Protein AF-A0A969B8J1-F1 (afdb_monomer_lite)

Sequence (380 aa):
MLDYRQRTTLAVWINRLNPFVPSLGMIGGIVLARRLIETTDLKELSNLLFFVQLYFIYLFVRMFLKVGLEVVFSTGSVEKMGNLRFKIAATSSRVSRLYFARFAVLHLIEDTVRRALVYNLVSSVVFWITVAVIILEFRKWRNEIAESFRFRYQGLWEHVSPMYSLKLGTILLPIFLVAVVGHDVYRFVSSHLLRTDLVKRLLSEVLRRQLEKVEGESRALTPPPDDYLAMYDYYLPAEDSFFVDREGSPLHEIEKMGKAWLNQAGLDDLAIVVGNRGMGKSTLLAKAYARSTCPSKTLTKVPARTADVESFFIWLSDLTKSQIRSVRDFVAYDLSLKERTIFFVDDIQNLFLGTIGGFEAYRIFLEILSLKTANIFLVP

Structure (mmCIF, N/CA/C/O backbone):
data_AF-A0A969B8J1-F1
#
_entry.id   AF-A0A969B8J1-F1
#
loop_
_atom_site.group_PDB
_atom_site.id
_atom_site.type_symbol
_atom_site.label_atom_id
_atom_site.label_alt_id
_atom_site.label_comp_id
_atom_site.label_asym_id
_atom_site.label_entity_id
_atom_site.label_seq_id
_atom_site.pdbx_PDB_ins_code
_atom_site.Cartn_x
_atom_site.Cartn_y
_atom_site.Cartn_z
_atom_site.occupancy
_atom_site.B_iso_or_equiv
_atom_site.auth_seq_id
_atom_site.auth_comp_id
_atom_site.auth_asym_id
_atom_site.auth_atom_id
_atom_site.pdbx_PDB_model_num
ATOM 1 N N . MET A 1 1 ? 22.284 -5.479 11.933 1.00 52.59 1 MET A N 1
ATOM 2 C CA . MET A 1 1 ? 21.917 -4.198 12.581 1.00 52.59 1 MET A CA 1
ATOM 3 C C . MET A 1 1 ? 20.547 -3.779 12.066 1.00 52.59 1 MET A C 1
ATOM 5 O O . MET A 1 1 ? 20.398 -3.697 10.858 1.00 52.59 1 MET A O 1
ATOM 9 N N . LEU A 1 2 ? 19.552 -3.562 12.937 1.00 53.38 2 LEU A N 1
ATOM 10 C CA . LEU A 1 2 ? 18.225 -3.081 12.510 1.00 53.38 2 LEU A CA 1
ATOM 11 C C . LEU A 1 2 ? 18.343 -1.694 11.870 1.00 53.38 2 LEU A C 1
ATOM 13 O O . LEU A 1 2 ? 19.025 -0.826 12.429 1.00 53.38 2 LEU A O 1
ATOM 17 N N . ASP A 1 3 ? 17.666 -1.518 10.740 1.00 75.88 3 ASP A N 1
ATOM 18 C CA . ASP A 1 3 ? 17.629 -0.306 9.923 1.00 75.88 3 ASP A CA 1
ATOM 19 C C . ASP A 1 3 ? 17.025 0.882 10.708 1.00 75.88 3 ASP A C 1
ATOM 21 O O . ASP A 1 3 ? 16.121 0.707 11.533 1.00 75.88 3 ASP A O 1
ATOM 25 N N . TYR A 1 4 ? 17.516 2.107 10.499 1.00 74.81 4 TYR A N 1
ATOM 26 C CA . TYR A 1 4 ? 17.160 3.291 11.308 1.00 74.81 4 TYR A CA 1
ATOM 27 C C . TYR A 1 4 ? 15.648 3.596 11.278 1.00 74.81 4 TYR A C 1
ATOM 29 O O . TYR A 1 4 ? 15.040 3.958 12.292 1.00 74.81 4 TYR A O 1
ATOM 37 N N . ARG A 1 5 ? 15.002 3.356 10.131 1.00 67.69 5 ARG A N 1
ATOM 38 C CA . ARG A 1 5 ? 13.543 3.485 9.972 1.00 67.69 5 ARG A CA 1
ATOM 39 C C . ARG A 1 5 ? 12.764 2.455 10.791 1.00 67.69 5 ARG A C 1
ATOM 41 O O . ARG A 1 5 ? 11.726 2.788 11.350 1.00 67.69 5 ARG A O 1
ATOM 48 N N . GLN A 1 6 ? 13.277 1.233 10.918 1.00 70.31 6 GLN A N 1
ATOM 49 C CA . GLN A 1 6 ? 12.630 0.191 11.720 1.00 70.31 6 GLN A CA 1
ATOM 50 C C . GLN A 1 6 ? 12.712 0.512 13.218 1.00 70.31 6 GLN A C 1
ATOM 52 O O . GLN A 1 6 ? 11.736 0.320 13.947 1.00 70.31 6 GLN A O 1
ATOM 57 N N . ARG A 1 7 ? 13.838 1.080 13.676 1.00 74.25 7 ARG A N 1
ATOM 58 C CA . ARG A 1 7 ? 14.018 1.506 15.076 1.00 74.25 7 ARG A CA 1
ATOM 59 C C . ARG A 1 7 ? 13.056 2.618 15.471 1.00 74.25 7 ARG A C 1
ATOM 61 O O . ARG A 1 7 ? 12.454 2.549 16.537 1.00 74.25 7 ARG A O 1
ATOM 68 N N . THR A 1 8 ? 12.875 3.613 14.608 1.00 73.12 8 THR A N 1
ATOM 69 C CA . THR A 1 8 ? 11.942 4.720 14.868 1.00 73.12 8 THR A CA 1
ATOM 70 C C . THR A 1 8 ? 10.492 4.239 14.883 1.00 73.12 8 THR A C 1
ATOM 72 O O . THR A 1 8 ? 9.749 4.594 15.796 1.00 73.12 8 THR A O 1
ATOM 75 N N . THR A 1 9 ? 10.090 3.347 13.970 1.00 72.12 9 THR A N 1
ATOM 76 C CA . THR A 1 9 ? 8.744 2.749 14.013 1.00 72.12 9 THR A CA 1
ATOM 77 C C . THR A 1 9 ? 8.510 1.885 15.251 1.00 72.12 9 THR A C 1
ATOM 79 O O . THR A 1 9 ? 7.435 1.964 15.844 1.00 72.12 9 THR A O 1
ATOM 82 N N . LEU A 1 10 ? 9.511 1.107 15.683 1.00 70.75 10 LEU A N 1
ATOM 83 C CA . LEU A 1 10 ? 9.432 0.298 16.902 1.00 70.75 10 LEU A CA 1
ATOM 84 C C . LEU A 1 10 ? 9.348 1.174 18.151 1.00 70.75 10 LEU A C 1
ATOM 86 O O . LEU A 1 10 ? 8.499 0.927 18.997 1.00 70.75 10 LEU A O 1
ATOM 90 N N . ALA A 1 11 ? 10.156 2.231 18.244 1.00 73.56 11 ALA A N 1
ATOM 91 C CA . ALA A 1 11 ? 10.105 3.173 19.360 1.00 73.56 11 ALA A CA 1
ATOM 92 C C . ALA A 1 11 ? 8.733 3.858 19.471 1.00 73.56 11 ALA A C 1
ATOM 94 O O . ALA A 1 11 ? 8.193 4.000 20.567 1.00 73.56 11 ALA A O 1
ATOM 95 N N . VAL A 1 12 ? 8.121 4.225 18.338 1.00 74.44 12 VAL A N 1
ATOM 96 C CA . VAL A 1 12 ? 6.758 4.780 18.312 1.00 74.44 12 VAL A CA 1
ATOM 97 C C . VAL A 1 12 ? 5.726 3.744 18.765 1.00 74.44 12 VAL A C 1
ATOM 99 O O . VAL A 1 12 ? 4.825 4.083 19.532 1.00 74.44 12 VAL A O 1
ATOM 102 N N . TRP A 1 13 ? 5.853 2.486 18.336 1.00 74.62 13 TRP A N 1
ATOM 103 C CA . TRP A 1 13 ? 4.965 1.403 18.775 1.00 74.62 13 TRP A CA 1
ATOM 104 C C . TRP A 1 13 ? 5.097 1.116 20.272 1.00 74.62 13 TRP A C 1
ATOM 106 O O . TRP A 1 13 ? 4.087 1.037 20.970 1.00 74.62 13 TRP A O 1
ATOM 116 N N . ILE A 1 14 ? 6.329 1.039 20.776 1.00 73.56 14 ILE A N 1
ATOM 117 C CA . ILE A 1 14 ? 6.626 0.847 22.198 1.00 73.56 14 ILE A CA 1
ATOM 118 C C . ILE A 1 14 ? 6.023 1.994 23.006 1.00 73.56 14 ILE A C 1
ATOM 120 O O . ILE A 1 14 ? 5.281 1.733 23.944 1.00 73.56 14 ILE A O 1
ATOM 124 N N . ASN A 1 15 ? 6.222 3.251 22.602 1.00 75.44 15 ASN A N 1
ATOM 125 C CA . ASN A 1 15 ? 5.634 4.400 23.298 1.00 75.44 15 ASN A CA 1
ATOM 126 C C . ASN A 1 15 ? 4.098 4.408 23.280 1.00 75.44 15 ASN A C 1
ATOM 128 O O . ASN A 1 15 ? 3.485 4.881 24.234 1.00 75.44 15 ASN A O 1
ATOM 132 N N . ARG A 1 16 ? 3.460 3.876 22.229 1.00 76.00 16 ARG A N 1
ATOM 133 C CA . ARG A 1 16 ? 1.994 3.749 22.158 1.00 76.00 16 ARG A CA 1
ATOM 134 C C . ARG A 1 16 ? 1.451 2.606 23.012 1.00 76.00 16 ARG A C 1
ATOM 136 O O . ARG A 1 16 ? 0.351 2.734 23.542 1.00 76.00 16 ARG A O 1
ATOM 143 N N . LEU A 1 17 ? 2.199 1.512 23.151 1.00 78.06 17 LEU A N 1
ATOM 144 C CA . LEU A 1 17 ? 1.818 0.368 23.982 1.00 78.06 17 LEU A CA 1
ATOM 145 C C . LEU A 1 17 ? 2.163 0.550 25.461 1.00 78.06 17 LEU A C 1
ATOM 147 O O . LEU A 1 17 ? 1.459 0.011 26.310 1.00 78.06 17 LEU A O 1
ATOM 151 N N . ASN A 1 18 ? 3.211 1.313 25.774 1.00 81.81 18 ASN A N 1
ATOM 152 C CA . ASN A 1 18 ? 3.731 1.491 27.129 1.00 81.81 18 ASN A CA 1
ATOM 153 C C . ASN A 1 18 ? 2.650 1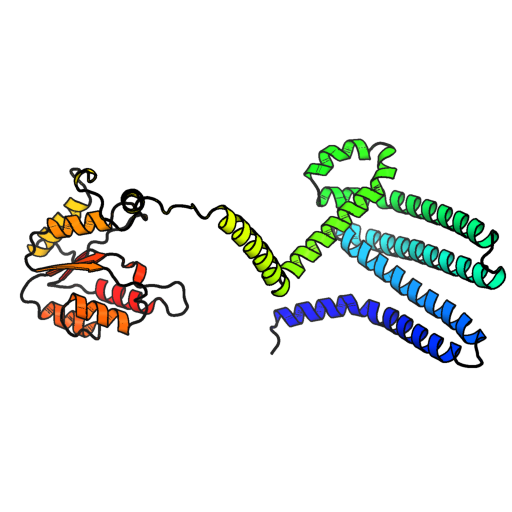.879 28.161 1.00 81.81 18 ASN A C 1
ATOM 155 O O . ASN A 1 18 ? 2.628 1.285 29.236 1.00 81.81 18 ASN A O 1
ATOM 159 N N . PRO A 1 19 ? 1.679 2.766 27.854 1.00 82.94 19 PRO A N 1
ATOM 160 C CA . PRO A 1 19 ? 0.598 3.081 28.788 1.00 82.94 19 PRO A CA 1
ATOM 161 C C . PRO A 1 19 ? -0.269 1.868 29.179 1.00 82.94 19 PRO A C 1
ATOM 163 O O . PRO A 1 19 ? -0.786 1.813 30.294 1.00 82.94 19 PRO A O 1
ATOM 166 N N . PHE A 1 20 ? -0.416 0.878 28.292 1.00 84.75 20 PHE A N 1
ATOM 167 C CA . PHE A 1 20 ? -1.259 -0.301 28.514 1.00 84.75 20 PHE A CA 1
ATOM 168 C C . PHE A 1 20 ? -0.554 -1.412 29.301 1.00 84.75 20 PHE A C 1
ATOM 170 O O . PHE A 1 20 ? -1.231 -2.197 29.970 1.00 84.75 20 PHE A O 1
ATOM 177 N N . VAL A 1 21 ? 0.783 -1.470 29.251 1.00 86.19 21 VAL A N 1
ATOM 178 C CA . VAL A 1 21 ? 1.591 -2.537 29.868 1.00 86.19 21 VAL A CA 1
ATOM 179 C C . VAL A 1 21 ? 1.336 -2.670 31.376 1.00 86.19 21 VAL A C 1
ATOM 181 O O . VAL A 1 21 ? 1.058 -3.789 31.805 1.00 86.19 21 VAL A O 1
ATOM 184 N N . PRO A 1 22 ? 1.320 -1.591 32.190 1.00 87.25 22 PRO A N 1
ATOM 185 C CA . PRO A 1 22 ? 1.044 -1.713 33.621 1.00 87.25 22 PRO A CA 1
ATOM 186 C C . PRO A 1 22 ? -0.346 -2.285 33.911 1.00 87.25 22 PRO A C 1
ATOM 188 O O . PRO A 1 22 ? -0.496 -3.127 34.789 1.00 87.25 22 PRO A O 1
ATOM 191 N N . SER A 1 23 ? -1.365 -1.866 33.152 1.00 87.75 23 SER A N 1
ATOM 192 C CA . SER A 1 23 ? -2.743 -2.321 33.379 1.00 87.75 23 SER A CA 1
ATOM 193 C C . SER A 1 23 ? -2.909 -3.794 33.005 1.00 87.75 23 SER A C 1
ATOM 195 O O . SER A 1 23 ? -3.475 -4.560 33.777 1.00 87.75 23 SER A O 1
ATOM 197 N N . LEU A 1 24 ? -2.374 -4.212 31.853 1.00 88.19 24 LEU A N 1
ATOM 198 C CA . LEU A 1 24 ? -2.414 -5.611 31.417 1.00 88.19 24 LEU A CA 1
ATOM 199 C C . LEU A 1 24 ? -1.578 -6.521 32.323 1.00 88.19 24 LEU A C 1
ATOM 201 O O . LEU A 1 24 ? -2.038 -7.604 32.680 1.00 88.19 24 LEU A O 1
ATOM 205 N N . GLY A 1 25 ? -0.390 -6.069 32.731 1.00 89.50 25 GLY A N 1
ATOM 206 C CA . GLY A 1 25 ? 0.473 -6.791 33.664 1.00 89.50 25 GLY A CA 1
ATOM 207 C C . GLY A 1 25 ? -0.201 -7.003 35.018 1.00 89.50 25 GLY A C 1
ATOM 208 O O . GLY A 1 25 ? -0.206 -8.122 35.523 1.00 89.50 25 GLY A O 1
ATOM 209 N N . MET A 1 26 ? -0.852 -5.969 35.563 1.00 91.75 26 MET A N 1
ATOM 210 C CA . MET A 1 26 ? -1.608 -6.082 36.814 1.00 91.75 26 MET A CA 1
ATOM 211 C C . MET A 1 26 ? -2.823 -7.004 36.675 1.00 91.75 26 MET A C 1
ATOM 213 O O . MET A 1 26 ? -3.034 -7.848 37.539 1.00 91.75 26 MET A O 1
ATOM 217 N N . ILE A 1 27 ? -3.588 -6.920 35.578 1.00 90.12 27 ILE A N 1
ATOM 218 C CA . ILE A 1 27 ? -4.709 -7.846 35.327 1.00 90.12 27 ILE A CA 1
ATOM 219 C C . ILE A 1 27 ? -4.204 -9.293 35.273 1.00 90.12 27 ILE A C 1
ATOM 221 O O . ILE A 1 27 ? -4.766 -10.157 35.942 1.00 90.12 27 ILE A O 1
ATOM 225 N N . GLY A 1 28 ? -3.135 -9.561 34.516 1.00 89.94 28 GLY A N 1
ATOM 226 C CA . GLY A 1 28 ? -2.542 -10.895 34.411 1.00 89.94 28 GLY A CA 1
ATOM 227 C C . GLY A 1 28 ? -2.007 -11.408 35.749 1.00 89.94 28 GLY A C 1
ATOM 228 O O . GLY A 1 28 ? -2.297 -12.539 36.134 1.00 89.94 28 GLY A O 1
ATOM 229 N N . GLY A 1 29 ? -1.296 -10.556 36.492 1.00 92.06 29 GLY A N 1
ATOM 230 C CA . GLY A 1 29 ? -0.775 -10.872 37.820 1.00 92.06 29 GLY A CA 1
ATOM 231 C C . GLY A 1 29 ? -1.881 -11.194 38.823 1.00 92.06 29 GLY A C 1
ATOM 232 O O . GLY A 1 29 ? -1.785 -12.189 39.534 1.00 92.06 29 GLY A O 1
ATOM 233 N N . ILE A 1 30 ? -2.970 -10.420 38.830 1.00 91.69 30 ILE A N 1
ATOM 234 C CA . ILE A 1 30 ? -4.115 -10.669 39.715 1.00 91.69 30 ILE A CA 1
ATOM 235 C C . ILE A 1 30 ? -4.848 -11.953 39.323 1.00 91.69 30 ILE A C 1
ATOM 237 O O . ILE A 1 30 ? -5.234 -12.707 40.206 1.00 91.69 30 ILE A O 1
ATOM 241 N N . VAL A 1 31 ? -5.007 -12.253 38.029 1.00 90.06 31 VAL A N 1
ATOM 242 C CA . VAL A 1 31 ? -5.614 -13.523 37.585 1.00 90.06 31 VAL A CA 1
ATOM 243 C C . VAL A 1 31 ? -4.784 -14.723 38.045 1.00 90.06 31 VAL A C 1
ATOM 245 O O . VAL A 1 31 ? -5.350 -15.713 38.509 1.00 90.06 31 VAL A O 1
ATOM 248 N N . LEU A 1 32 ? -3.454 -14.640 37.949 1.00 90.50 32 LEU A N 1
ATOM 249 C CA . LEU A 1 32 ? -2.554 -15.681 38.448 1.00 90.50 32 LEU A CA 1
ATOM 250 C C . LEU A 1 32 ? -2.640 -15.811 39.972 1.00 90.50 32 LEU A C 1
ATOM 252 O O . LEU A 1 32 ? -2.840 -16.915 40.472 1.00 90.50 32 LEU A O 1
ATOM 256 N N . ALA A 1 33 ? -2.560 -14.693 40.697 1.00 90.06 33 ALA A N 1
ATOM 257 C CA . ALA A 1 33 ? -2.684 -14.672 42.152 1.00 90.06 33 ALA A CA 1
ATOM 258 C C . ALA A 1 33 ? -4.024 -15.263 42.608 1.00 90.06 33 ALA A C 1
ATOM 260 O O . ALA A 1 33 ? -4.060 -16.104 43.500 1.00 90.06 33 ALA A O 1
ATOM 261 N N . ARG A 1 34 ? -5.118 -14.893 41.937 1.00 87.62 34 ARG A N 1
ATOM 262 C CA . ARG A 1 34 ? -6.460 -15.403 42.214 1.00 87.62 34 ARG A CA 1
ATOM 263 C C . ARG A 1 34 ? -6.537 -16.918 42.029 1.00 87.62 34 ARG A C 1
ATOM 265 O O . ARG A 1 34 ? -7.012 -17.603 42.926 1.00 87.62 34 ARG A O 1
ATOM 272 N N . ARG A 1 35 ? -6.020 -17.450 40.914 1.00 87.25 35 ARG A N 1
ATOM 273 C CA . ARG A 1 35 ? -5.992 -18.904 40.666 1.00 87.25 35 ARG A CA 1
ATOM 274 C C . ARG A 1 35 ? -5.182 -19.666 41.716 1.00 87.25 35 ARG A C 1
ATOM 276 O O . ARG A 1 35 ? -5.588 -20.750 42.111 1.00 87.25 35 ARG A O 1
ATOM 283 N N . LEU A 1 36 ? -4.061 -19.104 42.172 1.00 87.81 36 LEU A N 1
ATOM 284 C CA . LEU A 1 36 ? -3.237 -19.706 43.226 1.00 87.81 36 LEU A CA 1
ATOM 285 C C . LEU A 1 36 ? -3.946 -19.672 44.591 1.00 87.81 36 LEU A C 1
ATOM 287 O O . LEU A 1 36 ? -3.907 -20.647 45.336 1.00 87.81 36 LEU A O 1
ATOM 291 N N . ILE A 1 37 ? -4.647 -18.583 44.907 1.00 88.31 37 ILE A N 1
ATOM 292 C CA . ILE A 1 37 ? -5.353 -18.417 46.185 1.00 88.31 37 ILE A CA 1
ATOM 293 C C . ILE A 1 37 ? -6.635 -19.256 46.240 1.00 88.31 37 ILE A C 1
ATOM 295 O O . ILE A 1 37 ? -6.971 -19.779 47.298 1.00 88.31 37 ILE A O 1
ATOM 299 N N . GLU A 1 38 ? -7.320 -19.466 45.113 1.00 83.25 38 GLU A N 1
ATOM 300 C CA . GLU A 1 38 ? -8.497 -20.348 45.041 1.00 83.25 38 GLU A CA 1
ATOM 301 C C . GLU A 1 38 ? -8.169 -21.805 45.399 1.00 83.25 38 GLU A C 1
ATOM 303 O O . GLU A 1 38 ? -9.051 -22.527 45.867 1.00 83.25 38 GLU A O 1
ATOM 308 N N . THR A 1 39 ? -6.909 -22.224 45.229 1.00 83.06 39 THR A N 1
ATOM 309 C CA . THR A 1 39 ? -6.426 -23.543 45.672 1.00 83.06 39 THR A CA 1
ATOM 310 C C . THR A 1 39 ? -6.054 -23.612 47.156 1.00 83.06 39 THR A C 1
ATOM 312 O O . THR A 1 39 ? -5.747 -24.693 47.648 1.00 83.06 39 THR A O 1
ATOM 315 N N . THR A 1 40 ? -6.108 -22.493 47.882 1.00 85.31 40 THR A N 1
ATOM 316 C CA . THR A 1 40 ? -5.822 -22.418 49.325 1.00 85.31 40 THR A CA 1
ATOM 317 C C . THR A 1 40 ? -7.082 -22.130 50.144 1.00 85.31 40 THR A C 1
ATOM 319 O O . THR A 1 40 ? -8.113 -21.729 49.604 1.00 85.31 40 THR A O 1
ATOM 322 N N . ASP A 1 41 ? -6.996 -22.283 51.467 1.00 78.69 41 ASP A N 1
ATOM 323 C CA . ASP A 1 41 ? -8.121 -22.049 52.387 1.00 78.69 41 ASP A CA 1
ATOM 324 C C . ASP A 1 41 ? -8.565 -20.572 52.474 1.00 78.69 41 ASP A C 1
ATOM 326 O O . ASP A 1 41 ? -9.633 -20.265 52.999 1.00 78.69 41 ASP A O 1
ATOM 330 N N . LEU A 1 42 ? -7.803 -19.636 51.893 1.00 82.44 42 LEU A N 1
ATOM 331 C CA . LEU A 1 42 ? -8.097 -18.197 51.877 1.00 82.44 42 LEU A CA 1
ATOM 332 C C . LEU A 1 42 ? -9.039 -17.782 50.731 1.00 82.44 42 LEU A C 1
ATOM 334 O O . LEU A 1 42 ? -8.777 -16.819 50.006 1.00 82.44 42 LEU A O 1
ATOM 338 N N . LYS A 1 43 ? -10.167 -18.480 50.562 1.00 78.50 43 LYS A N 1
ATOM 339 C CA . LYS A 1 43 ? -11.126 -18.200 49.472 1.00 78.50 43 LYS A CA 1
ATOM 340 C C . LYS A 1 43 ? -11.708 -16.786 49.510 1.00 78.50 43 LYS A C 1
ATOM 342 O O . LYS A 1 43 ? -11.921 -16.194 48.457 1.00 78.50 43 LYS A O 1
ATOM 347 N N . GLU A 1 44 ? -11.909 -16.208 50.690 1.00 82.62 44 GLU A N 1
ATOM 348 C CA . GLU A 1 44 ? -12.447 -14.845 50.837 1.00 82.62 44 GLU A CA 1
ATOM 349 C C . GLU A 1 44 ? -11.518 -13.772 50.240 1.00 82.62 44 GLU A C 1
ATOM 351 O O . GLU A 1 44 ? -11.982 -12.764 49.703 1.00 82.62 44 GLU A O 1
ATOM 356 N N . LEU A 1 45 ? -10.202 -14.018 50.236 1.00 85.12 45 LEU A N 1
ATOM 357 C CA . LEU A 1 45 ? -9.221 -13.117 49.629 1.00 85.12 45 LEU A CA 1
ATOM 358 C C . LEU A 1 45 ? -9.341 -13.090 48.093 1.00 85.12 45 LEU A C 1
ATOM 360 O O . LEU A 1 45 ? -9.061 -12.065 47.469 1.00 85.12 45 LEU A O 1
ATOM 364 N N . SER A 1 46 ? -9.821 -14.181 47.480 1.00 84.31 46 SER A N 1
ATOM 365 C CA . SER A 1 46 ? -10.103 -14.256 46.036 1.00 84.31 46 SER A CA 1
ATOM 366 C C . SER A 1 46 ? -11.169 -13.238 45.612 1.00 84.31 46 SER A C 1
ATOM 368 O O . SER A 1 46 ? -11.018 -12.561 44.590 1.00 84.31 46 SER A O 1
ATOM 370 N N . ASN A 1 47 ? -12.202 -13.048 46.439 1.00 83.00 47 ASN A N 1
ATOM 371 C CA . ASN A 1 47 ? -13.275 -12.089 46.167 1.00 83.00 47 ASN A CA 1
ATOM 372 C C . ASN A 1 47 ? -12.767 -10.643 46.228 1.00 83.00 47 ASN A C 1
ATOM 374 O O . ASN A 1 47 ? -13.105 -9.826 45.371 1.00 83.00 47 ASN A O 1
ATOM 378 N N . LEU A 1 48 ? -11.884 -10.321 47.179 1.00 86.56 48 LEU A N 1
ATOM 379 C CA . LEU A 1 48 ? -11.250 -9.001 47.237 1.00 86.56 48 LEU A CA 1
ATOM 380 C C . LEU A 1 48 ? -10.375 -8.752 46.000 1.00 86.56 48 LEU A C 1
ATOM 382 O O . LEU A 1 48 ? -10.450 -7.683 45.387 1.00 86.56 48 LEU A O 1
ATOM 386 N N . LEU A 1 49 ? -9.598 -9.756 45.580 1.00 87.50 49 LEU A N 1
ATOM 387 C CA . LEU A 1 49 ? -8.785 -9.680 44.365 1.00 87.50 49 LEU A CA 1
ATOM 388 C C . LEU A 1 49 ? -9.624 -9.468 43.104 1.00 87.50 49 LEU A C 1
ATOM 390 O O . LEU A 1 49 ? -9.166 -8.775 42.196 1.00 87.50 49 LEU A O 1
ATOM 394 N N . PHE A 1 50 ? -10.856 -9.978 43.046 1.00 86.81 50 PHE A N 1
ATOM 395 C CA . PHE A 1 50 ? -11.757 -9.695 41.931 1.00 86.81 50 PHE A CA 1
ATOM 396 C C . PHE A 1 50 ? -12.092 -8.201 41.812 1.00 86.81 50 PHE A C 1
ATOM 398 O O . PHE A 1 50 ? -12.038 -7.653 40.712 1.00 86.81 50 PHE A O 1
ATOM 405 N N . PHE A 1 51 ? -12.372 -7.498 42.914 1.00 87.31 51 PHE A N 1
ATOM 406 C CA . PHE A 1 51 ? -12.633 -6.053 42.857 1.00 87.31 51 PHE A CA 1
ATOM 407 C C . PHE A 1 51 ? -11.391 -5.254 42.444 1.00 87.31 51 PHE A C 1
ATOM 409 O O . PHE A 1 51 ? -11.498 -4.298 41.669 1.00 87.31 51 PHE A O 1
ATOM 416 N N . VAL A 1 52 ? -10.203 -5.678 42.888 1.00 89.12 52 VAL A N 1
ATOM 417 C CA . VAL A 1 52 ? -8.930 -5.093 42.435 1.00 89.12 52 VAL A CA 1
ATOM 418 C C . VAL A 1 52 ? -8.732 -5.343 40.935 1.00 89.12 52 VAL A C 1
ATOM 420 O O . VAL A 1 52 ? -8.399 -4.418 40.192 1.00 89.12 52 VAL A O 1
ATOM 423 N N . GLN A 1 53 ? -9.017 -6.556 40.452 1.00 90.00 53 GLN A N 1
ATOM 424 C CA . GLN A 1 53 ? -8.999 -6.886 39.025 1.00 90.00 53 GLN A CA 1
ATOM 425 C C . GLN A 1 53 ? -9.960 -5.984 38.239 1.00 90.00 53 GLN A C 1
ATOM 427 O O . GLN A 1 53 ? -9.583 -5.427 37.206 1.00 90.00 53 GLN A O 1
ATOM 432 N N . LEU A 1 54 ? -11.182 -5.792 38.745 1.00 88.94 54 LEU A N 1
ATOM 433 C CA . LEU A 1 54 ? -12.200 -4.937 38.139 1.00 88.94 54 LEU A CA 1
ATOM 434 C C . LEU A 1 54 ? -11.718 -3.488 37.998 1.00 88.94 54 LEU A C 1
ATOM 436 O O . LEU A 1 54 ? -11.966 -2.841 36.979 1.00 88.94 54 LEU A O 1
ATOM 440 N N . TYR A 1 55 ? -11.001 -2.980 39.002 1.00 90.25 55 TYR A N 1
ATOM 441 C CA . TYR A 1 55 ? -10.418 -1.641 38.980 1.00 90.25 55 TYR A CA 1
ATOM 442 C C . TYR A 1 55 ? -9.346 -1.490 37.888 1.00 90.25 55 TYR A C 1
ATOM 444 O O . TYR A 1 55 ? -9.346 -0.498 37.152 1.00 90.25 55 TYR A O 1
ATOM 452 N N . PHE A 1 56 ? -8.472 -2.484 37.707 1.00 89.69 56 PHE A N 1
ATOM 453 C CA . PHE A 1 56 ? -7.489 -2.449 36.618 1.00 89.69 56 PHE A CA 1
ATOM 454 C C . PHE A 1 56 ? -8.128 -2.617 35.237 1.00 89.69 56 PHE A C 1
ATOM 456 O O . PHE A 1 56 ? -7.711 -1.948 34.290 1.00 89.69 56 PHE A O 1
ATOM 463 N N . ILE A 1 57 ? -9.192 -3.419 35.119 1.00 88.88 57 ILE A N 1
ATOM 464 C CA . ILE A 1 57 ? -10.012 -3.477 33.899 1.00 88.88 57 ILE A CA 1
ATOM 465 C C . ILE A 1 57 ? -10.626 -2.100 33.612 1.00 88.88 57 ILE A C 1
ATOM 467 O O . ILE A 1 57 ? -10.592 -1.637 32.473 1.00 88.88 57 ILE A O 1
ATOM 471 N N . TYR A 1 58 ? -11.126 -1.395 34.630 1.00 90.31 58 TYR A N 1
ATOM 472 C CA . TYR A 1 58 ? -11.621 -0.024 34.487 1.00 90.31 58 TYR A CA 1
ATOM 473 C C . TYR A 1 58 ? -10.541 0.938 33.972 1.00 90.31 58 TYR A C 1
ATOM 475 O O . TYR A 1 58 ? -10.812 1.716 33.051 1.00 90.31 58 TYR A O 1
ATOM 483 N N . LEU A 1 59 ? -9.326 0.890 34.531 1.00 87.38 59 LEU A N 1
ATOM 484 C CA . LEU A 1 59 ? -8.203 1.713 34.073 1.00 87.38 59 LEU A CA 1
ATOM 485 C C . LEU A 1 59 ? -7.857 1.414 32.612 1.00 87.38 59 LEU A C 1
ATOM 487 O O . LEU A 1 59 ? -7.698 2.346 31.818 1.00 87.38 59 LEU A O 1
ATOM 491 N N . PHE A 1 60 ? -7.821 0.131 32.250 1.00 88.88 60 PHE A N 1
ATOM 492 C CA . PHE A 1 60 ? -7.579 -0.317 30.886 1.00 88.88 60 PHE A CA 1
ATOM 493 C C . PHE A 1 60 ? -8.653 0.200 29.921 1.00 88.88 60 PHE A C 1
ATOM 495 O O . PHE A 1 60 ? -8.321 0.854 28.935 1.00 88.88 60 PHE A O 1
ATOM 502 N N . VAL A 1 61 ? -9.939 -0.005 30.224 1.00 88.44 61 VAL A N 1
ATOM 503 C CA . VAL A 1 61 ? -11.059 0.460 29.386 1.00 88.44 61 VAL A CA 1
ATOM 504 C C . VAL A 1 61 ? -11.051 1.982 29.253 1.00 88.44 61 VAL A C 1
ATOM 506 O O . VAL A 1 61 ? -11.224 2.505 28.153 1.00 88.44 61 VAL A O 1
ATOM 509 N N . ARG A 1 62 ? -10.799 2.717 30.344 1.00 89.62 62 ARG A N 1
ATOM 510 C CA . ARG A 1 62 ? -10.690 4.184 30.319 1.00 89.62 62 ARG A CA 1
ATOM 511 C C . ARG A 1 62 ? -9.577 4.645 29.381 1.00 89.62 62 ARG A C 1
ATOM 513 O O . ARG A 1 62 ? -9.777 5.583 28.607 1.00 89.62 62 ARG A O 1
ATOM 520 N N . MET A 1 63 ? -8.409 4.014 29.465 1.00 87.81 63 MET A N 1
ATOM 521 C CA . MET A 1 63 ? -7.257 4.346 28.635 1.00 87.81 63 MET A CA 1
ATOM 522 C C . MET A 1 63 ? -7.498 3.979 27.170 1.00 87.81 63 MET A C 1
ATOM 524 O O . MET A 1 63 ? -7.257 4.805 26.293 1.00 87.81 63 MET A O 1
A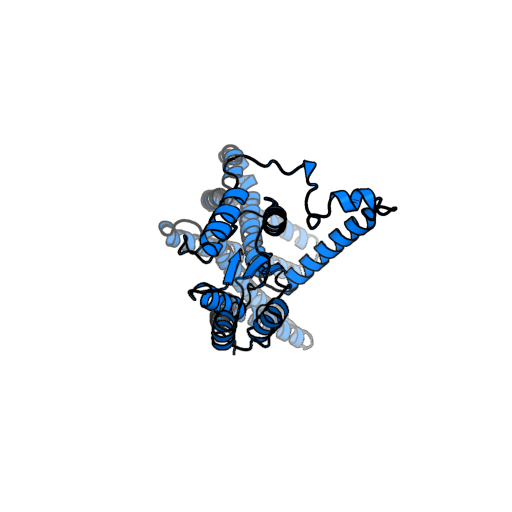TOM 528 N N . PHE A 1 64 ? -8.048 2.793 26.913 1.00 87.62 64 PHE A N 1
ATOM 529 C CA . PHE A 1 64 ? -8.395 2.321 25.577 1.00 87.62 64 PHE A CA 1
ATOM 530 C C . PHE A 1 64 ? -9.396 3.253 24.892 1.00 87.62 64 PHE A C 1
ATOM 532 O O . PHE A 1 64 ? -9.152 3.707 23.777 1.00 87.62 64 PHE A O 1
ATOM 539 N N . LEU A 1 65 ? -10.475 3.629 25.588 1.00 88.06 65 LEU A N 1
ATOM 540 C CA . LEU A 1 65 ? -11.455 4.586 25.073 1.00 88.06 65 LEU A CA 1
ATOM 541 C C . LEU A 1 65 ? -10.838 5.966 24.839 1.00 88.06 65 LEU A C 1
ATOM 543 O O . LEU A 1 65 ? -11.135 6.596 23.831 1.00 88.06 65 LEU A O 1
ATOM 547 N N . LYS A 1 66 ? -9.968 6.441 25.740 1.00 88.00 66 LYS A N 1
ATOM 548 C CA . LYS A 1 66 ? -9.280 7.727 25.568 1.00 88.00 66 LYS A CA 1
ATOM 549 C C . LYS A 1 66 ? -8.430 7.732 24.295 1.00 88.00 66 LYS A C 1
ATOM 551 O O . LYS A 1 66 ? -8.572 8.647 23.494 1.00 88.00 66 LYS A O 1
ATOM 556 N N . VAL A 1 67 ? -7.587 6.715 24.107 1.00 85.50 67 VAL A N 1
ATOM 557 C CA . VAL A 1 67 ? -6.711 6.596 22.930 1.00 85.50 67 VAL A CA 1
ATOM 558 C C . VAL A 1 67 ? -7.530 6.399 21.656 1.00 85.50 67 VAL A C 1
ATOM 560 O O . VAL A 1 67 ? -7.266 7.067 20.663 1.00 85.50 67 VAL A O 1
ATOM 563 N N . GLY A 1 68 ? -8.553 5.540 21.684 1.00 83.94 68 GLY A N 1
ATOM 564 C CA . GLY A 1 68 ? -9.422 5.292 20.534 1.00 83.94 68 GLY A CA 1
ATOM 565 C C . GLY A 1 68 ? -10.159 6.550 20.076 1.00 83.94 68 GLY A C 1
ATOM 566 O O . GLY A 1 68 ? -10.122 6.891 18.898 1.00 83.94 68 GLY A O 1
ATOM 567 N N . LEU A 1 69 ? -10.765 7.289 21.010 1.00 85.69 69 LEU A N 1
ATOM 568 C CA . LEU A 1 69 ? -11.424 8.560 20.700 1.00 85.69 69 LEU A CA 1
ATOM 569 C C . LEU A 1 69 ? -10.421 9.624 20.232 1.00 85.69 69 LEU A C 1
ATOM 571 O O . LEU A 1 69 ? -10.732 10.377 19.316 1.00 85.69 69 LEU A O 1
ATOM 575 N N . GLU A 1 70 ? -9.222 9.686 20.819 1.00 84.81 70 GLU A N 1
ATOM 576 C CA . GLU A 1 70 ? -8.187 10.623 20.372 1.00 84.81 70 GLU A CA 1
ATOM 577 C C . GLU A 1 70 ? -7.768 10.329 18.931 1.00 84.81 70 GLU A C 1
ATOM 579 O O . GLU A 1 70 ? -7.793 11.244 18.124 1.00 84.81 70 GLU A O 1
ATOM 584 N N . VAL A 1 71 ? -7.506 9.074 18.560 1.00 81.00 71 VAL A N 1
ATOM 585 C CA . VAL A 1 71 ? -7.145 8.702 17.178 1.00 81.00 71 VAL A CA 1
ATOM 586 C C . VAL A 1 71 ? -8.256 9.036 16.177 1.00 81.00 71 VAL A C 1
ATOM 588 O O . VAL A 1 71 ? -7.972 9.537 15.090 1.00 81.00 71 VAL A O 1
ATOM 591 N N . VAL A 1 72 ? -9.514 8.776 16.538 1.00 81.38 72 VAL A N 1
ATOM 592 C CA . VAL A 1 72 ? -10.663 8.994 15.645 1.00 81.38 72 VAL A CA 1
ATOM 593 C C . VAL A 1 72 ? -10.938 10.485 15.432 1.00 81.38 72 VAL A C 1
ATOM 595 O O . VAL A 1 72 ? -11.216 10.910 14.309 1.00 81.38 72 VAL A O 1
ATOM 598 N N . PHE A 1 73 ? -10.851 11.289 16.496 1.00 80.88 73 PHE A N 1
ATOM 599 C CA . PHE A 1 73 ? -11.262 12.694 16.476 1.00 80.88 73 PHE A CA 1
ATOM 600 C C . PHE A 1 73 ? -10.100 13.697 16.366 1.00 80.88 73 PHE A C 1
ATOM 602 O O . PHE A 1 73 ? -10.351 14.874 16.111 1.00 80.88 73 PHE A O 1
ATOM 609 N N . SER A 1 74 ? -8.831 13.279 16.484 1.00 71.25 74 SER A N 1
ATOM 610 C CA . SER A 1 74 ? -7.660 14.166 16.328 1.00 71.25 74 SER A CA 1
ATOM 611 C C . SER A 1 74 ? -7.421 14.642 14.895 1.00 71.25 74 SER A C 1
ATOM 613 O O . SER A 1 74 ? -6.506 15.422 14.657 1.00 71.25 74 SER A O 1
ATOM 615 N N . THR A 1 75 ? -8.193 14.154 13.923 1.00 64.31 75 THR A N 1
ATOM 616 C CA . THR A 1 75 ? -8.108 14.593 12.523 1.00 64.31 75 THR A CA 1
ATOM 617 C C . THR A 1 75 ? -8.781 15.949 12.279 1.00 64.31 75 THR A C 1
ATOM 619 O O . THR A 1 75 ? -8.630 16.503 11.195 1.00 64.31 75 THR A O 1
ATOM 622 N N . GLY A 1 76 ? -9.532 16.475 13.256 1.00 56.44 76 GLY A N 1
ATOM 623 C CA . GLY A 1 76 ? -10.151 17.805 13.213 1.00 56.44 76 GLY A CA 1
ATOM 624 C C . GLY A 1 76 ? -9.205 18.916 13.688 1.00 56.44 76 GLY A C 1
ATOM 625 O O . GLY A 1 76 ? -8.310 18.669 14.491 1.00 56.44 76 GLY A O 1
ATOM 626 N N . SER A 1 77 ? -9.407 20.131 13.172 1.00 53.34 77 SER A N 1
ATOM 627 C CA . SER A 1 77 ? -8.527 21.306 13.288 1.00 53.34 77 SER A CA 1
ATOM 628 C C . SER A 1 77 ? -7.837 21.525 14.651 1.00 53.34 77 SER A C 1
ATOM 630 O O . SER A 1 77 ? -8.437 21.423 15.723 1.00 53.34 77 SER A O 1
ATOM 632 N N . VAL A 1 78 ? -6.555 21.913 14.582 1.00 57.97 78 VAL A N 1
ATOM 633 C CA . VAL A 1 78 ? -5.629 22.140 15.716 1.00 57.97 78 VAL A CA 1
ATOM 634 C C . VAL A 1 78 ? -6.199 23.101 16.772 1.00 57.97 78 VAL A C 1
ATOM 636 O O . VAL A 1 78 ? -5.961 22.932 17.966 1.00 57.97 78 VAL A O 1
ATOM 639 N N . GLU A 1 79 ? -7.027 24.055 16.354 1.00 57.31 79 GLU A N 1
ATOM 640 C CA . GLU A 1 79 ? -7.634 25.090 17.201 1.00 57.31 79 GLU A CA 1
ATOM 641 C C . GLU A 1 79 ? -8.636 24.543 18.240 1.00 57.31 79 GLU A C 1
ATOM 643 O O . GLU A 1 79 ? -8.816 25.130 19.305 1.00 57.31 79 GLU A O 1
ATOM 648 N N . LYS A 1 80 ? -9.255 23.377 17.992 1.00 65.81 80 LYS A N 1
ATOM 649 C CA . LYS A 1 80 ? -10.230 22.751 18.912 1.00 65.81 80 LYS A CA 1
ATOM 650 C C . LYS A 1 80 ? -9.625 21.669 19.818 1.00 65.81 80 LYS A C 1
ATOM 652 O O . LYS A 1 80 ? -10.338 21.108 20.655 1.00 65.81 80 LYS A O 1
ATOM 657 N N . MET A 1 81 ? -8.327 21.367 19.698 1.00 67.12 81 MET A N 1
ATOM 658 C CA . MET A 1 81 ? -7.694 20.220 20.373 1.00 67.12 81 MET A CA 1
ATOM 659 C C . MET A 1 81 ? -7.791 20.259 21.906 1.00 67.12 81 MET A C 1
ATOM 661 O O . MET A 1 81 ? -7.948 19.207 22.526 1.00 67.12 81 MET A O 1
ATOM 665 N N . GLY A 1 82 ? -7.725 21.440 22.534 1.00 75.25 82 GLY A N 1
ATOM 666 C CA . GLY A 1 82 ? -7.806 21.571 23.997 1.00 75.25 82 GLY A CA 1
ATOM 667 C C . GLY A 1 82 ? -9.164 21.134 24.559 1.00 75.25 82 GLY A C 1
ATOM 668 O O . GLY A 1 82 ? -9.243 20.229 25.395 1.00 75.25 82 GLY A O 1
ATOM 669 N N . ASN A 1 83 ? -10.245 21.714 24.029 1.00 81.25 83 ASN A N 1
ATOM 670 C CA . ASN A 1 83 ? -11.619 21.382 24.422 1.00 81.25 83 ASN A CA 1
ATOM 671 C C . ASN A 1 83 ? -11.980 19.935 24.060 1.00 81.25 83 ASN A C 1
ATOM 673 O O . ASN A 1 83 ? -12.640 19.244 24.841 1.00 81.25 83 ASN A O 1
ATOM 677 N N . LEU A 1 84 ? -11.493 19.450 22.913 1.00 82.38 84 LEU A N 1
ATOM 678 C CA . LEU A 1 84 ? -11.688 18.069 22.484 1.00 82.38 84 LEU A CA 1
ATOM 679 C C . LEU A 1 84 ? -11.036 17.088 23.468 1.00 82.38 84 LEU A C 1
ATOM 681 O O . LEU A 1 84 ? -11.692 16.156 23.919 1.00 82.38 84 LEU A O 1
ATOM 685 N N . ARG A 1 85 ? -9.787 17.321 23.888 1.00 83.81 85 ARG A N 1
ATOM 686 C CA . ARG A 1 85 ? -9.088 16.459 24.859 1.00 83.81 85 ARG A CA 1
ATOM 687 C C . ARG A 1 85 ? -9.794 16.388 26.208 1.00 83.81 85 ARG A C 1
ATOM 689 O O . ARG A 1 85 ? -9.899 15.299 26.779 1.00 83.81 85 ARG A O 1
ATOM 696 N N . PHE A 1 86 ? -10.313 17.512 26.704 1.00 84.94 86 PHE A N 1
ATOM 697 C CA . PHE A 1 86 ? -11.104 17.523 27.934 1.00 84.94 86 PHE A CA 1
ATOM 698 C C . PHE A 1 86 ? -12.402 16.720 27.773 1.00 84.94 86 PHE A C 1
ATOM 700 O O . PHE A 1 86 ? -12.724 15.878 28.614 1.00 84.94 86 PHE A O 1
ATOM 707 N N . LYS A 1 87 ? -13.108 16.906 26.651 1.00 86.88 87 LYS A N 1
ATOM 708 C CA . LYS A 1 87 ? -14.328 16.157 26.324 1.00 86.88 87 LYS A CA 1
ATOM 709 C C . LYS A 1 87 ? -14.058 14.653 26.199 1.00 86.88 87 LYS A C 1
ATOM 711 O O . LYS A 1 87 ? -14.799 13.864 26.784 1.00 86.88 87 LYS A O 1
ATOM 716 N N . ILE A 1 88 ? -12.966 14.254 25.537 1.00 86.62 88 ILE A N 1
ATOM 717 C CA . ILE A 1 88 ? -12.509 12.856 25.441 1.00 86.62 88 ILE A CA 1
ATOM 718 C C . ILE A 1 88 ? -12.262 12.282 26.835 1.00 86.62 88 ILE A C 1
ATOM 720 O O . ILE A 1 88 ? -12.758 11.201 27.145 1.00 86.62 88 ILE A O 1
ATOM 724 N N . ALA A 1 89 ? -11.520 12.990 27.691 1.00 87.94 89 ALA A N 1
ATOM 725 C CA . ALA A 1 89 ? -11.208 12.520 29.039 1.00 87.94 89 ALA A CA 1
ATOM 726 C C . ALA A 1 89 ? -12.464 12.384 29.919 1.00 87.94 89 ALA A C 1
ATOM 728 O O . ALA A 1 89 ? -12.575 11.438 30.706 1.00 87.94 89 ALA A O 1
ATOM 729 N N . ALA A 1 90 ? -13.420 13.305 29.776 1.00 87.69 90 ALA A N 1
ATOM 730 C CA . ALA A 1 90 ? -14.682 13.267 30.501 1.00 87.69 90 ALA A CA 1
ATOM 731 C C . ALA A 1 90 ? -15.579 12.112 30.027 1.00 87.69 90 ALA A C 1
ATOM 733 O O . ALA A 1 90 ? -16.100 11.367 30.858 1.00 87.69 90 ALA A O 1
ATOM 734 N N . THR A 1 91 ? -15.735 11.927 28.713 1.00 88.81 91 THR A N 1
ATOM 735 C CA . THR A 1 91 ? -16.531 10.827 28.149 1.00 88.81 91 THR A CA 1
ATOM 736 C C . THR A 1 91 ? -15.881 9.474 28.428 1.00 88.81 91 THR A C 1
ATOM 738 O O . THR A 1 91 ? -16.576 8.572 28.891 1.00 88.81 91 THR A O 1
ATOM 741 N N . SER A 1 92 ? -14.560 9.330 28.266 1.00 88.75 92 SER A N 1
ATOM 742 C CA . SER A 1 92 ? -13.873 8.071 28.580 1.00 88.75 92 SER A CA 1
ATOM 743 C C . SER A 1 92 ? -14.033 7.692 30.050 1.00 88.75 92 SER A C 1
ATOM 745 O O . SER A 1 92 ? -14.311 6.533 30.337 1.00 88.75 92 SER A O 1
ATOM 747 N N . SER A 1 93 ? -13.960 8.660 30.975 1.00 88.06 93 SER A N 1
ATOM 748 C CA . SER A 1 93 ? -14.190 8.405 32.401 1.00 88.06 93 SER A CA 1
ATOM 749 C C . SER A 1 93 ? -15.648 8.072 32.727 1.00 88.06 93 SER A C 1
ATOM 751 O O . SER A 1 93 ? -15.883 7.191 33.547 1.00 88.06 93 SER A O 1
ATOM 753 N N . ARG A 1 94 ? -16.637 8.736 32.110 1.00 88.62 94 ARG A N 1
ATOM 754 C CA . ARG A 1 94 ? -18.061 8.422 32.338 1.00 88.62 94 ARG A CA 1
ATOM 755 C C . ARG A 1 94 ? -18.420 7.031 31.827 1.00 88.62 94 ARG A C 1
ATOM 757 O O . ARG A 1 94 ? -19.016 6.252 32.565 1.00 88.62 94 ARG A O 1
ATOM 764 N N . VAL A 1 95 ? -18.024 6.712 30.595 1.00 88.56 95 VAL A N 1
ATOM 765 C CA . VAL A 1 95 ? -18.308 5.411 29.977 1.00 88.56 95 VAL A CA 1
ATOM 766 C C . VAL A 1 95 ? -17.584 4.295 30.731 1.00 88.56 95 VAL A C 1
ATOM 768 O O . VAL A 1 95 ? -18.200 3.277 31.036 1.00 88.56 95 VAL A O 1
ATOM 771 N N . SER A 1 96 ? -16.318 4.492 31.117 1.00 88.81 96 SER A N 1
ATOM 772 C CA . SER A 1 96 ? -15.586 3.477 31.880 1.00 88.81 96 SER A CA 1
ATOM 773 C C . SER A 1 96 ? -16.159 3.274 33.286 1.00 88.81 96 SER A C 1
ATOM 775 O O . SER A 1 96 ? -16.274 2.132 33.722 1.00 88.81 96 SER A O 1
ATOM 777 N N . ARG A 1 97 ? -16.580 4.343 33.984 1.00 89.88 97 ARG A N 1
ATOM 778 C CA . ARG A 1 97 ? -17.278 4.230 35.281 1.00 89.88 97 ARG A CA 1
ATOM 779 C C . ARG A 1 97 ? -18.594 3.480 35.153 1.00 89.88 97 ARG A C 1
ATOM 781 O O . ARG A 1 97 ? -18.919 2.701 36.036 1.00 89.88 97 ARG A O 1
ATOM 788 N N . LEU A 1 98 ? -19.336 3.699 34.070 1.00 90.00 98 LEU A N 1
ATOM 789 C CA . LEU A 1 98 ? -20.593 3.001 33.831 1.00 90.00 98 LEU A CA 1
ATOM 790 C C . LEU A 1 98 ? -20.367 1.503 33.614 1.00 90.00 98 LEU A C 1
ATOM 792 O O . LEU A 1 98 ? -21.061 0.691 34.221 1.00 90.00 98 LEU A O 1
ATOM 796 N N . TYR A 1 99 ? -19.370 1.133 32.803 1.00 87.00 99 TYR A N 1
ATOM 797 C CA . TYR A 1 99 ? -18.972 -0.267 32.642 1.00 87.00 99 TYR A CA 1
ATOM 798 C C . TYR A 1 99 ? -18.544 -0.886 33.977 1.00 87.00 99 TYR A C 1
ATOM 800 O O . TYR A 1 99 ? -19.020 -1.963 34.326 1.00 87.00 99 TYR A O 1
ATOM 808 N N . PHE A 1 100 ? -17.707 -0.187 34.749 1.00 89.62 100 PHE A N 1
ATOM 809 C CA . PHE A 1 100 ? -17.284 -0.626 36.080 1.00 89.62 100 PHE A CA 1
ATOM 810 C C . PHE A 1 100 ? -18.478 -0.836 37.018 1.00 89.62 100 PHE A C 1
ATOM 812 O O . PHE A 1 100 ? -18.617 -1.910 37.589 1.00 89.62 100 PHE A O 1
ATOM 819 N N . ALA A 1 101 ? -19.372 0.151 37.129 1.00 88.88 101 ALA A N 1
ATOM 820 C CA . ALA A 1 101 ? -20.552 0.079 37.985 1.00 88.88 101 ALA A CA 1
ATOM 821 C C . ALA A 1 101 ? -21.470 -1.079 37.580 1.00 88.88 101 ALA A C 1
ATOM 823 O O . ALA A 1 101 ? -21.922 -1.828 38.439 1.00 88.88 101 ALA A O 1
ATOM 824 N N . ARG A 1 102 ? -21.690 -1.282 36.274 1.00 90.50 102 ARG A N 1
ATOM 825 C CA . ARG A 1 102 ? -22.460 -2.419 35.760 1.00 90.50 102 ARG A CA 1
ATOM 826 C C . ARG A 1 102 ? -21.863 -3.752 36.199 1.00 90.50 102 ARG A C 1
ATOM 828 O O . ARG A 1 102 ? -22.591 -4.583 36.730 1.00 90.50 102 ARG A O 1
ATOM 835 N N . PHE A 1 103 ? -20.568 -3.968 35.972 1.00 88.38 103 PHE A N 1
ATOM 836 C CA . PHE A 1 103 ? -19.931 -5.233 36.339 1.00 88.38 103 PHE A CA 1
ATOM 837 C C . PHE A 1 103 ? -19.863 -5.432 37.857 1.00 88.38 103 PHE A C 1
ATOM 839 O O . PHE A 1 103 ? -20.120 -6.537 38.322 1.00 88.38 103 PHE A O 1
ATOM 846 N N . ALA A 1 104 ? -19.584 -4.375 38.624 1.00 87.94 104 ALA A N 1
ATOM 847 C CA . ALA A 1 104 ? -19.556 -4.430 40.083 1.00 87.94 104 ALA A CA 1
ATOM 848 C C . ALA A 1 104 ? -20.930 -4.799 40.662 1.00 87.94 104 ALA A C 1
ATOM 850 O O . ALA A 1 104 ? -21.020 -5.703 41.485 1.00 87.94 104 ALA A O 1
ATOM 851 N N . VAL A 1 105 ? -22.003 -4.147 40.196 1.00 88.38 105 VAL A N 1
ATOM 852 C CA . VAL A 1 105 ? -23.379 -4.422 40.644 1.00 88.38 105 VAL A CA 1
ATOM 853 C C . VAL A 1 105 ? -23.807 -5.837 40.264 1.00 88.38 105 VAL A C 1
ATOM 855 O O . VAL A 1 105 ? -24.351 -6.552 41.099 1.00 88.38 105 VAL A O 1
ATOM 858 N N . LEU A 1 106 ? -23.537 -6.265 39.026 1.00 86.81 106 LEU A N 1
ATOM 859 C CA . LEU A 1 106 ? -23.890 -7.612 38.576 1.00 86.81 106 LEU A CA 1
ATOM 860 C C . LEU A 1 106 ? -23.162 -8.697 39.370 1.00 86.81 106 LEU A C 1
ATOM 862 O O . LEU A 1 106 ? -23.787 -9.690 39.730 1.00 86.81 106 LEU A O 1
ATOM 866 N N . HIS A 1 107 ? -21.877 -8.497 39.666 1.00 85.69 107 HIS A N 1
ATOM 867 C CA . HIS A 1 107 ? -21.109 -9.453 40.456 1.00 85.69 107 HIS A CA 1
ATOM 868 C C . HIS A 1 107 ? -21.579 -9.505 41.913 1.00 85.69 107 HIS A C 1
ATOM 870 O O . HIS A 1 107 ? -21.768 -10.585 42.458 1.00 85.69 107 HIS A O 1
ATOM 876 N N . LEU A 1 108 ? -21.860 -8.349 42.521 1.00 85.50 108 LEU A N 1
ATOM 877 C CA . LEU A 1 108 ? -22.367 -8.278 43.892 1.00 85.50 108 LEU A CA 1
ATOM 878 C C . LEU A 1 108 ? -23.713 -9.007 44.032 1.00 85.50 108 LEU A C 1
ATOM 880 O O . LEU A 1 108 ? -23.940 -9.710 45.014 1.00 85.50 108 LEU A O 1
ATOM 884 N N . ILE A 1 109 ? -24.596 -8.890 43.037 1.00 85.38 109 ILE A N 1
ATOM 885 C CA . ILE A 1 109 ? -25.888 -9.597 43.014 1.00 85.38 109 ILE A CA 1
ATOM 886 C C . ILE A 1 109 ? -25.709 -11.099 42.793 1.00 85.38 109 ILE A C 1
ATOM 888 O O . ILE A 1 109 ? -26.432 -11.895 43.388 1.00 85.38 109 ILE A O 1
ATOM 892 N N . GLU A 1 110 ? -24.761 -11.493 41.944 1.00 84.69 110 GLU A N 1
ATOM 893 C CA . GLU A 1 110 ? -24.441 -12.901 41.710 1.00 84.69 110 GLU A CA 1
ATOM 894 C C . GLU A 1 110 ? -23.961 -13.594 42.993 1.00 84.69 110 GLU A C 1
ATOM 896 O O . GLU A 1 110 ? -24.457 -14.678 43.310 1.00 84.69 110 GLU A O 1
ATOM 901 N N . ASP A 1 111 ? -23.086 -12.932 43.754 1.00 81.44 111 ASP A N 1
ATOM 902 C CA . ASP A 1 111 ? -22.573 -13.428 45.034 1.00 81.44 111 ASP A CA 1
ATOM 903 C C . ASP A 1 111 ? -23.647 -13.449 46.134 1.00 81.44 111 ASP A C 1
ATOM 905 O O . ASP A 1 111 ? -23.691 -14.379 46.937 1.00 81.44 111 ASP A O 1
ATOM 909 N N . THR A 1 112 ? -24.540 -12.452 46.175 1.00 83.44 112 THR A N 1
ATOM 910 C CA . THR A 1 112 ? -25.531 -12.323 47.262 1.00 83.44 112 THR A CA 1
ATOM 911 C C . THR A 1 112 ? -26.805 -13.137 47.050 1.00 83.44 112 THR A C 1
ATOM 913 O O . THR A 1 112 ? -27.338 -13.684 48.012 1.00 83.44 112 THR A O 1
ATOM 916 N N . VAL A 1 113 ? -27.323 -13.224 45.820 1.00 76.00 113 VAL A N 1
ATOM 917 C CA . VAL A 1 113 ? -28.675 -13.763 45.565 1.00 76.00 113 VAL A CA 1
ATOM 918 C C . VAL A 1 113 ? -28.656 -15.139 44.882 1.00 76.00 113 VAL A C 1
ATOM 920 O O . VAL A 1 113 ? -29.704 -15.774 44.760 1.00 76.00 113 VAL A O 1
ATOM 923 N N . ARG A 1 114 ? -27.482 -15.662 44.482 1.00 67.56 114 ARG A N 1
ATOM 924 C CA . ARG A 1 114 ? -27.348 -16.760 43.496 1.00 67.56 114 ARG A CA 1
ATOM 925 C C . ARG A 1 114 ? -28.093 -16.421 42.187 1.00 67.56 114 ARG A C 1
ATOM 927 O O . ARG A 1 114 ? -28.938 -15.530 42.110 1.00 67.56 114 ARG A O 1
ATOM 934 N N . ARG A 1 115 ? -27.757 -17.098 41.085 1.00 67.25 115 ARG A N 1
ATOM 935 C CA . ARG A 1 115 ? -28.336 -16.820 39.753 1.00 67.25 115 ARG A CA 1
ATOM 936 C C . ARG A 1 115 ? -29.834 -17.179 39.696 1.00 67.25 115 ARG A C 1
ATOM 938 O O . ARG A 1 115 ? -30.195 -18.273 39.282 1.00 67.25 115 ARG A O 1
ATOM 945 N N . ALA A 1 116 ? -30.696 -16.256 40.117 1.00 76.38 116 ALA A N 1
ATOM 946 C CA . ALA A 1 116 ? -32.156 -16.373 40.121 1.00 76.38 116 ALA A CA 1
ATOM 947 C C . ALA A 1 116 ? -32.822 -15.229 39.322 1.00 76.38 116 ALA A C 1
ATOM 949 O O . ALA A 1 116 ? -32.144 -14.411 38.697 1.00 76.38 116 ALA A O 1
ATOM 950 N N . LEU A 1 117 ? -34.160 -15.137 39.364 1.00 79.88 117 LEU A N 1
ATOM 951 C CA . LEU A 1 117 ? -34.964 -14.106 38.678 1.00 79.88 117 LEU A CA 1
ATOM 952 C C . LEU A 1 117 ? -34.485 -12.665 38.945 1.00 79.88 117 LEU A C 1
ATOM 954 O O . LEU A 1 117 ? -34.507 -11.832 38.038 1.00 79.88 117 LEU A O 1
ATOM 958 N N . VAL A 1 118 ? -33.999 -12.382 40.159 1.00 84.44 118 VAL A N 1
ATOM 959 C CA . VAL A 1 118 ? -33.495 -11.055 40.556 1.00 84.44 118 VAL A CA 1
ATOM 960 C C . VAL A 1 118 ? -32.292 -10.627 39.712 1.00 84.44 118 VAL A C 1
ATOM 962 O O . VAL A 1 118 ? -32.231 -9.476 39.283 1.00 84.44 118 VAL A O 1
ATOM 965 N N . TYR A 1 119 ? -31.374 -11.550 39.402 1.00 87.81 119 TYR A N 1
ATOM 966 C CA . TYR A 1 119 ? -30.212 -11.254 38.561 1.00 87.81 119 TYR A CA 1
ATOM 967 C C . TYR A 1 119 ? -30.645 -10.776 37.170 1.00 87.81 119 TYR A C 1
AT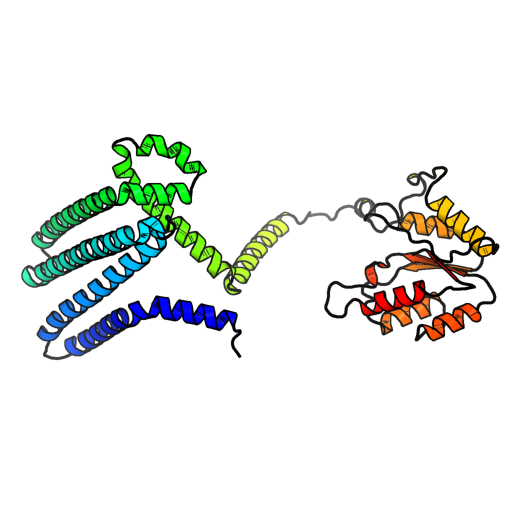OM 969 O O . TYR A 1 119 ? -30.166 -9.750 36.689 1.00 87.81 119 TYR A O 1
ATOM 977 N N . ASN A 1 120 ? -31.598 -11.472 36.543 1.00 86.94 120 ASN A N 1
ATOM 978 C CA . ASN A 1 120 ? -32.092 -11.117 35.209 1.00 86.94 120 ASN A CA 1
ATOM 979 C C . ASN A 1 120 ? -32.817 -9.767 35.203 1.00 86.94 120 ASN A C 1
ATOM 981 O O . ASN A 1 120 ? -32.635 -8.974 34.275 1.00 86.94 120 ASN A O 1
ATOM 985 N N . LEU A 1 121 ? -33.603 -9.479 36.244 1.00 90.12 121 LEU A N 1
ATOM 986 C CA . LEU A 1 121 ? -34.315 -8.210 36.371 1.00 90.12 121 LEU A CA 1
ATOM 987 C C . LEU A 1 121 ? -33.341 -7.040 36.542 1.00 90.12 121 LEU A C 1
ATOM 989 O O . LEU A 1 121 ? -33.411 -6.069 35.787 1.00 90.12 121 LEU A O 1
ATOM 993 N N . VAL A 1 122 ? -32.377 -7.151 37.462 1.00 88.56 122 VAL A N 1
ATOM 994 C CA . VAL A 1 122 ? -31.385 -6.086 37.664 1.00 88.56 122 VAL A CA 1
ATOM 995 C C . VAL A 1 122 ? -30.474 -5.943 36.447 1.00 88.56 122 VAL A C 1
ATOM 997 O O . VAL A 1 122 ? -30.205 -4.823 36.018 1.00 88.56 122 VAL A O 1
ATOM 1000 N N . SER A 1 123 ? -30.065 -7.050 35.827 1.00 89.25 123 SER A N 1
ATOM 1001 C CA . SER A 1 123 ? -29.298 -7.025 34.579 1.00 89.25 123 SER A CA 1
ATOM 1002 C C . SER A 1 123 ? -30.035 -6.282 33.467 1.00 89.25 123 SER A C 1
ATOM 1004 O O . SER A 1 123 ? -29.439 -5.436 32.798 1.00 89.25 123 SER A O 1
ATOM 1006 N N . SER A 1 124 ? -31.345 -6.503 33.330 1.00 90.38 124 SER A N 1
ATOM 1007 C CA . SER A 1 124 ? -32.181 -5.795 32.357 1.00 90.38 124 SER A CA 1
ATOM 1008 C C . SER A 1 124 ? -32.253 -4.293 32.650 1.00 90.38 124 SER A C 1
ATOM 1010 O O . SER A 1 124 ? -32.058 -3.480 31.747 1.00 90.38 124 SER A O 1
ATOM 1012 N N . VAL A 1 125 ? -32.462 -3.896 33.910 1.00 92.19 125 VAL A N 1
ATOM 1013 C CA . VAL A 1 125 ? -32.500 -2.476 34.312 1.00 92.19 125 VAL A CA 1
ATOM 1014 C C . VAL A 1 125 ? -31.156 -1.792 34.053 1.00 92.19 125 VAL A C 1
ATOM 1016 O O . VAL A 1 125 ? -31.099 -0.741 33.413 1.00 92.19 125 VAL A O 1
ATOM 1019 N N . VAL A 1 126 ? -30.056 -2.409 34.489 1.00 91.06 126 VAL A N 1
ATOM 1020 C CA . VAL A 1 126 ? -28.698 -1.890 34.279 1.00 91.06 126 VAL A CA 1
ATOM 1021 C C . VAL A 1 126 ? -28.373 -1.802 32.785 1.00 91.06 126 VAL A C 1
ATOM 1023 O O . VAL A 1 126 ? -27.740 -0.837 32.348 1.00 91.06 126 VAL A O 1
ATOM 1026 N N . PHE A 1 127 ? -28.829 -2.762 31.975 1.00 90.44 127 PHE A N 1
ATOM 1027 C CA . PHE A 1 127 ? -28.696 -2.718 30.521 1.00 90.44 127 PHE A CA 1
ATOM 1028 C C . PHE A 1 127 ? -29.406 -1.500 29.918 1.00 90.44 127 PHE A C 1
ATOM 1030 O O . PHE A 1 127 ? -28.770 -0.742 29.186 1.00 90.44 127 PHE A O 1
ATOM 1037 N N . TRP A 1 128 ? -30.669 -1.243 30.267 1.00 93.12 128 TRP A N 1
ATOM 1038 C CA . TRP A 1 128 ? -31.405 -0.088 29.739 1.00 93.12 128 TRP A CA 1
ATOM 1039 C C . TRP A 1 128 ? -30.812 1.253 30.182 1.00 93.12 128 TRP A C 1
ATOM 1041 O O . TRP A 1 128 ? -30.689 2.164 29.361 1.00 93.12 128 TRP A O 1
ATOM 1051 N N . ILE A 1 129 ? -30.348 1.363 31.432 1.00 91.00 129 ILE A N 1
ATOM 1052 C CA . ILE A 1 129 ? -29.606 2.542 31.913 1.00 91.00 129 ILE A CA 1
ATOM 1053 C C . ILE A 1 129 ? -28.319 2.735 31.099 1.00 91.00 129 ILE A C 1
ATOM 1055 O O . ILE A 1 129 ? -28.009 3.851 30.679 1.00 91.00 129 ILE A O 1
ATOM 1059 N N . THR A 1 130 ? -27.589 1.648 30.825 1.00 89.25 130 THR A N 1
ATOM 1060 C CA . THR A 1 130 ? -26.377 1.675 29.991 1.00 89.25 130 THR A CA 1
ATOM 1061 C C . THR A 1 130 ? -26.683 2.230 28.601 1.00 89.25 130 THR A C 1
ATOM 1063 O O . THR A 1 130 ? -26.006 3.151 28.144 1.00 89.25 130 THR A O 1
ATOM 1066 N N . VAL A 1 131 ? -27.729 1.715 27.950 1.00 88.81 131 VAL A N 1
ATOM 1067 C CA . VAL A 1 131 ? -28.167 2.167 26.622 1.00 88.81 131 VAL A CA 1
ATOM 1068 C C . VAL A 1 131 ? -28.551 3.648 26.646 1.00 88.81 131 VAL A C 1
ATOM 1070 O O . VAL A 1 131 ? -28.090 4.411 25.797 1.00 88.81 131 VAL A O 1
ATOM 1073 N N . ALA A 1 132 ? -29.323 4.086 27.643 1.00 89.31 132 ALA A N 1
ATOM 1074 C CA . ALA A 1 132 ? -29.735 5.480 27.780 1.00 89.31 132 ALA A CA 1
ATOM 1075 C C . ALA A 1 132 ? -28.533 6.432 27.919 1.00 89.31 132 ALA A C 1
ATOM 1077 O O . ALA A 1 132 ? -28.450 7.435 27.207 1.00 89.31 132 ALA A O 1
ATOM 1078 N N . VAL A 1 133 ? -27.563 6.105 28.780 1.00 88.25 133 VAL A N 1
ATOM 1079 C CA . VAL A 1 133 ? -26.353 6.926 28.960 1.00 88.25 133 VAL A CA 1
ATOM 1080 C C . VAL A 1 133 ? -25.505 6.957 27.690 1.00 88.25 133 VAL A C 1
ATOM 1082 O O . VAL A 1 133 ? -25.016 8.022 27.313 1.00 88.25 133 VAL A O 1
ATOM 1085 N N . ILE A 1 134 ? -25.368 5.826 26.994 1.00 87.12 134 ILE A N 1
ATOM 1086 C CA . ILE A 1 134 ? -24.650 5.758 25.717 1.00 87.12 134 ILE A CA 1
ATOM 1087 C C . ILE A 1 134 ? -25.304 6.683 24.679 1.00 87.12 134 ILE A C 1
ATOM 1089 O O . ILE A 1 134 ? -24.605 7.479 24.053 1.00 87.12 134 ILE A O 1
ATOM 1093 N N . ILE A 1 135 ? -26.635 6.659 24.540 1.00 86.69 135 ILE A N 1
ATOM 1094 C CA . ILE A 1 135 ? -27.372 7.551 23.626 1.00 86.69 135 ILE A CA 1
ATOM 1095 C C . ILE A 1 135 ? -27.146 9.029 23.984 1.00 86.69 135 ILE A C 1
ATOM 1097 O O . ILE A 1 135 ? -26.951 9.864 23.096 1.00 86.69 135 ILE A O 1
ATOM 1101 N N . LEU A 1 136 ? -27.140 9.373 25.276 1.00 87.19 136 LEU A N 1
ATOM 1102 C CA . LEU A 1 136 ? -26.860 10.738 25.730 1.00 87.19 136 LEU A CA 1
ATOM 1103 C C . LEU A 1 136 ? -25.429 11.177 25.398 1.00 87.19 136 LEU A C 1
ATOM 1105 O O . LEU A 1 136 ? -25.222 12.324 24.999 1.00 87.19 136 LEU A O 1
ATOM 1109 N N . GLU A 1 137 ? -24.445 10.286 25.524 1.00 87.44 137 GLU A N 1
ATOM 1110 C CA . GLU A 1 137 ? -23.075 10.581 25.101 1.00 87.44 137 GLU A CA 1
ATOM 1111 C C . GLU A 1 137 ? -22.989 10.744 23.577 1.00 87.44 137 GLU A C 1
ATOM 1113 O O . GLU A 1 137 ? -22.437 11.742 23.121 1.00 87.44 137 GLU A O 1
ATOM 1118 N N . PHE A 1 138 ? -23.627 9.884 22.775 1.00 85.56 138 PHE A N 1
ATOM 1119 C CA . PHE A 1 138 ? -23.684 10.062 21.317 1.00 85.56 138 PHE A CA 1
ATOM 1120 C C . PHE A 1 138 ? -24.252 11.425 20.912 1.00 85.56 138 PHE A C 1
ATOM 1122 O O . PHE A 1 138 ? -23.693 12.097 20.047 1.00 85.56 138 PHE A O 1
ATOM 1129 N N . ARG A 1 139 ? -25.317 11.883 21.580 1.00 85.00 139 ARG A N 1
ATOM 1130 C CA . ARG A 1 139 ? -25.898 13.213 21.334 1.00 85.00 139 ARG A CA 1
ATOM 1131 C C . ARG A 1 139 ? -24.915 14.346 21.612 1.00 85.00 139 ARG A C 1
ATOM 1133 O O . ARG A 1 139 ? -24.883 15.308 20.850 1.00 85.00 139 ARG A O 1
ATOM 1140 N N . LYS A 1 140 ? -24.096 14.238 22.662 1.00 86.06 140 LYS A N 1
ATOM 1141 C CA . LYS A 1 140 ? -23.053 15.236 22.958 1.00 86.06 140 LYS A CA 1
ATOM 1142 C C . LYS A 1 140 ? -21.977 15.273 21.877 1.00 86.06 140 LYS A C 1
ATOM 1144 O O . LYS A 1 140 ? -21.426 16.338 21.633 1.00 86.06 140 LYS A O 1
ATOM 1149 N N . TRP A 1 141 ? -21.679 14.135 21.258 1.00 86.06 141 TRP A N 1
ATOM 1150 C CA . TRP A 1 141 ? -20.657 13.971 20.219 1.00 86.06 141 TRP A CA 1
ATOM 1151 C C . TRP A 1 141 ? -21.180 14.169 18.791 1.00 86.06 141 TRP A C 1
ATOM 1153 O O . TRP A 1 141 ? -20.461 13.919 17.826 1.00 86.06 141 TRP A O 1
ATOM 1163 N N . ARG A 1 142 ? -22.432 14.626 18.644 1.00 85.69 142 ARG A N 1
ATOM 1164 C CA . ARG A 1 142 ? -23.112 14.793 17.356 1.00 85.69 142 ARG A CA 1
ATOM 1165 C C . ARG A 1 142 ? -22.243 15.563 16.352 1.00 85.69 142 ARG A C 1
ATOM 1167 O O . ARG A 1 142 ? -21.935 15.059 15.276 1.00 85.69 142 ARG A O 1
ATOM 1174 N N . ASN A 1 143 ? -21.800 16.761 16.712 1.00 83.56 143 ASN A N 1
ATOM 1175 C CA . ASN A 1 143 ? -21.081 17.636 15.783 1.00 83.56 143 ASN A CA 1
ATOM 1176 C C . ASN A 1 143 ? -19.730 17.045 15.357 1.00 83.56 143 ASN A C 1
ATOM 1178 O O . ASN A 1 143 ? -19.410 17.057 14.172 1.00 83.56 143 ASN A O 1
ATOM 1182 N N . GLU A 1 144 ? -18.981 16.463 16.293 1.00 86.31 144 GLU A N 1
ATOM 1183 C CA . GLU A 1 144 ? -17.673 15.867 16.015 1.00 86.31 144 GLU A CA 1
ATOM 1184 C C . GLU A 1 144 ? -17.774 14.608 15.147 1.00 86.31 144 GLU A C 1
ATOM 1186 O O . GLU A 1 144 ? -16.929 14.393 14.277 1.00 86.31 144 GLU A O 1
ATOM 1191 N N . ILE A 1 145 ? -18.812 13.785 15.348 1.00 85.69 145 ILE A N 1
ATOM 1192 C CA . ILE A 1 145 ? -19.076 12.599 14.518 1.00 85.69 145 ILE A CA 1
ATOM 1193 C C . ILE A 1 145 ? -19.412 13.021 13.086 1.00 85.69 145 ILE A C 1
ATOM 1195 O O . ILE A 1 145 ? -18.863 12.452 12.145 1.00 85.69 145 ILE A O 1
ATOM 1199 N N . ALA A 1 146 ? -20.253 14.043 12.907 1.00 84.62 146 ALA A N 1
ATOM 1200 C CA . ALA A 1 146 ? -20.571 14.574 11.581 1.00 84.62 146 ALA A CA 1
ATOM 1201 C C . ALA A 1 146 ? -19.355 15.178 10.874 1.00 84.62 146 ALA A C 1
ATOM 1203 O O . ALA A 1 146 ? -19.126 14.886 9.704 1.00 84.62 146 ALA A O 1
ATOM 1204 N N . GLU A 1 147 ? -18.557 15.985 11.575 1.00 84.69 147 GLU A N 1
ATOM 1205 C CA . GLU A 1 147 ? -17.334 16.580 11.024 1.00 84.69 147 GLU A CA 1
ATOM 1206 C C . GLU A 1 147 ? -16.338 15.484 10.601 1.00 84.69 147 GLU A C 1
ATOM 1208 O O . GLU A 1 147 ? -15.807 15.503 9.490 1.00 84.69 147 GLU A O 1
ATOM 1213 N N . SER A 1 148 ? -16.178 14.456 11.440 1.00 84.56 148 SER A N 1
ATOM 1214 C CA . SER A 1 148 ? -15.306 13.304 11.177 1.00 84.56 148 SER A CA 1
ATOM 1215 C C . SER A 1 148 ? -15.785 12.427 10.021 1.00 84.56 148 SER A C 1
ATOM 1217 O O . SER A 1 148 ? -14.955 11.915 9.264 1.00 84.56 148 SER A O 1
ATOM 1219 N N . PHE A 1 149 ? -17.101 12.244 9.881 1.00 86.06 149 PHE A N 1
ATOM 1220 C CA . PHE A 1 149 ? -17.704 11.500 8.778 1.00 86.06 149 PHE A CA 1
ATOM 1221 C C . PHE A 1 149 ? -17.595 12.279 7.466 1.00 86.06 149 PHE A C 1
ATOM 1223 O O . PHE A 1 149 ? -17.138 11.720 6.473 1.00 86.06 149 PHE A O 1
ATOM 1230 N N . ARG A 1 150 ? -17.914 13.582 7.469 1.00 85.81 150 ARG A N 1
ATOM 1231 C CA . ARG A 1 150 ? -17.776 14.468 6.302 1.00 85.81 150 ARG A CA 1
ATOM 1232 C C . ARG A 1 150 ? -16.350 14.479 5.762 1.00 85.81 150 ARG A C 1
ATOM 1234 O O . ARG A 1 150 ? -16.160 14.439 4.552 1.00 85.81 150 ARG A O 1
ATOM 1241 N N . PHE A 1 151 ? -15.354 14.518 6.648 1.00 84.75 151 PHE A N 1
ATOM 1242 C CA . PHE A 1 151 ? -13.947 14.506 6.249 1.00 84.75 151 PHE A CA 1
ATOM 1243 C C . PHE A 1 151 ? -13.544 13.208 5.531 1.00 84.75 151 PHE A C 1
ATOM 1245 O O . PHE A 1 151 ? -12.769 13.251 4.581 1.00 84.75 151 PHE A O 1
ATOM 1252 N N . ARG A 1 152 ? -14.073 12.057 5.967 1.00 83.56 152 ARG A N 1
ATOM 1253 C CA . ARG A 1 152 ? -13.711 10.733 5.428 1.00 83.56 152 ARG A CA 1
ATOM 1254 C C . ARG A 1 152 ? -14.547 10.323 4.214 1.00 83.56 152 ARG A C 1
ATOM 1256 O O . ARG A 1 152 ? -14.029 9.666 3.321 1.00 83.56 152 ARG A O 1
ATOM 1263 N N . TYR A 1 153 ? -15.815 10.724 4.168 1.00 85.44 153 TYR A N 1
ATOM 1264 C CA . TYR A 1 153 ? -16.788 10.298 3.162 1.00 85.44 153 TYR A CA 1
ATOM 1265 C C . TYR A 1 153 ? -17.493 11.499 2.516 1.00 85.44 153 TYR A C 1
ATOM 1267 O O . TYR A 1 153 ? -18.707 11.659 2.644 1.00 85.44 153 TYR A O 1
ATOM 1275 N N . GLN A 1 154 ? -16.739 12.346 1.809 1.00 81.88 154 GLN A N 1
ATOM 1276 C CA . GLN A 1 154 ? -17.266 13.583 1.211 1.00 81.88 154 GLN A CA 1
ATOM 1277 C C . GLN A 1 154 ? -18.470 13.337 0.280 1.00 81.88 154 GLN A C 1
ATOM 1279 O O . GLN A 1 154 ? -19.497 13.987 0.447 1.00 81.88 154 GLN A O 1
ATOM 1284 N N . GLY A 1 155 ? -18.402 12.345 -0.619 1.00 83.62 155 GLY A N 1
ATOM 1285 C CA . GLY A 1 155 ? -19.496 12.053 -1.562 1.00 83.62 155 GLY A CA 1
ATOM 1286 C C . GLY A 1 155 ? -20.759 11.450 -0.923 1.00 83.62 155 GLY A C 1
ATOM 1287 O O . GLY A 1 155 ? -21.880 11.765 -1.321 1.00 83.62 155 GLY A O 1
ATOM 1288 N N . LEU A 1 156 ? -20.609 10.616 0.115 1.00 84.06 156 LEU A N 1
ATOM 1289 C CA . LEU A 1 156 ? -21.762 10.071 0.850 1.00 84.06 156 LEU A CA 1
ATOM 1290 C C . LEU A 1 156 ? -22.389 11.120 1.774 1.00 84.06 156 LEU A C 1
ATOM 1292 O O . LEU A 1 156 ? -23.584 11.060 2.054 1.00 84.06 156 LEU A O 1
ATOM 1296 N N . TRP A 1 157 ? -21.604 12.090 2.249 1.00 85.69 157 TRP A N 1
ATOM 1297 C CA . TRP A 1 157 ? -22.104 13.131 3.136 1.00 85.69 157 TRP A CA 1
ATOM 1298 C C . TRP A 1 157 ? -23.169 14.007 2.476 1.00 85.69 157 TRP A C 1
ATOM 1300 O O . TRP A 1 157 ? -24.146 14.344 3.135 1.00 85.69 157 TRP A O 1
ATOM 1310 N N . GLU A 1 158 ? -23.032 14.337 1.191 1.00 82.19 158 GLU A N 1
ATOM 1311 C CA . GLU A 1 158 ? -24.012 15.171 0.478 1.00 82.19 158 GLU A CA 1
ATOM 1312 C C . GLU A 1 158 ? -25.414 14.549 0.513 1.00 82.19 158 GLU A C 1
ATOM 1314 O O . GLU A 1 158 ? -26.380 15.214 0.889 1.00 82.19 158 GLU A O 1
ATOM 1319 N N . HIS A 1 159 ? -25.499 13.240 0.277 1.00 83.25 159 HIS A N 1
ATOM 1320 C CA . HIS A 1 159 ? -26.744 12.470 0.298 1.00 83.25 159 HIS A CA 1
ATOM 1321 C C . HIS A 1 159 ? -27.316 12.275 1.711 1.00 83.25 159 HIS A C 1
ATOM 1323 O O . HIS A 1 159 ? -28.529 12.202 1.901 1.00 83.25 159 HIS A O 1
ATOM 1329 N N . VAL A 1 160 ? -26.447 12.189 2.721 1.00 82.94 160 VAL A N 1
ATOM 1330 C CA . VAL A 1 160 ? -26.823 11.850 4.103 1.00 82.94 160 VAL A CA 1
ATOM 1331 C C . VAL A 1 160 ? -27.057 13.095 4.974 1.00 82.94 160 VAL A C 1
ATOM 1333 O O . VAL A 1 160 ? -27.786 13.040 5.969 1.00 82.94 160 VAL A O 1
ATOM 1336 N N . SER A 1 161 ? -26.511 14.248 4.582 1.00 82.38 161 SER A N 1
ATOM 1337 C CA . SER A 1 161 ? -26.674 15.529 5.274 1.00 82.38 161 SER A CA 1
ATOM 1338 C C . SER A 1 161 ? -28.136 15.960 5.509 1.00 82.38 161 SER A C 1
ATOM 1340 O O . SER A 1 161 ? -28.422 16.389 6.635 1.00 82.38 161 SER A O 1
ATOM 1342 N N . PRO A 1 162 ? -29.101 15.791 4.571 1.00 80.38 162 PRO A N 1
ATOM 1343 C CA . PRO A 1 162 ? -30.501 16.137 4.833 1.00 80.38 162 PRO A CA 1
ATOM 1344 C C . PRO A 1 162 ? -31.169 15.197 5.848 1.00 80.38 162 PRO A C 1
ATOM 1346 O O . PRO A 1 162 ? -32.003 15.632 6.636 1.00 80.38 162 PRO A O 1
ATOM 1349 N N . MET A 1 163 ? -30.782 13.919 5.903 1.00 78.19 163 MET A N 1
ATOM 1350 C CA . MET A 1 163 ? -31.303 12.981 6.911 1.00 78.19 163 MET A CA 1
ATOM 1351 C C . MET A 1 163 ? -30.720 13.251 8.300 1.00 78.19 163 MET A C 1
ATOM 1353 O O . MET A 1 163 ? -31.356 12.987 9.323 1.00 78.19 163 MET A O 1
ATOM 1357 N N . TYR A 1 164 ? -29.512 13.809 8.342 1.00 78.44 164 TYR A N 1
ATOM 1358 C CA . TYR A 1 164 ? -28.832 14.151 9.577 1.00 78.44 164 TYR A CA 1
ATOM 1359 C C . TYR A 1 164 ? -29.413 15.380 10.286 1.00 78.44 164 TYR A C 1
ATOM 1361 O O . TYR A 1 164 ? -29.338 15.464 11.517 1.00 78.44 164 TYR A O 1
ATOM 1369 N N . SER A 1 165 ? -29.986 16.331 9.542 1.00 74.75 165 SER A N 1
ATOM 1370 C CA . SER A 1 165 ? -30.623 17.525 10.114 1.00 74.75 165 SER A CA 1
ATOM 1371 C C . SER A 1 165 ? -31.948 17.195 10.819 1.00 74.75 165 SER A C 1
ATOM 1373 O O . SER A 1 165 ? -32.296 17.841 11.810 1.00 74.75 165 SER A O 1
ATOM 1375 N N . LEU A 1 166 ? -32.634 16.133 10.388 1.00 77.94 166 LEU A N 1
ATOM 1376 C CA . LEU A 1 166 ? -33.867 15.623 10.991 1.00 77.94 166 LEU A CA 1
ATOM 1377 C C . LEU A 1 166 ? -33.621 14.956 12.361 1.00 77.94 166 LEU A C 1
ATOM 1379 O O . LEU A 1 166 ? -32.513 14.536 12.695 1.00 77.94 166 LEU A O 1
ATOM 1383 N N . LYS A 1 167 ? -34.684 14.786 13.169 1.00 76.25 167 LYS A N 1
ATOM 1384 C CA . LYS A 1 167 ? -34.625 14.071 14.470 1.00 76.25 167 LYS A CA 1
ATOM 1385 C C . LYS A 1 167 ? -34.080 12.633 14.337 1.00 76.25 167 LYS A C 1
ATOM 1387 O O . LYS A 1 167 ? -33.460 12.126 15.277 1.00 76.25 167 LYS A O 1
ATOM 1392 N N . LEU A 1 168 ? -34.240 12.027 13.155 1.00 70.88 168 LEU A N 1
ATOM 1393 C CA . LEU A 1 168 ? -33.671 10.729 12.764 1.00 70.88 168 LEU A CA 1
ATOM 1394 C C . LEU A 1 168 ? -32.136 10.699 12.807 1.00 70.88 168 LEU A C 1
ATOM 1396 O O . LEU A 1 168 ? -31.557 9.645 13.067 1.00 70.88 168 LEU A O 1
ATOM 1400 N N . GLY A 1 169 ? -31.469 11.850 12.672 1.00 71.56 169 GLY A N 1
ATOM 1401 C CA . GLY A 1 169 ? -30.016 11.955 12.779 1.00 71.56 169 GLY A CA 1
ATOM 1402 C C . GLY A 1 169 ? -29.463 11.412 14.099 1.00 71.56 169 GLY A C 1
ATOM 1403 O O . GLY A 1 169 ? -28.349 10.906 14.123 1.00 71.56 169 GLY A O 1
ATOM 1404 N N . THR A 1 170 ? -30.244 11.422 15.189 1.00 75.00 170 THR A N 1
ATOM 1405 C CA . THR A 1 170 ? -29.806 10.844 16.474 1.00 75.00 170 THR A CA 1
ATOM 1406 C C . THR A 1 170 ? -29.715 9.318 16.478 1.00 75.00 170 THR A C 1
ATOM 1408 O O . THR A 1 170 ? -28.879 8.777 17.196 1.00 75.00 170 THR A O 1
ATOM 1411 N N . ILE A 1 171 ? -30.522 8.636 15.662 1.00 80.69 171 ILE A N 1
ATOM 1412 C CA . ILE A 1 171 ? -30.503 7.171 15.518 1.00 80.69 171 ILE A CA 1
ATOM 1413 C C . ILE A 1 171 ? -29.371 6.741 14.576 1.00 80.69 171 ILE A C 1
ATOM 1415 O O . ILE A 1 171 ? -28.806 5.667 14.744 1.00 80.69 171 ILE A O 1
ATOM 1419 N N . LEU A 1 172 ? -28.998 7.598 13.622 1.00 82.38 172 LEU A N 1
ATOM 1420 C CA . LEU A 1 172 ? -27.927 7.335 12.656 1.00 82.38 172 LEU A CA 1
ATOM 1421 C C . LEU A 1 172 ? -26.514 7.593 13.217 1.00 82.38 172 LEU A C 1
ATOM 1423 O O . LEU A 1 172 ? -25.537 7.094 12.665 1.00 82.38 172 LEU A O 1
ATOM 1427 N N . LEU A 1 173 ? -26.381 8.321 14.334 1.00 84.44 173 LEU A N 1
ATOM 1428 C CA . LEU A 1 173 ? -25.083 8.641 14.952 1.00 84.44 173 LEU A CA 1
ATOM 1429 C C . LEU A 1 173 ? -24.199 7.418 15.269 1.00 84.44 173 LEU A C 1
ATOM 1431 O O . LEU A 1 173 ? -23.010 7.466 14.945 1.00 84.44 173 LEU A O 1
ATOM 1435 N N . PRO A 1 174 ? -24.716 6.322 15.863 1.00 85.25 174 PRO A N 1
ATOM 1436 C CA . PRO A 1 174 ? -23.928 5.112 16.082 1.00 85.25 174 PRO A CA 1
ATOM 1437 C C . PRO A 1 174 ? -23.421 4.504 14.772 1.00 85.25 174 PRO A C 1
ATOM 1439 O O . PRO A 1 174 ? -22.272 4.077 14.708 1.00 85.25 174 PRO A O 1
ATOM 1442 N N . ILE A 1 175 ? -24.241 4.521 13.715 1.00 86.62 175 ILE A N 1
ATOM 1443 C CA . ILE A 1 175 ? -23.869 3.997 12.394 1.00 86.62 175 ILE A CA 1
ATOM 1444 C C . ILE A 1 175 ? -22.728 4.831 11.803 1.00 86.62 175 ILE A C 1
ATOM 1446 O O . ILE A 1 175 ? -21.747 4.273 11.316 1.00 86.62 175 ILE A O 1
ATOM 1450 N N . PHE A 1 176 ? -22.799 6.161 11.908 1.00 86.00 176 PHE A N 1
ATOM 1451 C CA . PHE A 1 176 ? -21.721 7.036 11.438 1.00 86.00 176 PHE A CA 1
ATOM 1452 C C . PHE A 1 176 ? -20.432 6.842 12.225 1.00 86.00 176 PHE A C 1
ATOM 1454 O O . PHE A 1 176 ? -19.364 6.797 11.618 1.00 86.00 176 PHE A O 1
ATOM 1461 N N . LEU A 1 177 ? -20.510 6.670 13.549 1.00 86.19 177 LEU A N 1
ATOM 1462 C CA . LEU A 1 177 ? -19.326 6.361 14.349 1.00 86.19 177 LEU A CA 1
ATOM 1463 C C . LEU A 1 177 ? -18.694 5.038 13.897 1.00 86.19 177 LEU A C 1
ATOM 1465 O O . LEU A 1 177 ? -17.484 4.986 13.698 1.00 86.19 177 LEU A O 1
ATOM 1469 N N . VAL A 1 178 ? -19.498 3.990 13.691 1.00 87.81 178 VAL A N 1
ATOM 1470 C CA . VAL A 1 178 ? -19.006 2.689 13.210 1.00 87.81 178 VAL A CA 1
ATOM 1471 C C . VAL A 1 178 ? -18.364 2.819 11.829 1.00 87.81 178 VAL A C 1
ATOM 1473 O O . VAL A 1 178 ? -17.286 2.273 11.619 1.00 87.81 178 VAL A O 1
ATOM 1476 N N . ALA A 1 179 ? -18.956 3.583 10.910 1.00 87.44 179 ALA A N 1
ATOM 1477 C CA . ALA A 1 179 ? -18.387 3.814 9.582 1.00 87.44 179 ALA A CA 1
ATOM 1478 C C . ALA A 1 179 ? -17.054 4.585 9.632 1.00 87.44 179 ALA A C 1
ATOM 1480 O O . ALA A 1 179 ? -16.119 4.255 8.900 1.00 87.44 179 ALA A O 1
ATOM 1481 N N . VAL A 1 180 ? -16.950 5.593 10.507 1.00 86.50 180 VAL A N 1
ATOM 1482 C CA . VAL A 1 180 ? -15.718 6.367 10.738 1.00 86.50 180 VAL A CA 1
ATOM 1483 C C . VAL A 1 180 ? -14.623 5.480 11.331 1.00 86.50 180 VAL A C 1
ATOM 1485 O O . VAL A 1 180 ? -13.514 5.437 10.801 1.00 86.50 180 VAL A O 1
ATOM 1488 N N . VAL A 1 181 ? -14.938 4.732 12.391 1.00 86.56 181 VAL A N 1
ATOM 1489 C CA . VAL A 1 181 ? -13.995 3.804 13.032 1.00 86.56 181 VAL A CA 1
ATOM 1490 C C . VAL A 1 181 ? -13.578 2.707 12.053 1.00 86.56 181 VAL A C 1
ATOM 1492 O O . VAL A 1 181 ? -12.394 2.403 11.945 1.00 86.56 181 VAL A O 1
ATOM 1495 N N . GLY A 1 182 ? -14.524 2.148 11.297 1.00 87.50 182 GLY A N 1
ATOM 1496 C CA . GLY A 1 182 ? -14.264 1.130 10.281 1.00 87.50 182 GLY A CA 1
ATOM 1497 C C . GLY A 1 182 ? -13.315 1.625 9.192 1.00 87.50 182 GLY A C 1
ATOM 1498 O O . GLY A 1 182 ? -12.385 0.910 8.829 1.00 87.50 182 GLY A O 1
ATOM 1499 N N . HIS A 1 183 ? -13.481 2.868 8.736 1.00 87.50 183 HIS A N 1
ATOM 1500 C CA . HIS A 1 183 ? -12.560 3.495 7.789 1.00 87.50 183 HIS A CA 1
ATOM 1501 C C . HIS A 1 183 ? -11.143 3.631 8.358 1.00 87.50 183 HIS A C 1
ATOM 1503 O O . HIS A 1 183 ? -10.165 3.298 7.690 1.00 87.50 183 HIS A O 1
ATOM 1509 N N . ASP A 1 184 ? -11.014 4.106 9.599 1.00 84.50 184 ASP A N 1
ATOM 1510 C CA . ASP A 1 184 ? -9.706 4.289 10.234 1.00 84.50 184 ASP A CA 1
ATOM 1511 C C . ASP A 1 184 ? -9.003 2.954 10.483 1.00 84.50 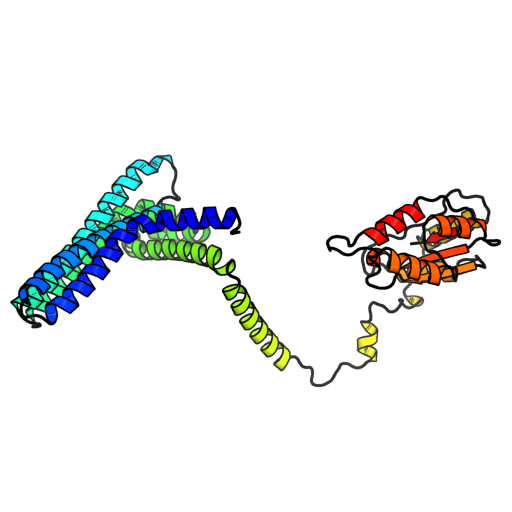184 ASP A C 1
ATOM 1513 O O . ASP A 1 184 ? -7.801 2.834 10.233 1.00 84.50 184 ASP A O 1
ATOM 1517 N N . VAL A 1 185 ? -9.753 1.929 10.895 1.00 85.00 185 VAL A N 1
ATOM 1518 C CA . VAL A 1 185 ? -9.248 0.558 11.020 1.00 85.00 185 VAL A CA 1
ATOM 1519 C C . VAL A 1 185 ? -8.828 0.026 9.656 1.00 85.00 185 VAL A C 1
ATOM 1521 O O . VAL A 1 185 ? -7.715 -0.472 9.537 1.00 85.00 185 VAL A O 1
ATOM 1524 N N . TYR A 1 186 ? -9.644 0.186 8.613 1.00 86.19 186 TYR A N 1
ATOM 1525 C CA . TYR A 1 186 ? -9.293 -0.228 7.254 1.00 86.19 186 TYR A CA 1
ATOM 1526 C C . TYR A 1 186 ? -8.016 0.458 6.763 1.00 86.19 186 TYR A C 1
ATOM 1528 O O . TYR A 1 186 ? -7.126 -0.200 6.228 1.00 86.19 186 TYR A O 1
ATOM 1536 N N . ARG A 1 187 ? -7.864 1.765 6.996 1.00 83.50 187 ARG A N 1
ATOM 1537 C CA . ARG A 1 187 ? -6.656 2.515 6.633 1.00 83.50 187 ARG A CA 1
ATOM 1538 C C . ARG A 1 187 ? -5.437 2.045 7.426 1.00 83.50 187 ARG A C 1
ATOM 1540 O O . ARG A 1 187 ? -4.347 1.896 6.871 1.00 83.50 187 ARG A O 1
ATOM 1547 N N . PHE A 1 188 ? -5.597 1.802 8.724 1.00 80.06 188 PHE A N 1
ATOM 1548 C CA . PHE A 1 188 ? -4.527 1.284 9.572 1.00 80.06 188 PHE A CA 1
ATOM 1549 C C . PHE A 1 188 ? -4.085 -0.114 9.119 1.00 80.06 188 PHE A C 1
ATOM 1551 O O . PHE A 1 188 ? -2.897 -0.338 8.891 1.00 80.06 188 PHE A O 1
ATOM 1558 N N . VAL A 1 189 ? -5.049 -1.011 8.912 1.00 81.31 189 VAL A N 1
ATOM 1559 C CA . VAL A 1 189 ? -4.870 -2.378 8.410 1.00 81.31 189 VAL A CA 1
ATOM 1560 C C . VAL A 1 189 ? -4.201 -2.344 7.046 1.00 81.31 189 VAL A C 1
ATOM 1562 O O . VAL A 1 189 ? -3.111 -2.872 6.919 1.00 81.31 189 VAL A O 1
ATOM 1565 N N . SER A 1 190 ? -4.774 -1.682 6.045 1.00 78.94 190 SER A N 1
ATOM 1566 C CA . SER A 1 190 ? -4.191 -1.618 4.696 1.00 78.94 190 SER A CA 1
ATOM 1567 C C . SER A 1 190 ? -2.772 -1.045 4.705 1.00 78.94 190 SER A C 1
ATOM 1569 O O . SER A 1 190 ? -1.876 -1.623 4.099 1.00 78.94 190 SER A O 1
ATOM 1571 N N . SER A 1 191 ? -2.513 0.032 5.452 1.00 79.75 191 SER A N 1
ATOM 1572 C CA . SER A 1 191 ? -1.171 0.627 5.516 1.00 79.75 191 SER A CA 1
ATOM 1573 C C . SER A 1 191 ? -0.123 -0.251 6.209 1.00 79.75 191 SER A C 1
ATOM 1575 O O . SER A 1 191 ? 1.046 -0.183 5.826 1.00 79.75 191 SER A O 1
ATOM 1577 N N . HIS A 1 192 ? -0.503 -1.058 7.206 1.00 73.00 192 HIS A N 1
ATOM 1578 C CA . HIS A 1 192 ? 0.433 -1.909 7.954 1.00 73.00 192 HIS A CA 1
ATOM 1579 C C . HIS A 1 192 ? 0.522 -3.332 7.395 1.00 73.00 192 HIS A C 1
ATOM 1581 O O . HIS A 1 192 ? 1.623 -3.858 7.260 1.00 73.00 192 HIS A O 1
ATOM 1587 N N . LEU A 1 193 ? -0.605 -3.941 7.025 1.00 73.12 193 LEU A N 1
ATOM 1588 C CA . LEU A 1 193 ? -0.670 -5.309 6.508 1.00 73.12 193 LEU A CA 1
ATOM 1589 C C . LEU A 1 193 ? -0.154 -5.417 5.073 1.00 73.12 193 LEU A C 1
ATOM 1591 O O . LEU A 1 193 ? 0.485 -6.407 4.755 1.00 73.12 193 LEU A O 1
ATOM 1595 N N . LEU A 1 194 ? -0.319 -4.406 4.211 1.00 66.12 194 LEU A N 1
ATOM 1596 C CA . LEU A 1 194 ? 0.273 -4.461 2.860 1.00 66.12 194 LEU A CA 1
ATOM 1597 C C . LEU A 1 194 ? 1.804 -4.329 2.867 1.00 66.12 194 LEU A C 1
ATOM 1599 O O . LEU A 1 194 ? 2.460 -4.629 1.869 1.00 66.12 194 LEU A O 1
ATOM 1603 N N . ARG A 1 195 ? 2.395 -3.881 3.982 1.00 67.62 195 ARG A N 1
ATOM 1604 C CA . ARG A 1 195 ? 3.853 -3.786 4.134 1.00 67.62 195 ARG A CA 1
ATOM 1605 C C . ARG A 1 195 ? 4.488 -5.102 4.565 1.00 67.62 195 ARG A C 1
ATOM 1607 O O . ARG A 1 195 ? 5.681 -5.268 4.339 1.00 67.62 195 ARG A O 1
ATOM 1614 N N . THR A 1 196 ? 3.732 -6.020 5.162 1.00 75.56 196 THR A N 1
ATOM 1615 C CA . THR A 1 196 ? 4.250 -7.318 5.595 1.00 75.56 196 THR A CA 1
ATOM 1616 C C . THR A 1 196 ? 4.310 -8.299 4.429 1.00 75.56 196 THR A C 1
ATOM 1618 O O . THR A 1 196 ? 3.315 -8.557 3.752 1.00 75.56 196 THR A O 1
ATOM 1621 N N . ASP A 1 197 ? 5.477 -8.912 4.229 1.00 74.25 197 ASP A N 1
ATOM 1622 C CA . ASP A 1 197 ? 5.713 -9.860 3.131 1.00 74.25 197 ASP A CA 1
ATOM 1623 C C . ASP A 1 197 ? 4.792 -11.088 3.187 1.00 74.25 197 ASP A C 1
ATOM 1625 O O . ASP A 1 197 ? 4.447 -11.654 2.152 1.00 74.25 197 ASP A O 1
ATOM 1629 N N . LEU A 1 198 ? 4.303 -11.451 4.378 1.00 72.50 198 LEU A N 1
ATOM 1630 C CA . LEU A 1 198 ? 3.317 -12.520 4.564 1.00 72.50 198 LEU A CA 1
ATOM 1631 C C . LEU A 1 198 ? 1.997 -12.246 3.834 1.00 72.50 198 LEU A C 1
ATOM 1633 O O . LEU A 1 198 ? 1.432 -13.151 3.227 1.00 72.50 198 LEU A O 1
ATOM 1637 N N . VAL A 1 199 ? 1.507 -11.005 3.868 1.00 77.69 199 VAL A N 1
ATOM 1638 C CA . VAL A 1 199 ? 0.235 -10.634 3.231 1.00 77.69 199 VAL A CA 1
ATOM 1639 C C . VAL A 1 199 ? 0.409 -10.554 1.725 1.00 77.69 199 VAL A C 1
ATOM 1641 O O . VAL A 1 199 ? -0.453 -11.029 0.994 1.00 77.69 199 VAL A O 1
ATOM 1644 N N . LYS A 1 200 ? 1.548 -10.035 1.252 1.00 78.56 200 LYS A N 1
ATOM 1645 C CA . LYS A 1 200 ? 1.893 -10.066 -0.175 1.00 78.56 200 LYS A CA 1
ATOM 1646 C C . LYS A 1 200 ? 1.954 -11.496 -0.696 1.00 78.56 200 LYS A C 1
ATOM 1648 O O . LYS A 1 200 ? 1.377 -11.766 -1.739 1.00 78.56 200 LYS A O 1
ATOM 1653 N N . ARG A 1 201 ? 2.580 -12.407 0.056 1.00 84.75 201 ARG A N 1
ATOM 1654 C CA . ARG A 1 201 ? 2.666 -13.831 -0.288 1.00 84.75 201 ARG A CA 1
ATOM 1655 C C . ARG A 1 201 ? 1.296 -14.511 -0.296 1.00 84.75 201 ARG A C 1
ATOM 1657 O O . ARG A 1 201 ? 1.009 -15.292 -1.192 1.00 84.75 201 ARG A O 1
ATOM 1664 N N . LEU A 1 202 ? 0.435 -14.208 0.676 1.00 83.69 202 LEU A N 1
ATOM 1665 C CA . LEU A 1 202 ? -0.936 -14.728 0.701 1.00 83.69 202 LEU A CA 1
ATOM 1666 C C . LEU A 1 202 ? -1.766 -14.195 -0.471 1.00 83.69 202 LEU A C 1
ATOM 1668 O O . LEU A 1 202 ? -2.433 -14.974 -1.144 1.00 83.69 202 LEU A O 1
ATOM 1672 N N . LEU A 1 203 ? -1.702 -12.890 -0.744 1.00 83.75 203 LEU A N 1
ATOM 1673 C CA . LEU A 1 203 ? -2.399 -12.273 -1.873 1.00 83.75 203 LEU A CA 1
ATOM 1674 C C . LEU A 1 203 ? -1.885 -12.803 -3.211 1.00 83.75 203 LEU A C 1
ATOM 1676 O O . LEU A 1 203 ? -2.697 -13.086 -4.086 1.00 83.75 203 LEU A O 1
ATOM 1680 N N . SER A 1 204 ? -0.570 -12.991 -3.364 1.00 86.06 204 SER A N 1
ATOM 1681 C CA . SER A 1 204 ? 0.000 -13.584 -4.574 1.00 86.06 204 SER A CA 1
ATOM 1682 C C . SER A 1 204 ? -0.440 -15.029 -4.750 1.00 86.06 204 SER A C 1
ATOM 1684 O O . SER A 1 204 ? -0.713 -15.431 -5.869 1.00 86.06 204 SER A O 1
ATOM 1686 N N . GLU A 1 205 ? -0.568 -15.800 -3.668 1.00 89.31 205 GLU A N 1
ATOM 1687 C CA . GLU A 1 205 ? -1.048 -17.181 -3.743 1.00 89.31 205 GLU A CA 1
ATOM 1688 C C . GLU A 1 205 ? -2.540 -17.246 -4.100 1.00 89.31 205 GLU A C 1
ATOM 1690 O O . GLU A 1 205 ? -2.959 -18.092 -4.885 1.00 89.31 205 GLU A O 1
ATOM 1695 N N . VAL A 1 206 ? -3.356 -16.331 -3.564 1.00 87.88 206 VAL A N 1
ATOM 1696 C CA . VAL A 1 206 ? -4.777 -16.213 -3.928 1.00 87.88 206 VAL A CA 1
ATOM 1697 C C . VAL A 1 206 ? -4.926 -15.793 -5.388 1.00 87.88 206 VAL A C 1
ATOM 1699 O O . VAL A 1 206 ? -5.708 -16.408 -6.110 1.00 87.88 206 VAL A O 1
ATOM 1702 N N . LEU A 1 207 ? -4.160 -14.796 -5.835 1.00 87.62 207 LEU A N 1
ATOM 1703 C CA . LEU A 1 207 ? -4.159 -14.343 -7.224 1.00 87.62 207 LEU A CA 1
ATOM 1704 C C . LEU A 1 207 ? -3.673 -15.448 -8.161 1.00 87.62 207 LEU A C 1
ATOM 1706 O O . LEU A 1 207 ? -4.312 -15.708 -9.171 1.00 87.62 207 LEU A O 1
ATOM 1710 N N . ARG A 1 208 ? -2.595 -16.147 -7.797 1.00 87.25 208 ARG A N 1
ATOM 1711 C CA . ARG A 1 208 ? -2.086 -17.309 -8.527 1.00 87.25 208 ARG A CA 1
ATOM 1712 C C . ARG A 1 208 ? -3.156 -18.383 -8.652 1.00 87.25 208 ARG A C 1
ATOM 1714 O O . ARG A 1 208 ? -3.394 -18.850 -9.749 1.00 87.25 208 ARG A O 1
ATOM 1721 N N . ARG A 1 209 ? -3.861 -18.723 -7.570 1.00 86.69 209 ARG A N 1
ATOM 1722 C CA . ARG A 1 209 ? -4.970 -19.691 -7.620 1.00 86.69 209 ARG A CA 1
ATOM 1723 C C . ARG A 1 209 ? -6.138 -19.216 -8.479 1.00 86.69 209 ARG A C 1
ATOM 1725 O O . ARG A 1 209 ? -6.812 -20.040 -9.085 1.00 86.69 209 ARG A O 1
ATOM 1732 N N . GLN A 1 210 ? -6.424 -17.916 -8.503 1.00 84.56 210 GLN A N 1
ATOM 1733 C CA . GLN A 1 210 ? -7.441 -17.358 -9.397 1.00 84.56 210 GLN A CA 1
ATOM 1734 C C . GLN A 1 210 ? -6.992 -17.433 -10.859 1.00 84.56 210 GLN A C 1
ATOM 1736 O O . GLN A 1 210 ? -7.778 -17.853 -11.699 1.00 84.56 210 GLN A O 1
ATOM 1741 N N . LEU A 1 211 ? -5.730 -17.110 -11.146 1.00 79.62 211 LEU A N 1
ATOM 1742 C CA . LEU A 1 211 ? -5.133 -17.242 -12.474 1.00 79.62 211 LEU A CA 1
ATOM 1743 C C . LEU A 1 211 ? -5.091 -18.703 -12.928 1.00 79.62 211 LEU A C 1
ATOM 1745 O O . LEU A 1 211 ? -5.546 -18.991 -14.020 1.00 79.62 211 LEU A O 1
ATOM 1749 N N . GLU A 1 212 ? -4.665 -19.635 -12.076 1.00 83.12 212 GLU A N 1
ATOM 1750 C CA . GLU A 1 212 ? -4.648 -21.075 -12.368 1.00 83.12 212 GLU A CA 1
ATOM 1751 C C . GLU A 1 212 ? -6.057 -21.621 -12.649 1.00 83.12 212 GLU A C 1
ATOM 1753 O O . GLU A 1 212 ? -6.224 -22.483 -13.508 1.00 83.12 212 GLU A O 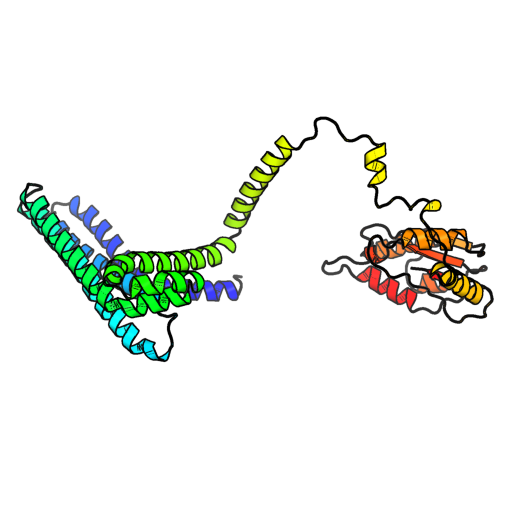1
ATOM 1758 N N . LYS A 1 213 ? -7.091 -21.107 -11.965 1.00 79.06 213 LYS A N 1
ATOM 1759 C CA . LYS A 1 213 ? -8.489 -21.452 -12.268 1.00 79.06 213 LYS A CA 1
ATOM 1760 C C . LYS A 1 213 ? -8.923 -20.945 -13.642 1.00 79.06 213 LYS A C 1
ATOM 1762 O O . LYS A 1 213 ? -9.541 -21.694 -14.388 1.00 79.06 213 LYS A O 1
ATOM 1767 N N . VAL A 1 214 ? -8.573 -19.705 -13.982 1.00 72.56 214 VAL A N 1
ATOM 1768 C CA . VAL A 1 214 ? -8.907 -19.101 -15.282 1.00 72.56 214 VAL A CA 1
ATOM 1769 C C . VAL A 1 214 ? -8.104 -19.744 -16.423 1.00 72.56 214 VAL A C 1
ATOM 1771 O O . VAL A 1 214 ? -8.650 -19.991 -17.494 1.00 72.56 214 VAL A O 1
ATOM 1774 N N . GLU A 1 215 ? -6.834 -20.083 -16.198 1.00 62.44 215 GLU A N 1
ATOM 1775 C CA . GLU A 1 215 ? -5.980 -20.812 -17.146 1.00 62.44 215 GLU A CA 1
ATOM 1776 C C . GLU A 1 215 ? -6.443 -22.260 -17.340 1.00 62.44 215 GLU A C 1
ATOM 1778 O O . GLU A 1 215 ? -6.382 -22.774 -18.455 1.00 62.44 215 GLU A O 1
ATOM 1783 N N . GLY A 1 216 ? -6.944 -22.911 -16.286 1.00 60.16 216 GLY A N 1
ATOM 1784 C CA . GLY A 1 216 ? -7.545 -24.243 -16.368 1.00 60.16 216 GLY A CA 1
ATOM 1785 C C . GLY A 1 216 ? -8.790 -24.287 -17.258 1.00 60.16 216 GLY A C 1
ATOM 1786 O O . GLY A 1 216 ? -9.007 -25.283 -17.943 1.00 60.16 216 GLY A O 1
ATOM 1787 N N . GLU A 1 217 ? -9.561 -23.198 -17.300 1.00 58.56 217 GLU A N 1
ATOM 1788 C CA . GLU A 1 217 ? -10.727 -23.038 -18.182 1.00 58.56 217 GLU A CA 1
ATOM 1789 C C . GLU A 1 217 ? -10.356 -22.512 -19.584 1.00 58.56 217 GLU A C 1
ATOM 1791 O O . GLU A 1 217 ? -11.084 -22.758 -20.542 1.00 58.56 217 GLU A O 1
ATOM 1796 N N . SER A 1 218 ? -9.206 -21.840 -19.732 1.00 51.84 218 SER A N 1
ATOM 1797 C CA . SER A 1 218 ? -8.770 -21.180 -20.980 1.00 51.84 218 SER A CA 1
ATOM 1798 C C . SER A 1 218 ? -7.723 -21.953 -21.788 1.00 51.84 218 SER A C 1
ATOM 1800 O O . SER A 1 218 ? -7.176 -21.417 -22.755 1.00 51.84 218 SER A O 1
ATOM 1802 N N . ARG A 1 219 ? -7.421 -23.212 -21.448 1.00 52.41 219 ARG A N 1
ATOM 1803 C CA . ARG A 1 219 ? -6.655 -24.076 -22.358 1.00 52.41 219 ARG A CA 1
ATOM 1804 C C . ARG A 1 219 ? -7.534 -24.411 -23.555 1.00 52.41 219 ARG A C 1
ATOM 1806 O O . ARG A 1 219 ? -8.328 -25.347 -23.505 1.00 52.41 219 ARG A O 1
ATOM 1813 N N . ALA A 1 220 ? -7.388 -23.632 -24.626 1.00 55.47 220 ALA A N 1
ATOM 1814 C CA . ALA A 1 220 ? -7.918 -23.981 -25.934 1.00 55.47 220 ALA A CA 1
ATOM 1815 C C . ALA A 1 220 ? -7.546 -25.444 -26.230 1.00 55.47 220 ALA A C 1
ATOM 1817 O O . ALA A 1 220 ? -6.369 -25.801 -26.248 1.00 55.47 220 ALA A O 1
ATOM 1818 N N . LEU A 1 221 ? -8.562 -26.294 -26.401 1.00 62.62 221 LEU A N 1
ATOM 1819 C CA . LEU A 1 221 ? -8.422 -27.744 -26.600 1.00 62.62 221 LEU A CA 1
ATOM 1820 C C . LEU A 1 221 ? -7.643 -28.099 -27.879 1.00 62.62 221 LEU A C 1
ATOM 1822 O O . LEU A 1 221 ? -7.232 -29.242 -28.061 1.00 62.62 221 LEU A O 1
ATOM 1826 N N . THR A 1 222 ? -7.412 -27.111 -28.739 1.00 68.06 222 THR A N 1
ATOM 1827 C CA . THR A 1 222 ? -6.608 -27.193 -29.952 1.00 68.06 222 THR A CA 1
ATOM 1828 C C . THR A 1 222 ? -5.707 -25.962 -30.037 1.00 68.06 222 THR A C 1
ATOM 1830 O O . THR A 1 222 ? -6.231 -24.844 -29.956 1.00 68.06 222 THR A O 1
ATOM 1833 N N . PRO A 1 223 ? -4.379 -26.127 -30.202 1.00 67.69 223 PRO A N 1
ATOM 1834 C CA . PRO A 1 223 ? -3.511 -25.003 -30.524 1.00 67.69 223 PRO A CA 1
ATOM 1835 C C . PRO A 1 223 ? -3.987 -24.353 -31.837 1.00 67.69 223 PRO A C 1
ATOM 1837 O O . PRO A 1 223 ? -4.486 -25.065 -32.716 1.00 67.69 223 PRO A O 1
ATOM 1840 N N . PRO A 1 224 ? -3.890 -23.019 -31.975 1.00 72.75 224 PRO A N 1
ATOM 1841 C CA . PRO A 1 224 ? -4.217 -22.350 -33.227 1.00 72.75 224 PRO A CA 1
ATOM 1842 C C . PRO A 1 224 ? -3.352 -22.909 -34.368 1.00 72.75 224 PRO A C 1
ATOM 1844 O O . PRO A 1 224 ? -2.218 -23.309 -34.103 1.00 72.75 224 PRO A O 1
ATOM 1847 N N . PRO A 1 225 ? -3.847 -22.921 -35.618 1.00 84.06 225 PRO A N 1
ATOM 1848 C CA . PRO A 1 225 ? -3.038 -23.302 -36.772 1.00 84.06 225 PRO A CA 1
ATOM 1849 C C . PRO A 1 225 ? -1.742 -22.483 -36.841 1.00 84.06 225 PRO A C 1
ATOM 1851 O O . PRO A 1 225 ? -1.766 -21.276 -36.586 1.00 84.06 225 PRO A O 1
ATOM 1854 N N . ASP A 1 226 ? -0.633 -23.116 -37.225 1.00 79.44 226 ASP A N 1
ATOM 1855 C CA . ASP A 1 226 ? 0.681 -22.459 -37.290 1.00 79.44 226 ASP A CA 1
ATOM 1856 C C . ASP A 1 226 ? 0.680 -21.253 -38.246 1.00 79.44 226 ASP A C 1
ATOM 1858 O O . ASP A 1 226 ? 1.279 -20.225 -37.938 1.00 79.44 226 ASP A O 1
ATOM 1862 N N . ASP A 1 227 ? -0.092 -21.320 -39.337 1.00 81.19 227 ASP A N 1
ATOM 1863 C CA . ASP A 1 227 ? -0.282 -20.208 -40.279 1.00 81.19 227 ASP A CA 1
ATOM 1864 C C . ASP A 1 227 ? -0.873 -18.965 -39.600 1.00 81.19 227 ASP A C 1
ATOM 1866 O O . ASP A 1 227 ? -0.494 -17.836 -39.902 1.00 81.19 227 ASP A O 1
ATOM 1870 N N . TYR A 1 228 ? -1.791 -19.165 -38.651 1.00 77.19 228 TYR A N 1
ATOM 1871 C CA . TYR A 1 228 ? -2.379 -18.073 -37.882 1.00 77.19 228 TYR A CA 1
ATOM 1872 C C . TYR A 1 228 ? -1.362 -17.501 -36.893 1.00 77.19 228 TYR A C 1
ATOM 1874 O O . TYR A 1 228 ? -1.256 -16.287 -36.771 1.00 77.19 228 TYR A O 1
ATOM 1882 N N . LEU A 1 229 ? -0.579 -18.347 -36.216 1.00 75.81 229 LEU A N 1
ATOM 1883 C CA . LEU A 1 229 ? 0.473 -17.890 -35.299 1.00 75.81 229 LEU A CA 1
ATOM 1884 C C . LEU A 1 229 ? 1.569 -17.102 -36.028 1.00 75.81 229 LEU A C 1
ATOM 1886 O O . LEU A 1 229 ? 2.026 -16.085 -35.507 1.00 75.81 229 LEU A O 1
ATOM 1890 N N . ALA A 1 230 ? 1.927 -17.511 -37.247 1.00 71.75 230 ALA A N 1
ATOM 1891 C CA . ALA A 1 230 ? 2.889 -16.808 -38.089 1.00 71.75 230 ALA A CA 1
ATOM 1892 C C . ALA A 1 230 ? 2.440 -15.375 -38.433 1.00 71.75 230 ALA A C 1
ATOM 1894 O O . ALA A 1 230 ? 3.277 -14.478 -38.515 1.00 71.75 230 ALA A O 1
ATOM 1895 N N . MET A 1 231 ? 1.129 -15.114 -38.544 1.00 68.38 231 MET A N 1
ATOM 1896 C CA . MET A 1 231 ? 0.599 -13.757 -38.767 1.00 68.38 231 MET A CA 1
ATOM 1897 C C . MET A 1 231 ? 0.803 -12.809 -37.572 1.00 68.38 231 MET A C 1
ATOM 1899 O O . MET A 1 231 ? 0.699 -11.593 -37.737 1.00 68.38 231 MET A O 1
ATOM 1903 N N . TYR A 1 232 ? 1.092 -13.336 -36.377 1.00 67.69 232 TYR A N 1
ATOM 1904 C CA . TYR A 1 232 ? 1.355 -12.551 -35.163 1.00 67.69 232 TYR A CA 1
ATOM 1905 C C . TYR A 1 232 ? 2.830 -12.555 -34.748 1.00 67.69 232 TYR A C 1
ATOM 1907 O O . TYR A 1 232 ? 3.168 -12.010 -33.691 1.00 67.69 232 TYR A O 1
ATOM 1915 N N . ASP A 1 233 ? 3.722 -13.138 -35.551 1.00 68.69 233 ASP A N 1
ATOM 1916 C CA . ASP A 1 233 ? 5.150 -13.091 -35.267 1.00 68.69 233 ASP A CA 1
ATOM 1917 C C . ASP A 1 233 ? 5.723 -11.709 -35.618 1.00 68.69 233 ASP A C 1
ATOM 1919 O O . ASP A 1 233 ? 6.121 -11.411 -36.744 1.00 68.69 233 ASP A O 1
ATOM 1923 N N . TYR A 1 234 ? 5.770 -10.845 -34.602 1.00 60.25 234 TYR A N 1
ATOM 1924 C CA . TYR A 1 234 ? 6.309 -9.484 -34.674 1.00 60.25 234 TYR A CA 1
ATOM 1925 C C . TYR A 1 234 ? 7.783 -9.402 -35.100 1.00 60.25 234 TYR A C 1
ATOM 1927 O O . TYR A 1 234 ? 8.271 -8.296 -35.346 1.00 60.25 234 TYR A O 1
ATOM 1935 N N . TYR A 1 235 ? 8.510 -10.521 -35.114 1.00 61.84 235 TYR A N 1
ATOM 1936 C CA . TYR A 1 235 ? 9.928 -10.562 -35.463 1.00 61.84 235 TYR A CA 1
ATOM 1937 C C . TYR A 1 235 ? 10.180 -10.903 -36.933 1.00 61.84 235 TYR A C 1
ATOM 1939 O O . TYR A 1 235 ? 11.327 -10.793 -37.382 1.00 61.84 235 TYR A O 1
ATOM 1947 N N . LEU A 1 236 ? 9.140 -11.262 -37.693 1.00 65.75 236 LEU A N 1
ATOM 1948 C CA . LEU A 1 236 ? 9.252 -11.439 -39.135 1.00 65.75 236 LEU A CA 1
ATOM 1949 C C . LEU A 1 236 ? 9.304 -10.070 -39.838 1.00 65.75 236 LEU A C 1
ATOM 1951 O O . LEU A 1 236 ? 8.524 -9.169 -39.515 1.00 65.75 236 LEU A O 1
ATOM 1955 N N . PRO A 1 237 ? 10.226 -9.873 -40.798 1.00 62.78 237 PRO A N 1
ATOM 1956 C CA . PRO A 1 237 ? 10.219 -8.674 -41.620 1.00 62.78 237 PRO A CA 1
ATOM 1957 C C . PRO A 1 237 ? 8.910 -8.608 -42.415 1.00 62.78 237 PRO A C 1
ATOM 1959 O O . PRO A 1 237 ? 8.489 -9.599 -43.007 1.00 62.78 237 PRO A O 1
ATOM 1962 N N . ALA A 1 238 ? 8.276 -7.433 -42.424 1.00 65.12 238 ALA A N 1
ATOM 1963 C CA . ALA A 1 238 ? 7.079 -7.197 -43.224 1.00 65.12 238 ALA A CA 1
ATOM 1964 C C . ALA A 1 238 ? 7.346 -7.509 -44.705 1.00 65.12 238 ALA A C 1
ATOM 1966 O O . ALA A 1 238 ? 8.432 -7.209 -45.210 1.00 65.12 238 ALA A O 1
ATOM 1967 N N . GLU A 1 239 ? 6.352 -8.077 -45.394 1.00 68.12 239 GLU A N 1
ATOM 1968 C CA . GLU A 1 239 ? 6.459 -8.338 -46.829 1.00 68.12 239 GLU A CA 1
ATOM 1969 C C . GLU A 1 239 ? 6.769 -7.049 -47.600 1.00 68.12 239 GLU A C 1
ATOM 1971 O O . GLU A 1 239 ? 6.331 -5.951 -47.238 1.00 68.12 239 GLU A O 1
ATOM 1976 N N . ASP A 1 240 ? 7.493 -7.187 -48.712 1.00 67.31 240 ASP A N 1
ATOM 1977 C CA . ASP A 1 240 ? 7.890 -6.049 -49.543 1.00 67.31 240 ASP A CA 1
ATOM 1978 C C . ASP A 1 240 ? 6.701 -5.240 -50.076 1.00 67.31 240 ASP A C 1
ATOM 1980 O O . ASP A 1 240 ? 6.837 -4.035 -50.288 1.00 67.31 240 ASP A O 1
ATOM 1984 N N . SER A 1 241 ? 5.541 -5.885 -50.223 1.00 69.19 241 SER A N 1
ATOM 1985 C CA . SER A 1 241 ? 4.260 -5.300 -50.632 1.00 69.19 241 SER A CA 1
ATOM 1986 C C . SER A 1 241 ? 3.737 -4.233 -49.659 1.00 69.19 241 SER A C 1
ATOM 1988 O O . SER A 1 241 ? 3.077 -3.288 -50.088 1.00 69.19 241 SER A O 1
ATOM 1990 N N . PHE A 1 242 ? 4.052 -4.340 -48.363 1.00 69.62 242 PHE A N 1
ATOM 1991 C CA . PHE A 1 242 ? 3.615 -3.389 -47.334 1.00 69.62 242 PHE A CA 1
ATOM 1992 C C . PHE A 1 242 ? 4.541 -2.178 -47.197 1.00 69.62 242 PHE A C 1
ATOM 1994 O O . PHE A 1 242 ? 4.187 -1.191 -46.545 1.00 69.62 242 PHE A O 1
ATOM 2001 N N . PHE A 1 243 ? 5.733 -2.229 -47.793 1.00 72.25 243 PHE A N 1
ATOM 2002 C CA . PHE A 1 243 ? 6.697 -1.144 -47.695 1.00 72.25 243 PHE A CA 1
ATOM 2003 C C . PHE A 1 243 ? 6.431 -0.081 -48.761 1.00 72.25 243 PHE A C 1
ATOM 2005 O O . PHE A 1 243 ? 6.678 -0.285 -49.948 1.00 72.25 243 PHE A O 1
ATOM 2012 N N . VAL A 1 244 ? 5.982 1.094 -48.325 1.00 73.88 244 VAL A N 1
ATOM 2013 C CA . VAL A 1 244 ? 5.751 2.232 -49.218 1.00 73.88 244 VAL A CA 1
ATOM 2014 C C . VAL A 1 244 ? 7.026 3.065 -49.320 1.00 73.88 244 VAL A C 1
ATOM 2016 O O . VAL A 1 244 ? 7.342 3.844 -48.419 1.00 73.88 244 VAL A O 1
ATOM 2019 N N . ASP A 1 245 ? 7.745 2.915 -50.431 1.00 72.38 245 ASP A N 1
ATOM 2020 C CA . ASP A 1 245 ? 8.902 3.750 -50.752 1.00 72.38 245 ASP A CA 1
ATOM 2021 C C . ASP A 1 245 ? 8.425 5.124 -51.243 1.00 72.38 245 ASP A C 1
ATOM 2023 O O . ASP A 1 245 ? 7.894 5.261 -52.346 1.00 72.38 245 ASP A O 1
ATOM 2027 N N . ARG A 1 246 ? 8.532 6.139 -50.382 1.00 71.62 246 ARG A N 1
ATOM 2028 C CA . ARG A 1 246 ? 8.184 7.528 -50.711 1.00 71.62 246 ARG A CA 1
ATOM 2029 C C . ARG A 1 246 ? 9.450 8.299 -51.065 1.00 71.62 246 ARG A C 1
ATOM 2031 O O . ARG A 1 246 ? 10.476 8.125 -50.408 1.00 71.62 246 ARG A O 1
ATOM 2038 N N . GLU A 1 247 ? 9.366 9.207 -52.034 1.00 58.69 247 GLU A N 1
ATOM 2039 C CA . GLU A 1 247 ? 10.424 10.199 -52.245 1.00 58.69 247 GLU A CA 1
ATOM 2040 C C . GLU A 1 247 ? 10.598 11.031 -50.961 1.00 58.69 247 GLU A C 1
ATOM 2042 O O . GLU A 1 247 ? 9.627 11.552 -50.411 1.00 58.69 247 GLU A O 1
ATOM 2047 N N . GLY A 1 248 ? 11.827 11.082 -50.434 1.00 66.50 248 GLY A N 1
ATOM 2048 C CA . GLY A 1 248 ? 12.127 11.662 -49.117 1.00 66.50 248 GLY A CA 1
ATOM 2049 C C . GLY A 1 248 ? 11.981 10.698 -47.932 1.00 66.50 248 GLY A C 1
ATOM 2050 O O . GLY A 1 248 ? 11.917 11.143 -46.789 1.00 66.50 248 GLY A O 1
ATOM 2051 N N . SER A 1 249 ? 11.902 9.384 -48.168 1.00 81.38 249 SER A N 1
ATOM 2052 C CA . SER A 1 249 ? 11.934 8.398 -47.085 1.00 81.38 249 SER A CA 1
ATOM 2053 C C . SER A 1 249 ? 13.302 8.377 -46.374 1.00 81.38 249 SER A C 1
ATOM 2055 O O . SER A 1 249 ? 14.332 8.614 -47.014 1.00 81.38 249 SER A O 1
ATOM 2057 N N . PRO A 1 250 ? 13.352 8.004 -45.077 1.00 84.00 250 PRO A N 1
ATOM 2058 C CA . PRO A 1 250 ? 14.612 7.825 -44.344 1.00 84.00 250 PRO A CA 1
ATOM 2059 C C . PRO A 1 250 ? 15.588 6.854 -45.026 1.00 84.00 250 PRO A C 1
ATOM 2061 O O . PRO A 1 250 ? 16.798 6.958 -44.858 1.00 84.00 250 PRO A O 1
ATOM 2064 N N . LEU A 1 251 ? 15.072 5.926 -45.840 1.00 86.25 251 LEU A N 1
ATOM 2065 C CA . LEU A 1 251 ? 15.877 5.008 -46.643 1.00 86.25 251 LEU A CA 1
ATOM 2066 C C . LEU A 1 251 ? 16.775 5.769 -47.626 1.00 86.25 251 LEU A C 1
ATOM 2068 O O . LEU A 1 251 ? 17.964 5.480 -47.732 1.00 86.25 251 LEU A O 1
ATOM 2072 N N . HIS A 1 252 ? 16.214 6.766 -48.312 1.00 86.38 252 HIS A N 1
ATOM 2073 C CA . HIS A 1 252 ? 16.949 7.552 -49.295 1.00 86.38 252 HIS A CA 1
ATOM 2074 C C . HIS A 1 252 ? 18.005 8.449 -48.637 1.00 86.38 252 HIS A C 1
ATOM 2076 O O . HIS A 1 252 ? 19.073 8.669 -49.208 1.00 86.38 252 HIS A O 1
ATOM 2082 N N . GLU A 1 253 ? 17.744 8.928 -47.419 1.00 87.88 253 GLU A N 1
ATOM 2083 C CA . GLU A 1 253 ? 18.719 9.689 -46.633 1.00 87.88 253 GLU A CA 1
ATOM 2084 C C . GLU A 1 253 ? 19.905 8.820 -46.206 1.00 87.88 253 GLU A C 1
ATOM 2086 O O . GLU A 1 253 ? 21.048 9.206 -46.451 1.00 87.88 253 GLU A O 1
ATOM 2091 N N . ILE A 1 254 ? 19.653 7.617 -45.673 1.00 89.56 254 ILE A N 1
ATOM 2092 C CA . ILE A 1 254 ? 20.708 6.655 -45.310 1.00 89.56 254 ILE A CA 1
ATOM 2093 C C . ILE A 1 254 ? 21.545 6.291 -46.545 1.00 89.56 254 ILE A C 1
ATOM 2095 O O . ILE A 1 254 ? 22.775 6.295 -46.490 1.00 89.56 254 ILE A O 1
ATOM 2099 N N . GLU A 1 255 ? 20.901 6.028 -47.686 1.00 88.31 255 GLU A N 1
ATOM 2100 C CA . GLU A 1 255 ? 21.599 5.745 -48.945 1.00 88.31 255 GLU A CA 1
ATOM 2101 C C . GLU A 1 255 ? 22.445 6.930 -49.424 1.00 88.31 255 GLU A C 1
ATOM 2103 O O . GLU A 1 255 ? 23.574 6.741 -49.883 1.00 88.31 255 GLU A O 1
ATOM 2108 N N . LYS A 1 256 ? 21.913 8.153 -49.332 1.00 88.44 256 LYS A N 1
ATOM 2109 C CA . LYS A 1 256 ? 22.619 9.376 -49.721 1.00 88.44 256 LYS A CA 1
ATOM 2110 C C . LYS A 1 256 ? 23.833 9.615 -48.829 1.00 88.44 256 LYS A C 1
ATOM 2112 O O . LYS A 1 256 ? 24.905 9.898 -49.362 1.00 88.44 256 LYS A O 1
ATOM 2117 N N . MET A 1 257 ? 23.685 9.469 -47.511 1.00 88.56 257 MET A N 1
ATOM 2118 C CA . MET A 1 257 ? 24.783 9.592 -46.547 1.00 88.56 257 MET A CA 1
ATOM 2119 C C . MET A 1 257 ? 25.851 8.529 -46.800 1.00 88.56 257 MET A C 1
ATOM 2121 O O . MET A 1 257 ? 27.016 8.874 -46.973 1.00 88.56 257 MET A O 1
ATOM 2125 N N . GLY A 1 258 ? 25.453 7.261 -46.948 1.00 87.50 258 GLY A N 1
ATOM 2126 C CA . GLY A 1 258 ? 26.380 6.169 -47.241 1.00 87.50 258 GLY A CA 1
ATOM 2127 C C . GLY A 1 258 ? 27.146 6.377 -48.552 1.00 87.50 258 GLY A C 1
ATOM 2128 O O . GLY A 1 258 ? 28.361 6.202 -48.592 1.00 87.50 258 GLY A O 1
ATOM 2129 N N . LYS A 1 259 ? 26.476 6.823 -49.626 1.00 87.81 259 LYS A N 1
ATOM 2130 C CA . LYS A 1 259 ? 27.132 7.151 -50.908 1.00 87.81 259 LYS A CA 1
ATOM 2131 C C . LYS A 1 259 ? 28.064 8.359 -50.794 1.00 87.81 259 LYS A C 1
ATOM 2133 O O . LYS A 1 259 ? 29.158 8.332 -51.352 1.00 87.81 259 LYS A O 1
ATOM 2138 N N . ALA A 1 260 ? 27.650 9.412 -50.090 1.00 87.12 260 ALA A N 1
ATOM 2139 C CA . ALA A 1 260 ? 28.480 10.596 -49.877 1.00 87.12 260 ALA A CA 1
ATOM 2140 C C . ALA A 1 260 ? 29.744 10.255 -49.078 1.00 87.12 260 ALA A C 1
ATOM 2142 O O . ALA A 1 260 ? 30.837 10.677 -49.456 1.00 87.12 260 ALA A O 1
ATOM 2143 N N . TRP A 1 261 ? 29.606 9.438 -48.033 1.00 89.50 261 TRP A N 1
ATOM 2144 C CA . TRP A 1 261 ? 30.723 8.935 -47.243 1.00 89.50 261 TRP A CA 1
ATOM 2145 C C . TRP A 1 261 ? 31.660 8.061 -48.087 1.00 89.50 261 TRP A C 1
ATOM 2147 O O . TRP A 1 261 ? 32.860 8.338 -48.141 1.00 89.50 261 TRP A O 1
ATOM 2157 N N . LEU A 1 262 ? 31.126 7.096 -48.853 1.00 86.62 262 LEU A N 1
ATOM 2158 C CA . LEU A 1 262 ? 31.906 6.249 -49.770 1.00 86.62 262 LEU A CA 1
ATOM 2159 C C . LEU A 1 262 ? 32.712 7.066 -50.788 1.00 86.62 262 LEU A C 1
ATOM 2161 O O . LEU A 1 262 ? 33.872 6.737 -51.035 1.00 86.62 262 LEU A O 1
ATOM 2165 N N . ASN A 1 263 ? 32.139 8.155 -51.306 1.00 85.12 263 ASN A N 1
ATOM 2166 C CA . ASN A 1 263 ? 32.764 9.041 -52.292 1.00 85.12 263 ASN A CA 1
ATOM 2167 C C . ASN A 1 263 ? 33.652 10.144 -51.685 1.00 85.12 263 ASN A C 1
ATOM 2169 O O . ASN A 1 263 ? 34.090 11.025 -52.418 1.00 85.12 263 ASN A O 1
ATOM 2173 N N . GLN A 1 264 ? 33.907 10.131 -50.369 1.00 79.31 264 GLN A N 1
ATOM 2174 C CA . GLN A 1 264 ? 34.682 11.170 -49.658 1.00 79.31 264 GLN A CA 1
ATOM 2175 C C . GLN A 1 264 ? 34.071 12.580 -49.731 1.00 79.31 264 GLN A C 1
ATOM 2177 O O . GLN A 1 264 ? 34.749 13.569 -49.468 1.00 79.31 264 GLN A O 1
ATOM 2182 N N . ALA A 1 265 ? 32.789 12.684 -50.078 1.00 71.31 265 ALA A N 1
ATOM 2183 C CA . ALA A 1 265 ? 32.070 13.950 -50.181 1.00 71.31 265 ALA A CA 1
ATOM 2184 C C . ALA A 1 265 ? 31.363 14.344 -48.869 1.00 71.31 265 ALA A C 1
ATOM 2186 O O . ALA A 1 265 ? 30.973 15.498 -48.712 1.00 71.31 265 ALA A O 1
ATOM 2187 N N . GLY A 1 266 ? 31.177 13.394 -47.945 1.00 68.56 266 GLY A N 1
ATOM 2188 C CA . GLY A 1 266 ? 30.561 13.601 -46.631 1.00 68.56 266 GLY A CA 1
ATOM 2189 C C . GLY A 1 266 ? 31.562 13.464 -45.481 1.00 68.56 266 GLY A C 1
ATOM 2190 O O . GLY A 1 266 ? 32.512 12.690 -45.577 1.00 68.56 266 GLY A O 1
ATOM 2191 N N . LEU A 1 267 ? 31.332 14.216 -44.398 1.00 69.75 267 LEU A N 1
ATOM 2192 C CA . LEU A 1 267 ? 32.116 14.155 -43.154 1.00 69.75 267 LEU A CA 1
ATOM 2193 C C . LEU A 1 267 ? 31.522 13.200 -42.110 1.00 69.75 267 LEU A C 1
ATOM 2195 O O . LEU A 1 267 ? 32.214 12.867 -41.152 1.00 69.75 267 LEU A O 1
ATOM 2199 N N . ASP A 1 268 ? 30.264 12.800 -42.285 1.00 80.88 268 ASP A N 1
ATOM 2200 C CA . ASP A 1 268 ? 29.537 11.982 -41.319 1.00 80.88 268 ASP A CA 1
ATOM 2201 C C . ASP A 1 268 ? 29.811 10.496 -41.569 1.00 80.88 268 ASP A C 1
ATOM 2203 O O . ASP A 1 268 ? 29.651 10.009 -42.691 1.00 80.88 268 ASP A O 1
ATOM 2207 N N . ASP A 1 269 ? 30.206 9.778 -40.520 1.00 84.62 269 ASP A N 1
ATOM 2208 C CA . ASP A 1 269 ? 30.475 8.336 -40.499 1.00 84.62 269 ASP A CA 1
ATOM 2209 C C . ASP A 1 269 ? 29.397 7.527 -39.742 1.00 84.62 269 ASP A C 1
ATOM 2211 O O . ASP A 1 269 ? 29.521 6.314 -39.560 1.00 84.62 269 ASP A O 1
ATOM 2215 N N . LEU A 1 270 ? 28.308 8.193 -39.336 1.00 89.50 270 LEU A N 1
ATOM 2216 C CA . LEU A 1 270 ? 27.256 7.647 -38.480 1.00 89.50 270 LEU A CA 1
ATOM 2217 C C . LEU A 1 270 ? 25.851 8.074 -38.937 1.00 89.50 270 LEU A C 1
ATOM 2219 O O . LEU A 1 270 ? 25.587 9.261 -39.129 1.00 89.50 270 LEU A O 1
ATOM 2223 N N . ALA A 1 271 ? 24.918 7.122 -39.023 1.00 90.88 271 ALA A N 1
ATOM 2224 C CA . ALA A 1 271 ? 23.494 7.386 -39.252 1.00 90.88 271 ALA A CA 1
ATOM 2225 C C . ALA A 1 271 ? 22.612 6.590 -38.277 1.00 90.88 271 ALA A C 1
ATOM 2227 O O . ALA A 1 271 ? 22.508 5.377 -38.397 1.00 90.88 271 ALA A O 1
ATOM 2228 N N . ILE A 1 272 ? 21.950 7.266 -37.332 1.00 90.12 272 ILE A N 1
ATOM 2229 C CA . ILE A 1 272 ? 21.158 6.611 -36.276 1.00 90.12 272 ILE A CA 1
ATOM 2230 C C . ILE A 1 272 ? 19.675 6.546 -36.655 1.00 90.12 272 ILE A C 1
ATOM 2232 O O . ILE A 1 272 ? 19.045 7.580 -36.890 1.00 90.12 272 ILE A O 1
ATOM 2236 N N . VAL A 1 273 ? 19.085 5.348 -36.623 1.00 89.81 273 VAL A N 1
ATOM 2237 C CA . VAL A 1 273 ? 17.658 5.131 -36.896 1.00 89.81 273 VAL A CA 1
ATOM 2238 C C . VAL A 1 273 ? 16.857 5.037 -35.595 1.00 89.81 273 VAL A C 1
ATOM 2240 O O . VAL A 1 273 ? 16.854 4.026 -34.895 1.00 89.81 273 VAL A O 1
ATOM 2243 N N . VAL A 1 274 ? 16.083 6.082 -35.283 1.00 88.69 274 VAL A N 1
ATOM 2244 C CA . VAL A 1 274 ? 15.264 6.147 -34.058 1.00 88.69 274 VAL A CA 1
ATOM 2245 C C . VAL A 1 274 ? 13.773 6.067 -34.377 1.00 88.69 274 VAL A C 1
ATOM 2247 O O . VAL A 1 274 ? 13.280 6.654 -35.335 1.00 88.69 274 VAL A O 1
ATOM 2250 N N . GLY A 1 275 ? 13.019 5.355 -33.540 1.00 86.50 275 GLY A N 1
ATOM 2251 C CA . GLY A 1 275 ? 11.568 5.257 -33.674 1.00 86.50 275 GLY A CA 1
ATOM 2252 C C . GLY A 1 275 ? 10.939 4.281 -32.687 1.00 86.50 275 GLY A C 1
ATOM 2253 O O . GLY A 1 275 ? 11.610 3.408 -32.129 1.00 86.50 275 GLY A O 1
ATOM 2254 N N . ASN A 1 276 ? 9.624 4.396 -32.499 1.00 83.75 276 ASN A N 1
ATOM 2255 C CA . ASN A 1 276 ? 8.866 3.530 -31.593 1.00 83.75 276 ASN A CA 1
ATOM 2256 C C . ASN A 1 276 ? 8.917 2.047 -32.019 1.00 83.75 276 ASN A C 1
ATOM 2258 O O . ASN A 1 276 ? 9.253 1.698 -33.159 1.00 83.75 276 ASN A O 1
ATOM 2262 N N . ARG A 1 277 ? 8.609 1.143 -31.082 1.00 80.88 277 ARG A N 1
ATOM 2263 C CA . ARG A 1 277 ? 8.487 -0.296 -31.367 1.00 80.88 277 ARG A CA 1
ATOM 2264 C C . ARG A 1 277 ? 7.385 -0.518 -32.409 1.00 80.88 277 ARG A C 1
ATOM 2266 O O . ARG A 1 277 ? 6.317 0.070 -32.294 1.00 80.88 277 ARG A O 1
ATOM 2273 N N . GLY A 1 278 ? 7.658 -1.344 -33.420 1.00 78.25 278 GLY A N 1
ATOM 2274 C CA . GLY A 1 278 ? 6.708 -1.631 -34.502 1.00 78.25 278 GLY A CA 1
ATOM 2275 C C . GLY A 1 278 ? 6.679 -0.614 -35.650 1.00 78.25 278 GLY A C 1
ATOM 2276 O O . GLY A 1 278 ? 5.923 -0.805 -36.589 1.00 78.25 278 GLY A O 1
ATOM 2277 N N . MET A 1 279 ? 7.522 0.427 -35.637 1.00 82.38 279 MET A N 1
ATOM 2278 C CA . MET A 1 279 ? 7.581 1.432 -36.720 1.00 82.38 279 MET A CA 1
ATOM 2279 C C . MET A 1 279 ? 8.380 0.980 -37.962 1.00 82.38 279 MET A C 1
ATOM 2281 O O . MET A 1 279 ? 8.635 1.787 -38.847 1.00 82.38 279 MET A O 1
ATOM 2285 N N . GLY A 1 280 ? 8.829 -0.281 -38.022 1.00 82.75 280 GLY A N 1
ATOM 2286 C CA . GLY A 1 280 ? 9.545 -0.825 -39.186 1.00 82.75 280 GLY A CA 1
ATOM 2287 C C . GLY A 1 280 ? 11.047 -0.511 -39.275 1.00 82.75 280 GLY A C 1
ATOM 2288 O O . GLY A 1 280 ? 11.606 -0.598 -40.362 1.00 82.75 280 GLY A O 1
ATOM 2289 N N . LYS A 1 281 ? 11.728 -0.177 -38.165 1.00 88.00 281 LYS A N 1
ATOM 2290 C CA . LYS A 1 281 ? 13.184 0.115 -38.145 1.00 88.00 281 LYS A CA 1
ATOM 2291 C C . LYS A 1 281 ? 14.039 -1.031 -38.694 1.00 88.00 281 LYS A C 1
ATOM 2293 O O . LYS A 1 281 ? 14.847 -0.815 -39.587 1.00 88.00 281 LYS A O 1
ATOM 2298 N N . SER A 1 282 ? 13.805 -2.253 -38.219 1.00 87.38 282 SER A N 1
ATOM 2299 C CA . SER A 1 282 ? 14.527 -3.444 -38.682 1.00 87.38 282 SER A CA 1
ATOM 2300 C C . SER A 1 282 ? 14.301 -3.700 -40.175 1.00 87.38 282 SER A C 1
ATOM 2302 O O . SER A 1 282 ? 15.234 -4.024 -40.904 1.00 87.38 282 SER A O 1
ATOM 2304 N N . THR A 1 283 ? 13.074 -3.481 -40.663 1.00 86.88 283 THR A N 1
ATOM 2305 C CA . THR A 1 283 ? 12.743 -3.567 -42.094 1.00 86.88 283 THR A CA 1
ATOM 2306 C C . THR A 1 283 ? 13.461 -2.483 -42.900 1.00 86.88 283 THR A C 1
ATOM 2308 O O . THR A 1 283 ? 13.995 -2.771 -43.969 1.00 86.88 283 THR A O 1
ATOM 2311 N N . LEU A 1 284 ? 13.525 -1.252 -42.384 1.00 88.19 284 LEU A N 1
ATOM 2312 C CA . LEU A 1 284 ? 14.250 -0.144 -43.004 1.00 88.19 284 LEU A CA 1
ATOM 2313 C C . LEU A 1 284 ? 15.751 -0.450 -43.119 1.00 88.19 284 LEU A C 1
ATOM 2315 O O . LEU A 1 284 ? 16.310 -0.297 -44.202 1.00 88.19 284 LEU A O 1
ATOM 2319 N N . LEU A 1 285 ? 16.384 -0.930 -42.041 1.00 89.69 285 LEU A N 1
ATOM 2320 C CA . LEU A 1 285 ? 17.799 -1.317 -42.030 1.00 89.69 285 LEU A CA 1
ATOM 2321 C C . LEU A 1 285 ? 18.082 -2.468 -43.000 1.00 89.69 285 LEU A C 1
ATOM 2323 O O . LEU A 1 285 ? 19.042 -2.398 -43.765 1.00 89.69 285 LEU A O 1
ATOM 2327 N N . ALA A 1 286 ? 17.227 -3.495 -43.034 1.00 88.75 286 ALA A N 1
ATOM 2328 C CA . ALA A 1 286 ? 17.367 -4.607 -43.973 1.00 88.75 286 ALA A CA 1
ATOM 2329 C C . ALA A 1 286 ? 17.282 -4.142 -45.439 1.00 88.75 286 ALA A C 1
ATOM 2331 O O . ALA A 1 286 ? 18.068 -4.585 -46.280 1.00 88.75 286 ALA A O 1
ATOM 2332 N N . LYS A 1 287 ? 16.380 -3.201 -45.750 1.00 87.81 287 LYS A N 1
ATOM 2333 C CA . LYS A 1 287 ? 16.280 -2.610 -47.094 1.00 87.81 287 LYS A CA 1
ATOM 2334 C C . LYS A 1 287 ? 17.459 -1.701 -47.427 1.00 87.81 287 LYS A C 1
ATOM 2336 O O . LYS A 1 287 ? 17.975 -1.785 -48.540 1.00 87.81 287 LYS A O 1
ATOM 2341 N N . ALA A 1 288 ? 17.922 -0.890 -46.476 1.00 89.00 288 ALA A N 1
ATOM 2342 C CA . ALA A 1 288 ? 19.113 -0.059 -46.642 1.00 89.00 288 ALA A CA 1
ATOM 2343 C C . ALA A 1 288 ? 20.359 -0.920 -46.895 1.00 89.00 288 ALA A C 1
ATOM 2345 O O . ALA A 1 288 ? 21.143 -0.636 -47.801 1.00 89.00 288 ALA A O 1
ATOM 2346 N N . TYR A 1 289 ? 20.493 -2.035 -46.172 1.00 90.56 289 TYR A N 1
ATOM 2347 C CA . TYR A 1 289 ? 21.518 -3.041 -46.420 1.00 90.56 289 TYR A CA 1
ATOM 2348 C C . TYR A 1 289 ? 21.409 -3.617 -47.836 1.00 90.56 289 TYR A C 1
ATOM 2350 O O . TYR A 1 289 ? 22.399 -3.628 -48.568 1.00 90.56 289 TYR A O 1
ATOM 2358 N N . ALA A 1 290 ? 20.217 -4.047 -48.262 1.00 87.88 290 ALA A N 1
ATOM 2359 C CA . ALA A 1 290 ? 20.009 -4.628 -49.588 1.00 87.88 290 ALA A CA 1
ATOM 2360 C C . ALA A 1 290 ? 20.348 -3.643 -50.723 1.00 87.88 290 ALA A C 1
ATOM 2362 O O . ALA A 1 290 ? 21.058 -4.015 -51.658 1.00 87.88 290 ALA A O 1
ATOM 2363 N N . ARG A 1 291 ? 19.915 -2.380 -50.610 1.00 86.75 291 ARG A N 1
ATOM 2364 C CA . ARG A 1 291 ? 20.132 -1.326 -51.618 1.00 86.75 291 ARG A CA 1
ATOM 2365 C C . ARG A 1 291 ? 21.508 -0.664 -51.568 1.00 86.75 291 ARG A C 1
ATOM 2367 O O . ARG A 1 291 ? 21.902 -0.003 -52.530 1.00 86.75 291 ARG A O 1
ATOM 2374 N N . SER A 1 292 ? 22.258 -0.835 -50.480 1.00 86.88 292 SER A N 1
ATOM 2375 C CA . SER A 1 292 ? 23.612 -0.297 -50.376 1.00 86.88 292 SER A CA 1
ATOM 2376 C C . SER A 1 292 ? 24.514 -0.864 -51.476 1.00 86.88 292 SER A C 1
ATOM 2378 O O . SER A 1 292 ? 24.595 -2.077 -51.680 1.00 86.88 292 SER A O 1
ATOM 2380 N N . THR A 1 293 ? 25.220 0.034 -52.162 1.00 84.50 293 THR A N 1
ATOM 2381 C CA . THR A 1 293 ? 26.162 -0.284 -53.252 1.00 84.50 293 THR A CA 1
ATOM 2382 C C . THR A 1 293 ? 27.574 -0.585 -52.747 1.00 84.50 293 THR A C 1
ATOM 2384 O O . THR A 1 293 ? 28.464 -0.866 -53.544 1.00 84.50 293 THR A O 1
ATOM 2387 N N . CYS A 1 294 ? 27.790 -0.546 -51.427 1.00 86.12 294 CYS A N 1
ATOM 2388 C CA . CYS A 1 294 ? 29.078 -0.869 -50.832 1.00 86.12 294 CYS A CA 1
ATOM 2389 C C . CYS A 1 294 ? 29.388 -2.371 -50.987 1.00 86.12 294 CYS A C 1
ATOM 2391 O O . CYS A 1 294 ? 28.542 -3.191 -50.611 1.00 86.12 294 CYS A O 1
ATOM 2393 N N . PRO A 1 295 ? 30.576 -2.745 -51.501 1.00 82.00 295 PRO A N 1
ATOM 2394 C CA . PRO A 1 295 ? 30.974 -4.147 -51.623 1.00 82.00 295 PRO A CA 1
ATOM 2395 C C . PRO A 1 295 ? 31.196 -4.807 -50.255 1.00 82.00 295 PRO A C 1
ATOM 2397 O O . PRO A 1 295 ? 30.823 -5.964 -50.069 1.00 82.00 295 PRO A O 1
ATOM 2400 N N . SER A 1 296 ? 31.730 -4.063 -49.281 1.00 88.69 296 SER A N 1
ATOM 2401 C CA . SER A 1 296 ? 31.934 -4.534 -47.911 1.00 88.69 296 SER A CA 1
ATOM 2402 C C . SER A 1 296 ? 30.817 -4.012 -47.006 1.00 88.69 296 SER A C 1
ATOM 2404 O O . SER A 1 296 ? 30.846 -2.879 -46.524 1.00 88.69 296 SER A O 1
ATOM 2406 N N . LYS A 1 297 ? 29.779 -4.825 -46.795 1.00 91.06 297 LYS A N 1
ATOM 2407 C CA . LYS A 1 297 ? 28.652 -4.485 -45.916 1.00 91.06 297 LYS A CA 1
ATOM 2408 C C . LYS A 1 297 ? 28.235 -5.663 -45.051 1.00 91.06 297 LYS A C 1
ATOM 2410 O O . LYS A 1 297 ? 28.121 -6.787 -45.543 1.00 91.06 297 LYS A O 1
ATOM 2415 N N . THR A 1 298 ? 27.898 -5.386 -43.797 1.00 91.56 298 THR A N 1
ATOM 2416 C CA . THR A 1 298 ? 27.420 -6.403 -42.851 1.00 91.56 298 THR A CA 1
ATOM 2417 C C . THR A 1 298 ? 26.170 -5.913 -42.138 1.00 91.56 298 THR A C 1
ATOM 2419 O O . THR A 1 298 ? 26.131 -4.778 -41.674 1.00 91.56 298 THR A O 1
ATOM 2422 N N . LEU A 1 299 ? 25.158 -6.777 -42.048 1.00 90.75 299 LEU A N 1
ATOM 2423 C CA . LEU A 1 299 ? 23.967 -6.581 -41.225 1.00 90.75 299 LEU A CA 1
ATOM 2424 C C . LEU A 1 299 ? 24.046 -7.536 -40.035 1.00 90.75 299 LEU A C 1
ATOM 2426 O O . LEU A 1 299 ? 24.183 -8.743 -40.226 1.00 90.75 299 LEU A O 1
ATOM 2430 N N . THR A 1 300 ? 23.967 -7.003 -38.821 1.00 91.88 300 THR A N 1
ATOM 2431 C CA . THR A 1 300 ? 24.016 -7.796 -37.590 1.00 91.88 300 THR A CA 1
ATOM 2432 C C . THR A 1 300 ? 22.979 -7.316 -36.584 1.00 91.88 300 THR A C 1
ATOM 2434 O O . THR A 1 300 ? 22.522 -6.176 -36.642 1.00 91.88 300 THR A O 1
ATOM 2437 N N . LYS A 1 301 ? 22.634 -8.187 -35.637 1.00 90.31 301 LYS A N 1
ATOM 2438 C CA . LYS A 1 301 ? 21.830 -7.843 -34.463 1.00 90.31 301 LYS A CA 1
ATOM 2439 C C . LYS A 1 301 ? 22.703 -7.933 -33.226 1.00 90.31 301 LYS A C 1
ATOM 2441 O O . LYS A 1 301 ? 23.519 -8.850 -33.120 1.00 90.31 301 LYS A O 1
ATOM 2446 N N . VAL A 1 302 ? 22.515 -7.023 -32.278 1.00 89.62 302 VAL A N 1
ATOM 2447 C CA . VAL A 1 302 ? 23.147 -7.154 -30.963 1.00 89.62 302 VAL A CA 1
ATOM 2448 C C . VAL A 1 302 ? 22.457 -8.294 -30.199 1.00 89.62 302 VAL A C 1
ATOM 2450 O O . VAL A 1 302 ? 21.236 -8.239 -30.007 1.00 89.62 302 VAL A O 1
ATOM 2453 N N . PRO A 1 303 ? 23.188 -9.332 -29.751 1.00 87.81 303 PRO A N 1
ATOM 2454 C CA . PRO A 1 303 ? 22.622 -10.416 -28.961 1.00 87.81 303 PRO A CA 1
ATOM 2455 C C . PRO A 1 303 ? 21.926 -9.907 -27.697 1.00 87.81 303 PRO A C 1
ATOM 2457 O O . PRO A 1 303 ? 22.292 -8.888 -27.113 1.00 87.81 303 PRO A O 1
ATOM 2460 N N . ALA A 1 304 ? 20.906 -10.632 -27.243 1.00 84.06 304 ALA A N 1
ATOM 2461 C CA . ALA A 1 304 ? 20.235 -10.277 -26.002 1.00 84.06 304 ALA A CA 1
ATOM 2462 C C . ALA A 1 304 ? 21.213 -10.373 -24.816 1.00 84.06 304 ALA A C 1
ATOM 2464 O O . ALA A 1 304 ? 21.897 -11.382 -24.660 1.00 84.06 304 ALA A O 1
ATOM 2465 N N . ARG A 1 305 ? 21.184 -9.367 -23.929 1.00 81.81 305 ARG A N 1
ATOM 2466 C CA . ARG A 1 305 ? 21.971 -9.286 -22.678 1.00 81.81 305 ARG A CA 1
ATOM 2467 C C . ARG A 1 305 ? 23.477 -9.025 -22.843 1.00 81.81 305 ARG A C 1
ATOM 2469 O O . ARG A 1 305 ? 24.233 -9.345 -21.932 1.00 81.81 305 ARG A O 1
ATOM 2476 N N . THR A 1 306 ? 23.908 -8.386 -23.926 1.00 83.44 306 THR A N 1
ATOM 2477 C CA . THR A 1 306 ? 25.292 -7.904 -24.091 1.00 83.44 306 THR A CA 1
ATOM 2478 C C . THR A 1 306 ? 25.545 -6.647 -23.242 1.00 83.44 306 THR A C 1
ATOM 2480 O O . THR A 1 306 ? 25.664 -5.547 -23.767 1.00 83.44 306 THR A O 1
ATOM 2483 N N . ALA A 1 307 ? 25.570 -6.782 -21.913 1.00 82.44 307 ALA A N 1
ATOM 2484 C CA . ALA A 1 307 ? 25.688 -5.645 -20.986 1.00 82.44 307 ALA A CA 1
ATOM 2485 C C . ALA A 1 307 ? 27.105 -5.451 -20.413 1.00 82.44 307 ALA A C 1
ATOM 2487 O O . ALA A 1 307 ? 27.445 -4.361 -19.943 1.00 82.44 307 ALA A O 1
ATOM 2488 N N . ASP A 1 308 ? 27.926 -6.498 -20.443 1.00 87.94 308 ASP A N 1
ATOM 2489 C CA . ASP A 1 308 ? 29.307 -6.520 -19.973 1.00 87.94 308 ASP A CA 1
ATOM 2490 C C . ASP A 1 308 ? 30.317 -6.238 -21.094 1.00 87.94 308 ASP A C 1
ATOM 2492 O O . ASP A 1 308 ? 30.074 -6.464 -22.280 1.00 87.94 308 ASP A O 1
ATOM 2496 N N . VAL A 1 309 ? 31.482 -5.736 -20.684 1.00 88.81 309 VAL A N 1
ATOM 2497 C CA . VAL A 1 309 ? 32.578 -5.334 -21.577 1.00 88.81 309 VAL A CA 1
ATOM 2498 C C . VAL A 1 309 ? 33.096 -6.505 -22.412 1.00 88.81 309 VAL A C 1
ATOM 2500 O O . VAL A 1 309 ? 33.381 -6.344 -23.596 1.00 88.81 309 VAL A O 1
ATOM 2503 N N . GLU A 1 310 ? 33.208 -7.685 -21.804 1.00 90.00 310 GLU A N 1
ATOM 2504 C CA . GLU A 1 310 ? 33.729 -8.881 -22.463 1.00 90.00 310 GLU A CA 1
ATOM 2505 C C . GLU A 1 310 ? 32.781 -9.352 -23.570 1.00 90.00 310 GLU A C 1
ATOM 2507 O O . GLU A 1 310 ? 33.197 -9.472 -24.722 1.00 90.00 310 GLU A O 1
ATOM 2512 N N . SER A 1 311 ? 31.491 -9.507 -23.262 1.00 89.81 311 SER A N 1
ATOM 2513 C CA . SER A 1 311 ? 30.478 -9.893 -24.249 1.00 89.81 311 SER A CA 1
ATOM 2514 C C . SER A 1 311 ? 30.351 -8.886 -25.393 1.00 89.81 311 SER A C 1
ATOM 2516 O O . SER A 1 311 ? 30.116 -9.285 -26.534 1.00 89.81 311 SER A O 1
ATOM 2518 N N . PHE A 1 312 ? 30.532 -7.588 -25.121 1.00 92.25 312 PHE A N 1
ATOM 2519 C CA . PHE A 1 312 ? 30.556 -6.564 -26.166 1.00 92.25 312 PHE A CA 1
ATOM 2520 C C . PHE A 1 312 ? 31.720 -6.764 -27.143 1.00 92.25 312 PHE A C 1
ATOM 2522 O O . PHE A 1 312 ? 31.512 -6.762 -28.356 1.00 92.25 312 PHE A O 1
ATOM 2529 N N . PHE A 1 313 ? 32.936 -6.977 -26.635 1.00 93.19 313 PHE A N 1
ATOM 2530 C CA . PHE A 1 313 ? 34.114 -7.188 -27.478 1.00 93.19 313 PHE A CA 1
ATOM 2531 C C . PHE A 1 313 ? 34.096 -8.532 -28.214 1.00 93.19 313 PHE A C 1
ATOM 2533 O O . PHE A 1 313 ? 34.581 -8.604 -29.343 1.00 93.19 313 PHE A O 1
ATOM 2540 N N . ILE A 1 314 ? 33.481 -9.570 -27.637 1.00 92.38 314 ILE A N 1
ATOM 2541 C CA . ILE A 1 314 ? 33.209 -10.833 -28.339 1.00 92.38 314 ILE A CA 1
ATOM 2542 C C . ILE A 1 314 ? 32.296 -10.574 -29.541 1.00 92.38 314 ILE A C 1
ATOM 2544 O O . ILE A 1 314 ? 32.658 -10.900 -30.668 1.00 92.38 314 ILE A O 1
ATOM 2548 N N . TRP A 1 315 ? 31.160 -9.905 -29.326 1.00 93.62 315 TRP A N 1
ATOM 2549 C CA . TRP A 1 315 ? 30.236 -9.567 -30.410 1.00 93.62 315 TRP A CA 1
ATOM 2550 C C . TRP A 1 315 ? 30.889 -8.687 -31.487 1.00 93.62 315 TRP A C 1
ATOM 2552 O O . TRP A 1 315 ? 30.713 -8.925 -32.682 1.00 93.62 315 TRP A O 1
ATOM 2562 N N . LEU A 1 316 ? 31.680 -7.691 -31.084 1.00 91.94 316 LEU A N 1
ATOM 2563 C CA . LEU A 1 316 ? 32.387 -6.809 -32.012 1.00 91.94 316 LEU A CA 1
ATOM 2564 C C . LEU A 1 316 ? 33.468 -7.562 -32.809 1.00 91.94 316 LEU A C 1
ATOM 2566 O O . LEU A 1 316 ? 33.674 -7.286 -33.993 1.00 91.94 316 LEU A O 1
ATOM 2570 N N . SER A 1 317 ? 34.127 -8.538 -32.183 1.00 92.31 317 SER A N 1
ATOM 2571 C CA . SER A 1 317 ? 35.084 -9.423 -32.852 1.00 92.31 317 SER A CA 1
ATOM 2572 C C . SER A 1 317 ? 34.398 -10.307 -33.894 1.00 92.31 317 SER A C 1
ATOM 2574 O O . SER A 1 317 ? 34.891 -10.437 -35.014 1.00 92.31 317 SER A O 1
ATOM 2576 N N . ASP A 1 318 ? 33.223 -10.846 -33.569 1.00 91.25 318 ASP A N 1
ATOM 2577 C CA . ASP A 1 318 ? 32.415 -11.634 -34.502 1.00 91.25 318 ASP A CA 1
ATOM 2578 C C . ASP A 1 318 ? 31.916 -10.782 -35.682 1.00 91.25 318 ASP A C 1
ATOM 2580 O O . ASP A 1 318 ? 31.969 -11.218 -36.835 1.00 91.25 318 ASP A O 1
ATOM 2584 N N . LEU A 1 319 ? 31.495 -9.538 -35.417 1.00 89.81 319 LEU A N 1
ATOM 2585 C CA . LEU A 1 319 ? 31.054 -8.582 -36.440 1.00 89.81 319 LEU A CA 1
ATOM 2586 C C . LEU A 1 319 ? 32.172 -8.235 -37.433 1.00 89.81 319 LEU A C 1
ATOM 2588 O O . LEU A 1 319 ? 31.948 -8.181 -38.644 1.00 89.81 319 LEU A O 1
ATOM 2592 N N . THR A 1 320 ? 33.374 -7.985 -36.917 1.00 88.00 320 THR A N 1
ATOM 2593 C CA . THR A 1 320 ? 34.539 -7.560 -37.710 1.00 88.00 320 THR A CA 1
ATOM 2594 C C . THR A 1 320 ? 35.360 -8.728 -38.255 1.00 88.00 320 THR A C 1
ATOM 2596 O O . THR A 1 320 ? 36.237 -8.520 -39.091 1.00 88.00 320 THR A O 1
ATOM 2599 N N . LYS A 1 321 ? 35.086 -9.962 -37.805 1.00 87.62 321 LYS A N 1
ATOM 2600 C CA . LYS A 1 321 ? 35.904 -11.163 -38.059 1.00 87.62 321 LYS A CA 1
ATOM 2601 C C . LYS A 1 321 ? 37.381 -10.965 -37.678 1.00 87.62 321 LYS A C 1
ATOM 2603 O O . LYS A 1 321 ? 38.268 -11.573 -38.277 1.00 87.62 321 LYS A O 1
ATOM 2608 N N . SER A 1 322 ? 37.639 -10.113 -36.687 1.00 88.88 322 SER A N 1
ATOM 2609 C CA . SER A 1 322 ? 38.967 -9.764 -36.176 1.00 88.88 322 SER A CA 1
ATOM 2610 C C . SER A 1 322 ? 38.964 -9.827 -34.651 1.00 88.88 322 SER A C 1
ATOM 2612 O O . SER A 1 322 ? 37.922 -9.664 -34.029 1.00 88.88 322 SER A O 1
ATOM 2614 N N . GLN A 1 323 ? 40.111 -10.071 -34.016 1.00 90.25 323 GLN A N 1
ATOM 2615 C CA . GLN A 1 323 ? 40.177 -10.082 -32.551 1.00 90.25 323 GLN A CA 1
ATOM 2616 C C . GLN A 1 323 ? 40.231 -8.651 -32.012 1.00 90.25 323 GLN A C 1
ATOM 2618 O O . GLN A 1 323 ? 41.292 -8.031 -32.007 1.00 90.25 323 GLN A O 1
ATOM 2623 N N . ILE A 1 324 ? 39.098 -8.148 -31.523 1.00 91.81 324 ILE A N 1
ATOM 2624 C CA . ILE A 1 324 ? 38.973 -6.815 -30.932 1.00 91.81 324 ILE A CA 1
ATOM 2625 C C . ILE A 1 324 ? 38.739 -6.977 -29.434 1.00 91.81 324 ILE A C 1
ATOM 2627 O O . ILE A 1 324 ? 37.700 -7.480 -29.020 1.00 91.81 324 ILE A O 1
ATOM 2631 N N . ARG A 1 325 ? 39.708 -6.564 -28.609 1.00 90.81 325 ARG A N 1
ATOM 2632 C CA . ARG A 1 325 ? 39.630 -6.676 -27.138 1.00 90.81 325 ARG A CA 1
ATOM 2633 C C . ARG A 1 325 ? 39.541 -5.322 -26.443 1.00 90.81 325 ARG A C 1
ATOM 2635 O O . ARG A 1 325 ? 39.356 -5.259 -25.230 1.00 90.81 325 ARG A O 1
ATOM 2642 N N . SER A 1 326 ? 39.721 -4.243 -27.193 1.00 92.19 326 SER A N 1
ATOM 2643 C CA . SER A 1 326 ? 39.721 -2.879 -26.692 1.00 92.19 326 SER A CA 1
ATOM 2644 C C . SER A 1 326 ? 39.316 -1.888 -27.783 1.00 92.19 326 SER A C 1
ATOM 2646 O O . SER A 1 326 ? 39.370 -2.182 -28.978 1.00 92.19 326 SER A O 1
ATOM 2648 N N . VAL A 1 327 ? 38.978 -0.666 -27.371 1.00 90.44 327 VAL A N 1
ATOM 2649 C CA . VAL A 1 327 ? 38.701 0.455 -28.286 1.00 90.44 327 VAL A CA 1
ATOM 2650 C C . VAL A 1 327 ? 39.911 0.762 -29.180 1.00 90.44 327 VAL A C 1
ATOM 2652 O O . VAL A 1 327 ? 39.758 1.084 -30.355 1.00 90.44 327 VAL A O 1
ATOM 2655 N N . ARG A 1 328 ? 41.137 0.597 -28.663 1.00 90.19 328 ARG A N 1
ATOM 2656 C CA . ARG A 1 328 ? 42.371 0.794 -29.443 1.00 90.19 328 ARG A CA 1
ATOM 2657 C C . ARG A 1 328 ? 42.513 -0.231 -30.563 1.00 90.19 328 ARG A C 1
ATOM 2659 O O . ARG A 1 328 ? 42.951 0.131 -31.650 1.00 90.19 328 ARG A O 1
ATOM 2666 N N . ASP A 1 329 ? 42.109 -1.473 -30.311 1.00 91.00 329 ASP A N 1
ATOM 2667 C CA . ASP A 1 329 ? 42.129 -2.524 -31.330 1.00 91.00 329 ASP A CA 1
ATOM 2668 C C . ASP A 1 329 ? 41.112 -2.225 -32.438 1.00 91.00 329 ASP A C 1
ATOM 2670 O O . ASP A 1 329 ? 41.396 -2.468 -33.607 1.00 91.00 329 ASP A O 1
ATOM 2674 N N . PHE A 1 330 ? 39.965 -1.625 -32.093 1.00 91.56 330 PHE A N 1
ATOM 2675 C CA . PHE A 1 330 ? 38.980 -1.172 -33.078 1.00 91.56 330 PHE A CA 1
ATOM 2676 C C . PHE A 1 330 ? 39.526 -0.041 -33.967 1.00 91.56 330 PHE A C 1
ATOM 2678 O O . PHE A 1 330 ? 39.364 -0.087 -35.183 1.00 91.56 330 PHE A O 1
ATOM 2685 N N . VAL A 1 331 ? 40.249 0.930 -33.394 1.00 90.94 331 VAL A N 1
ATOM 2686 C CA . VAL A 1 331 ? 40.932 1.987 -34.173 1.00 90.94 331 VAL A CA 1
ATOM 2687 C C . VAL A 1 331 ? 42.008 1.397 -35.087 1.00 90.94 331 VAL A C 1
ATOM 2689 O O . VAL A 1 331 ? 42.106 1.764 -36.257 1.00 90.94 331 VAL A O 1
ATOM 2692 N N . ALA A 1 332 ? 42.817 0.468 -34.573 1.00 89.94 332 ALA A N 1
ATOM 2693 C CA . ALA A 1 332 ? 43.827 -0.215 -35.376 1.00 89.94 332 ALA A CA 1
ATOM 2694 C C . ALA A 1 332 ? 43.188 -1.017 -36.520 1.00 89.94 332 ALA A C 1
ATOM 2696 O O . ALA A 1 332 ? 43.714 -1.026 -37.633 1.00 89.94 332 ALA A O 1
ATOM 2697 N N . TYR A 1 333 ? 42.036 -1.643 -36.262 1.00 91.38 333 TYR A N 1
ATOM 2698 C CA . TYR A 1 333 ? 41.249 -2.334 -37.273 1.00 91.38 333 TYR A CA 1
ATOM 2699 C C . TYR A 1 333 ? 40.752 -1.375 -38.365 1.00 91.38 333 TYR A C 1
ATOM 2701 O O . TYR A 1 333 ? 41.027 -1.640 -39.533 1.00 91.38 333 TYR A O 1
ATOM 2709 N N . ASP A 1 334 ? 40.128 -0.243 -38.014 1.00 90.44 334 ASP A N 1
ATOM 2710 C CA . ASP A 1 334 ? 39.678 0.778 -38.981 1.00 90.44 334 ASP A CA 1
ATOM 2711 C C . ASP A 1 334 ? 40.816 1.236 -39.908 1.00 90.44 334 ASP A C 1
ATOM 2713 O O . ASP A 1 334 ? 40.663 1.266 -41.128 1.00 90.44 334 ASP A O 1
ATOM 2717 N N . LEU A 1 335 ? 42.003 1.497 -39.353 1.00 88.25 335 LEU A N 1
ATOM 2718 C CA . LEU A 1 335 ? 43.183 1.898 -40.130 1.00 88.25 335 LEU A CA 1
ATOM 2719 C C . LEU A 1 335 ? 43.760 0.769 -40.998 1.00 88.25 335 LEU A C 1
ATOM 2721 O O . LEU A 1 335 ? 44.419 1.039 -42.002 1.00 88.25 335 LEU A O 1
ATOM 2725 N N . SER A 1 336 ? 43.540 -0.490 -40.615 1.00 89.25 336 SER A N 1
ATOM 2726 C CA . SER A 1 336 ? 44.014 -1.663 -41.359 1.00 89.25 336 SER A CA 1
ATOM 2727 C C . SER A 1 336 ? 43.120 -2.034 -42.547 1.00 89.25 336 SER A C 1
ATOM 2729 O O . SER A 1 336 ? 43.541 -2.798 -43.422 1.00 89.25 336 SER A O 1
ATOM 2731 N N . LEU A 1 337 ? 41.894 -1.500 -42.594 1.00 88.06 337 LEU A N 1
ATOM 2732 C CA . LEU A 1 337 ? 40.940 -1.778 -43.658 1.00 88.06 337 LEU A CA 1
ATOM 2733 C C . LEU A 1 337 ? 41.414 -1.185 -44.986 1.00 88.06 337 LEU A C 1
ATOM 2735 O O . LEU A 1 337 ? 41.606 0.020 -45.131 1.00 88.06 337 LEU A O 1
ATOM 2739 N N . LYS A 1 338 ? 41.561 -2.058 -45.986 1.00 83.00 338 LYS A N 1
ATOM 2740 C CA . LYS A 1 338 ? 41.870 -1.661 -47.369 1.00 83.00 338 LYS A CA 1
ATOM 2741 C C . LYS A 1 338 ? 40.643 -1.143 -48.113 1.00 83.00 338 LYS A C 1
ATOM 2743 O O . LYS A 1 338 ? 40.782 -0.386 -49.068 1.00 83.00 338 LYS A O 1
ATOM 2748 N N . GLU A 1 339 ? 39.462 -1.573 -47.684 1.00 86.56 339 GLU A N 1
ATOM 2749 C CA . GLU A 1 339 ? 38.184 -1.229 -48.291 1.00 86.56 339 GLU A CA 1
ATOM 2750 C C . GLU A 1 339 ? 37.245 -0.629 -47.250 1.00 86.56 339 GLU A C 1
ATOM 2752 O O . GLU A 1 339 ? 37.169 -1.081 -46.104 1.00 86.56 339 GLU A O 1
ATOM 2757 N N . ARG A 1 340 ? 36.498 0.385 -47.683 1.00 89.00 340 ARG A N 1
ATOM 2758 C CA . ARG A 1 340 ? 35.474 1.030 -46.869 1.00 89.00 340 ARG A CA 1
ATOM 2759 C C . ARG A 1 340 ? 34.331 0.067 -46.611 1.00 89.00 340 ARG A C 1
ATOM 2761 O O . ARG A 1 340 ? 33.831 -0.553 -47.546 1.00 89.00 340 ARG A O 1
ATOM 2768 N N . THR A 1 341 ? 33.924 -0.029 -45.353 1.00 91.19 341 THR A N 1
ATOM 2769 C CA . THR A 1 341 ? 32.940 -1.002 -44.886 1.00 91.19 341 THR A CA 1
ATOM 2770 C C . THR A 1 341 ? 31.760 -0.310 -44.218 1.00 91.19 341 THR A C 1
ATOM 2772 O O . THR A 1 341 ? 31.946 0.621 -43.439 1.00 91.19 341 THR A O 1
ATOM 2775 N N . ILE A 1 342 ? 30.543 -0.779 -44.499 1.00 92.19 342 ILE A N 1
ATOM 2776 C CA . ILE A 1 342 ? 29.321 -0.293 -43.847 1.00 92.19 342 ILE A CA 1
ATOM 2777 C C . ILE A 1 342 ? 28.763 -1.359 -42.897 1.00 92.19 342 ILE A C 1
ATOM 2779 O O . ILE A 1 342 ? 28.444 -2.473 -43.323 1.00 92.19 342 ILE A O 1
ATOM 2783 N N . PHE A 1 343 ? 28.581 -1.004 -41.626 1.00 93.19 343 PHE A N 1
ATOM 2784 C CA . PHE A 1 343 ? 27.920 -1.845 -40.630 1.00 93.19 343 PHE A CA 1
ATOM 2785 C C . PHE A 1 343 ? 26.498 -1.360 -40.376 1.00 93.19 343 PHE A C 1
ATOM 2787 O O . PHE A 1 343 ? 26.293 -0.241 -39.921 1.00 93.19 343 PHE A O 1
ATOM 2794 N N . PHE A 1 344 ? 25.524 -2.229 -40.618 1.00 93.56 344 PHE A N 1
ATOM 2795 C CA . PHE A 1 344 ? 24.139 -2.047 -40.200 1.00 93.56 344 PHE A CA 1
ATOM 2796 C C . PHE A 1 344 ? 23.927 -2.859 -38.924 1.00 93.56 344 PHE A C 1
ATOM 2798 O O . PHE A 1 344 ? 24.100 -4.082 -38.931 1.00 93.56 344 PHE A O 1
ATOM 2805 N N . VAL A 1 345 ? 23.596 -2.185 -37.828 1.00 92.69 345 VAL A N 1
ATOM 2806 C CA . VAL A 1 345 ? 23.490 -2.805 -36.506 1.00 92.69 345 VAL A CA 1
ATOM 2807 C C . VAL A 1 345 ? 22.077 -2.605 -35.993 1.00 92.69 345 VAL A C 1
ATOM 2809 O O . VAL A 1 345 ? 21.661 -1.483 -35.781 1.00 92.69 345 VAL A O 1
ATOM 2812 N N . ASP A 1 346 ? 21.346 -3.691 -35.775 1.00 91.69 346 ASP A N 1
ATOM 2813 C CA . ASP A 1 346 ? 19.997 -3.644 -35.209 1.00 91.69 346 ASP A CA 1
ATOM 2814 C C . ASP A 1 346 ? 20.013 -4.061 -33.726 1.00 91.69 346 ASP A C 1
ATOM 2816 O O . ASP A 1 346 ? 20.951 -4.699 -33.235 1.00 91.69 346 ASP A O 1
ATOM 2820 N N . ASP A 1 347 ? 18.943 -3.727 -33.011 1.00 88.56 347 ASP A N 1
ATOM 2821 C CA . ASP A 1 347 ? 18.702 -4.090 -31.609 1.00 88.56 347 ASP A CA 1
ATOM 2822 C C . ASP A 1 347 ? 19.729 -3.575 -30.573 1.00 88.56 347 ASP A C 1
ATOM 2824 O O . ASP A 1 347 ? 19.970 -4.199 -29.537 1.00 88.56 347 ASP A O 1
ATOM 2828 N N . ILE A 1 348 ? 20.285 -2.381 -30.780 1.00 89.62 348 ILE A N 1
ATOM 2829 C CA . ILE A 1 348 ? 21.297 -1.765 -29.892 1.00 89.62 348 ILE A CA 1
ATOM 2830 C C . ILE A 1 348 ? 20.797 -1.533 -28.466 1.00 89.62 348 ILE A C 1
ATOM 2832 O O . ILE A 1 348 ? 21.594 -1.476 -27.528 1.00 89.62 348 ILE A O 1
ATOM 2836 N N . GLN A 1 349 ? 19.479 -1.490 -28.255 1.00 86.06 349 GLN A N 1
ATOM 2837 C CA . GLN A 1 349 ? 18.905 -1.478 -26.911 1.00 86.06 349 GLN A CA 1
ATOM 2838 C C . GLN A 1 349 ? 19.359 -2.659 -26.035 1.00 86.06 349 GLN A C 1
ATOM 2840 O O . GLN A 1 349 ? 19.289 -2.565 -24.814 1.00 86.06 349 GLN A O 1
ATOM 2845 N N . ASN A 1 350 ? 19.852 -3.751 -26.629 1.00 88.44 350 ASN A N 1
ATOM 2846 C CA . ASN A 1 350 ? 20.384 -4.896 -25.894 1.00 88.44 350 ASN A CA 1
ATOM 2847 C C . ASN A 1 350 ? 21.737 -4.621 -25.207 1.00 88.44 350 ASN A C 1
ATOM 2849 O O . ASN A 1 350 ? 22.152 -5.432 -24.377 1.00 88.44 350 ASN A O 1
ATOM 2853 N N . LEU A 1 351 ? 22.395 -3.490 -25.504 1.00 87.69 351 LEU A N 1
ATOM 2854 C CA . LEU A 1 351 ? 23.662 -3.077 -24.885 1.00 87.69 351 LEU A CA 1
ATOM 2855 C C . LEU A 1 351 ? 23.521 -2.522 -23.460 1.00 87.69 351 LEU A C 1
ATOM 2857 O O . LEU A 1 351 ? 24.530 -2.253 -22.803 1.00 87.69 351 LEU A O 1
ATOM 2861 N N . PHE A 1 352 ? 22.294 -2.316 -22.972 1.00 84.50 352 PHE A N 1
ATOM 2862 C CA . PHE A 1 352 ? 22.064 -1.865 -21.604 1.00 84.50 352 PHE A CA 1
ATOM 2863 C C . PHE A 1 352 ? 20.950 -2.645 -20.901 1.00 84.50 352 PHE A C 1
ATOM 2865 O O . PHE A 1 352 ? 19.952 -3.051 -21.493 1.00 84.50 352 PHE A O 1
ATOM 2872 N N . LEU A 1 353 ? 21.109 -2.827 -19.591 1.00 78.69 353 LEU A N 1
ATOM 2873 C CA . LEU A 1 353 ? 20.119 -3.436 -18.705 1.00 78.69 353 LEU A CA 1
ATOM 2874 C C . LEU A 1 353 ? 19.828 -2.500 -17.532 1.00 78.69 353 LEU A C 1
ATOM 2876 O O . LEU A 1 353 ? 20.727 -1.867 -16.982 1.00 78.69 353 LEU A O 1
ATOM 2880 N N . GLY A 1 3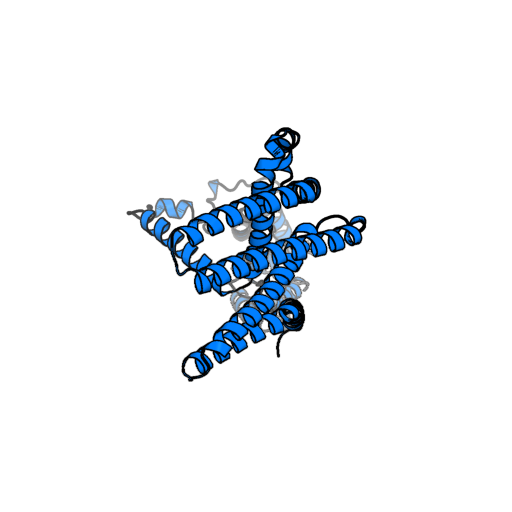54 ? 18.563 -2.452 -17.102 1.00 75.75 354 GLY A N 1
ATOM 2881 C CA . GLY A 1 354 ? 18.100 -1.680 -15.940 1.00 75.75 354 GLY A CA 1
ATOM 2882 C C . GLY A 1 354 ? 18.548 -2.255 -14.587 1.00 75.75 354 GLY A C 1
ATOM 2883 O O . GLY A 1 354 ? 17.753 -2.325 -13.654 1.00 75.75 354 GLY A O 1
ATOM 2884 N N . THR A 1 355 ? 19.795 -2.712 -14.486 1.00 75.06 355 THR A N 1
ATOM 2885 C CA . THR A 1 355 ? 20.420 -3.295 -13.293 1.00 75.06 355 THR A CA 1
ATOM 2886 C C . THR A 1 355 ? 21.690 -2.526 -12.929 1.00 75.06 355 THR A C 1
ATOM 2888 O O . THR A 1 355 ? 22.300 -1.868 -13.771 1.00 75.06 355 THR A O 1
ATOM 2891 N N . ILE A 1 356 ? 22.116 -2.600 -11.664 1.00 71.06 356 ILE A N 1
ATOM 2892 C CA . ILE A 1 356 ? 23.370 -1.975 -11.211 1.00 71.06 356 ILE A CA 1
ATOM 2893 C C . ILE A 1 356 ? 24.535 -2.561 -12.028 1.00 71.06 356 ILE A C 1
ATOM 2895 O O . ILE A 1 356 ? 24.687 -3.778 -12.076 1.00 71.06 356 ILE A O 1
ATOM 2899 N N . GLY A 1 357 ? 25.321 -1.701 -12.685 1.00 70.12 357 GLY A N 1
ATOM 2900 C CA . GLY A 1 357 ? 26.439 -2.105 -13.554 1.00 70.12 357 GLY A CA 1
ATOM 2901 C C . GLY A 1 357 ? 26.053 -2.528 -14.981 1.00 70.12 357 GLY A C 1
ATOM 2902 O O . GLY A 1 357 ? 26.922 -2.923 -15.744 1.00 70.12 357 GLY A O 1
ATOM 2903 N N . GLY A 1 358 ? 24.780 -2.426 -15.377 1.00 81.62 358 GLY A N 1
ATOM 2904 C CA . GLY A 1 358 ? 24.295 -2.862 -16.696 1.00 81.62 358 GLY A CA 1
ATOM 2905 C C . GLY A 1 358 ? 24.501 -1.875 -17.853 1.00 81.62 358 GLY A C 1
ATOM 2906 O O . GLY A 1 358 ? 23.779 -1.976 -18.836 1.00 81.62 358 GLY A O 1
ATOM 2907 N N . PHE A 1 359 ? 25.409 -0.900 -17.736 1.00 87.38 359 PHE A N 1
ATOM 2908 C CA . PHE A 1 359 ? 25.632 0.153 -18.745 1.00 87.38 359 PHE A CA 1
ATOM 2909 C C . PHE A 1 359 ? 27.048 0.154 -19.335 1.00 87.38 359 PHE A C 1
ATOM 2911 O O . PHE A 1 359 ? 27.356 1.014 -20.159 1.00 87.38 359 PHE A O 1
ATOM 2918 N N . GLU A 1 360 ? 27.926 -0.755 -18.913 1.00 88.69 360 GLU A N 1
ATOM 2919 C CA . GLU A 1 360 ? 29.341 -0.694 -19.297 1.00 88.69 360 GLU A CA 1
ATOM 2920 C C . GLU A 1 360 ? 29.548 -0.983 -20.793 1.00 88.69 360 GLU A C 1
ATOM 2922 O O . GLU A 1 360 ? 30.251 -0.222 -21.455 1.00 88.69 360 GLU A O 1
ATOM 2927 N N . ALA A 1 361 ? 28.862 -1.983 -21.366 1.00 89.25 361 ALA A N 1
ATOM 2928 C CA . ALA A 1 361 ? 28.887 -2.231 -22.813 1.00 89.25 361 ALA A CA 1
ATOM 2929 C C . ALA A 1 361 ? 28.383 -1.023 -23.623 1.00 89.25 361 ALA A C 1
ATOM 2931 O O . ALA A 1 361 ? 29.027 -0.594 -24.580 1.00 89.25 361 ALA A O 1
ATOM 2932 N N . TYR A 1 362 ? 27.268 -0.418 -23.202 1.00 90.50 362 TYR A N 1
ATOM 2933 C CA . TYR A 1 362 ? 26.730 0.786 -23.838 1.00 90.50 362 TYR A CA 1
ATOM 2934 C C . TYR A 1 362 ? 27.696 1.981 -23.778 1.00 90.50 362 TYR A C 1
ATOM 2936 O O . TYR A 1 362 ? 27.830 2.707 -24.760 1.00 90.50 362 TYR A O 1
ATOM 2944 N N . ARG A 1 363 ? 28.407 2.187 -22.659 1.00 90.38 363 ARG A N 1
ATOM 2945 C CA . ARG A 1 363 ? 29.415 3.258 -22.549 1.00 90.38 363 ARG A CA 1
ATOM 2946 C C . ARG A 1 363 ? 30.565 3.069 -23.531 1.00 90.38 363 ARG A C 1
ATOM 2948 O O . ARG A 1 363 ? 30.961 4.036 -24.171 1.00 90.38 363 ARG A O 1
ATOM 2955 N N . ILE A 1 364 ? 31.065 1.843 -23.672 1.00 90.69 364 ILE A N 1
ATOM 2956 C CA . ILE A 1 364 ? 32.133 1.525 -24.630 1.00 90.69 364 ILE A CA 1
ATOM 2957 C C . ILE A 1 364 ? 31.634 1.694 -26.065 1.00 90.69 364 ILE A C 1
ATOM 2959 O O . ILE A 1 364 ? 32.347 2.230 -26.908 1.00 90.69 364 ILE A O 1
ATOM 2963 N N . PHE A 1 365 ? 30.392 1.300 -26.345 1.00 91.69 365 PHE A N 1
ATOM 2964 C CA . PHE A 1 365 ? 29.786 1.534 -27.650 1.00 91.69 365 PHE A CA 1
ATOM 2965 C C . PHE A 1 365 ? 29.688 3.030 -27.979 1.00 91.69 365 PHE A C 1
ATOM 2967 O O . PHE A 1 365 ? 30.057 3.432 -29.078 1.00 91.69 365 PHE A O 1
ATOM 2974 N N . LEU A 1 366 ? 29.278 3.872 -27.022 1.00 90.06 366 LEU A N 1
ATOM 2975 C CA . LEU A 1 366 ? 29.299 5.330 -27.188 1.00 90.06 366 LEU A CA 1
ATOM 2976 C C . LEU A 1 366 ? 30.716 5.879 -27.403 1.00 90.06 366 LEU A C 1
ATOM 2978 O O . LEU A 1 366 ? 30.893 6.801 -28.196 1.00 90.06 366 LEU A O 1
ATOM 2982 N N . GLU A 1 367 ? 31.718 5.325 -26.719 1.00 90.56 367 GLU A N 1
ATOM 2983 C CA . GLU A 1 367 ? 33.120 5.693 -26.932 1.00 90.56 367 GLU A CA 1
ATOM 2984 C C . GLU A 1 367 ? 33.544 5.383 -28.372 1.00 90.56 367 GLU A C 1
ATOM 2986 O O . GLU A 1 367 ? 34.088 6.259 -29.038 1.00 90.56 367 GLU A O 1
ATOM 2991 N N . ILE A 1 368 ? 33.199 4.201 -28.893 1.00 89.50 368 ILE A N 1
ATOM 2992 C CA . ILE A 1 368 ? 33.460 3.823 -30.288 1.00 89.50 368 ILE A CA 1
ATOM 2993 C C . ILE A 1 368 ? 32.725 4.740 -31.270 1.00 89.50 368 ILE A C 1
ATOM 2995 O O . ILE A 1 368 ? 33.336 5.197 -32.229 1.00 89.50 368 ILE A O 1
ATOM 2999 N N . LEU A 1 369 ? 31.453 5.062 -31.017 1.00 87.25 369 LEU A N 1
ATOM 3000 C CA . LEU A 1 369 ? 30.677 5.996 -31.844 1.00 87.25 369 LEU A CA 1
ATOM 3001 C C . LEU A 1 369 ? 31.258 7.413 -31.873 1.00 87.25 369 LEU A C 1
ATOM 3003 O O . LEU A 1 369 ? 31.022 8.155 -32.819 1.00 87.25 369 LEU A O 1
ATOM 3007 N N . SER A 1 370 ? 31.977 7.813 -30.823 1.00 86.12 370 SER A N 1
ATOM 3008 C CA . SER A 1 370 ? 32.622 9.127 -30.760 1.00 86.12 370 SER A CA 1
ATOM 3009 C C . SER A 1 370 ? 33.941 9.195 -31.538 1.00 86.12 370 SER A C 1
ATOM 3011 O O . SER A 1 370 ? 34.478 10.287 -31.744 1.00 86.12 370 SER A O 1
ATOM 3013 N N . LEU A 1 371 ? 34.472 8.045 -31.968 1.00 85.44 371 LEU A N 1
ATOM 3014 C CA . LEU A 1 371 ? 35.662 7.984 -32.804 1.00 85.44 371 LEU A CA 1
ATOM 3015 C C . LEU A 1 371 ? 35.298 8.379 -34.231 1.00 85.44 371 LEU A C 1
ATOM 3017 O O . LEU A 1 371 ? 34.366 7.835 -34.808 1.00 85.44 371 LEU A O 1
ATOM 3021 N N . LYS A 1 372 ? 36.092 9.273 -34.824 1.00 82.50 372 LYS A N 1
ATOM 3022 C CA . LYS A 1 372 ? 36.020 9.530 -36.264 1.00 82.50 372 LYS A CA 1
ATOM 3023 C C . LYS A 1 372 ? 36.715 8.395 -36.999 1.00 82.50 372 LYS A C 1
ATOM 3025 O O . LYS A 1 372 ? 37.946 8.340 -37.013 1.00 82.50 372 LYS A O 1
ATOM 3030 N N . THR A 1 373 ? 35.927 7.505 -37.575 1.00 84.31 373 THR A N 1
ATOM 3031 C CA . THR A 1 373 ? 36.412 6.377 -38.367 1.00 84.31 373 THR A CA 1
ATOM 3032 C C . THR A 1 373 ? 36.630 6.797 -39.818 1.00 84.31 373 THR A C 1
ATOM 3034 O O . THR A 1 373 ? 35.870 7.575 -40.395 1.00 84.31 373 THR A O 1
ATOM 3037 N N . ALA A 1 374 ? 37.723 6.331 -40.420 1.00 83.12 374 ALA A N 1
ATOM 3038 C CA . ALA A 1 374 ? 38.086 6.695 -41.789 1.00 83.12 374 ALA A CA 1
ATOM 3039 C C . ALA A 1 374 ? 37.495 5.726 -42.822 1.00 83.12 374 ALA A C 1
ATOM 3041 O O . ALA A 1 374 ? 37.194 6.124 -43.955 1.00 83.12 374 ALA A O 1
ATOM 3042 N N . ASN A 1 375 ? 37.348 4.456 -42.433 1.00 87.88 375 ASN A N 1
ATOM 3043 C CA . ASN A 1 375 ? 37.001 3.352 -43.320 1.00 87.88 375 ASN A CA 1
ATOM 3044 C C . ASN A 1 375 ? 35.754 2.583 -42.877 1.00 87.88 375 ASN A C 1
ATOM 3046 O O . ASN A 1 375 ? 35.361 1.639 -43.565 1.00 87.88 375 ASN A O 1
ATOM 3050 N N . ILE A 1 376 ? 35.111 2.986 -41.782 1.00 90.56 376 ILE A N 1
ATOM 3051 C CA . ILE A 1 376 ? 33.877 2.387 -41.280 1.00 90.56 376 ILE A CA 1
ATOM 3052 C C . ILE A 1 376 ? 32.736 3.413 -41.321 1.00 90.56 376 ILE A C 1
ATOM 3054 O O . ILE A 1 376 ? 32.917 4.567 -40.962 1.00 90.56 376 ILE A O 1
ATOM 3058 N N . PHE A 1 377 ? 31.556 2.989 -41.771 1.00 90.00 377 PHE A N 1
ATOM 3059 C CA . PHE A 1 377 ? 30.309 3.742 -41.628 1.00 90.00 377 PHE A CA 1
ATOM 3060 C C . PHE A 1 377 ? 29.342 2.920 -40.790 1.00 90.00 377 PHE A C 1
ATOM 3062 O O . PHE A 1 377 ? 29.077 1.760 -41.127 1.00 90.00 377 PHE A O 1
ATOM 3069 N N . LEU A 1 378 ? 28.813 3.495 -39.714 1.00 89.94 378 LEU A N 1
ATOM 3070 C CA . LEU A 1 378 ? 27.898 2.794 -38.819 1.00 89.94 378 LEU A CA 1
ATOM 3071 C C . LEU A 1 378 ? 26.455 3.272 -39.022 1.00 89.94 378 LEU A C 1
ATOM 3073 O O . LEU A 1 378 ? 26.168 4.467 -38.968 1.00 89.94 378 LEU A O 1
ATOM 3077 N N . VAL A 1 379 ? 25.535 2.326 -39.201 1.00 91.12 379 VAL A N 1
ATOM 3078 C CA . VAL A 1 379 ? 24.086 2.558 -39.260 1.00 91.12 379 VAL A CA 1
ATOM 3079 C C . VAL A 1 379 ? 23.394 1.768 -38.142 1.00 91.12 379 VAL A C 1
ATOM 3081 O O . VAL A 1 379 ? 22.965 0.632 -38.378 1.00 91.12 379 VAL A O 1
ATOM 3084 N N . PRO A 1 380 ? 23.385 2.320 -36.917 1.00 84.69 380 PRO A N 1
ATOM 3085 C CA . PRO A 1 380 ? 22.694 1.769 -35.754 1.00 84.69 380 PRO A CA 1
ATOM 3086 C C . PRO A 1 380 ? 21.169 1.976 -35.737 1.00 84.69 380 PRO A C 1
ATOM 3088 O O . PRO A 1 380 ? 20.685 3.009 -36.266 1.00 84.69 380 PRO A O 1
#

Secondary structure (DSSP, 8-state):
---HHHHHHHHHHHHHHTTTHHHHHHHHHHHHHHHHHHTSS-HHHHHHHHHHHHHHHHHHHHHHHHHHHHHHHTTS-GGGHHHHHHHHHHHHHHHHHHHHHHHHHHHHHHHHH-SSHHHHHHHHHHHHHHHHHHHHHHHHTHHHHHHHHHHH-HHHHHHHHHHHHSTTHHHHHHHHHHHHHHHHHHHHHHHHHTTSHHHHHHHHHHHHHHHHHHHHH---SSPPPHHHHHTT-TTSPPPGGG----TT-HHHHHHHHHHHHHTT-----B------TTSSHHHHHHHHHHH---SEEEEEEPPTT--SHHHHHHHHHHHHTS---SHHHHHHHHHH-SS-EEEEEE-GGGG--SSTTTTHHHHHHHHHHTS--SSEEEE-

pLDDT: mean 82.93, std 8.66, range [51.84, 93.62]

Foldseek 3Di:
DDDPVVVVVVVVVCVVCVQLCVLVVLLVVLVVVLVVCCPDPNPVVSVVSVLVSLVSVLSNQLVVQLVLQCLLQVVDDPVCVVVSSVLSNVVSNVLSVLVSVLVVVLVVCCVPPPPDPVSVVVNVVSVVVNVVVVLVSLVVCLVSLLVSLCVQPVPVSVVCVVVCVDPNVSVCSVVSVCVSSVSSVVVVCCVPVVPDVVNVVVVVVVVVVVVVVVVVVPPPPDDPPVVVVVVVPLPDQDDPVPDDDDDVDVLVVLQVQLVCLQVVNDQAQEDEDDDDRPPRSVVSLVVSQVPHPFPAEDEEEQDAQLQDLQSLQVVVCVRLVHRGNALVVVQVSLVPDPAAHEYEYPDCVRNADPDVSRCPSVVRVVVNSPDRRNRYHYYD

Radius of gyration: 39.92 Å; chains: 1; bounding box: 79×53×106 Å